Protein 2I49 (pdb70)

Organism: Synechocystis sp. (strain ATCC 27184 / PCC 6803 / Kazusa) (NCBI:txid1111708)

Nearest PDB structures (foldseek):
  2i49-assembly1_A  TM=1.003E+00  e=7.276E-80  Synechocystis sp. PCC 6803
  2g29-assembly1_A  TM=9.569E-01  e=5.045E-44  Synechocystis sp.
  8wm7-assembly1_C  TM=9.060E-01  e=4.551E-26  Nostoc sp. PCC 7120 = FACHB-418
  3un6-assembly1_A  TM=8.554E-01  e=3.656E-11  Staphylococcus aureus subsp. aureus NCTC 8325
  6ssy-assembly2_B  TM=6.780E-01  e=7.700E-11  Escherichia coli K-12

Structure (mmCIF, N/CA/C/O backbone):
data_2I49
#
_entry.id   2I49
#
_cell.length_a   44.660
_cell.length_b   49.680
_cell.length_c   57.570
_cell.angle_alpha   87.57
_cell.angle_beta   81.20
_cell.angle_gamma   75.20
#
_symmetry.space_group_name_H-M   'P 1'
#
loop_
_entity.id
_entity.type
_entity.pdbx_description
1 polymer 'Bicarbonate transporter'
2 water water
#
loop_
_atom_site.group_PDB
_atom_site.id
_atom_site.type_symbol
_atom_site.label_atom_id
_atom_site.label_alt_id
_atom_site.label_comp_id
_atom_site.label_asym_id
_atom_site.label_entity_id
_atom_site.label_seq_id
_atom_site.pdbx_PDB_ins_code
_atom_site.Cartn_x
_atom_site.Cartn_y
_atom_site.Cartn_z
_atom_site.occupancy
_atom_site.B_iso_or_equiv
_atom_site.auth_seq_id
_atom_site.auth_comp_id
_atom_site.auth_asym_id
_atom_site.auth_atom_id
_atom_site.pdbx_PDB_model_num
ATOM 1 N N . MET A 1 32 ? 15.929 5.944 26.698 1.00 21.82 55 MET A N 1
ATOM 2 C CA . MET A 1 32 ? 16.988 6.257 25.702 1.00 21.16 55 MET A CA 1
ATOM 3 C C . MET A 1 32 ? 17.104 5.145 24.668 1.00 19.27 55 MET A C 1
ATOM 4 O O . MET A 1 32 ? 17.428 4.005 25.003 1.00 20.16 55 MET A O 1
ATOM 9 N N . PRO A 1 33 ? 16.820 5.459 23.396 1.00 17.72 56 PRO A N 1
ATOM 10 C CA . PRO A 1 33 ? 16.919 4.439 22.349 1.00 15.83 56 PRO A CA 1
ATOM 11 C C . PRO A 1 33 ? 18.361 3.942 22.288 1.00 14.91 56 PRO A C 1
ATOM 12 O O . PRO A 1 33 ? 19.287 4.685 22.620 1.00 15.74 56 PRO A O 1
ATOM 16 N N . GLU A 1 34 ? 18.554 2.694 21.875 1.00 13.37 57 GLU A N 1
ATOM 17 C CA . GLU A 1 34 ? 19.898 2.130 21.781 1.00 13.83 57 GLU A CA 1
ATOM 18 C C . GLU A 1 34 ? 20.718 2.915 20.764 1.00 13.47 57 GLU A C 1
ATOM 19 O O . GLU A 1 34 ? 21.943 3.019 20.871 1.00 15.00 57 GLU A O 1
ATOM 25 N N . THR A 1 35 ? 20.026 3.460 19.771 1.00 12.74 58 THR A N 1
ATOM 26 C CA . THR A 1 35 ? 20.647 4.251 18.719 1.00 13.14 58 THR A CA 1
ATOM 27 C C . THR A 1 35 ? 19.617 5.263 18.233 1.00 12.80 58 THR A C 1
ATOM 28 O O . THR A 1 35 ? 18.416 4.999 18.270 1.00 13.04 58 THR A O 1
ATOM 32 N N . ALA A 1 36 ? 20.086 6.423 17.790 1.00 12.70 59 ALA A N 1
ATOM 33 C CA . ALA A 1 36 ? 19.191 7.462 17.299 1.00 11.66 59 ALA A CA 1
ATOM 34 C C . ALA A 1 36 ? 19.123 7.437 15.777 1.00 10.87 59 ALA A C 1
ATOM 35 O O . ALA A 1 36 ? 18.390 8.219 15.171 1.00 11.22 59 ALA A O 1
ATOM 37 N N . ASN A 1 37 ? 19.870 6.517 15.173 1.00 10.16 60 ASN A N 1
ATOM 38 C CA . ASN A 1 37 ? 19.945 6.400 13.719 1.00 11.50 60 ASN A CA 1
ATOM 39 C C . ASN A 1 37 ? 19.221 5.208 13.107 1.00 10.46 60 ASN A C 1
ATOM 40 O O . ASN A 1 37 ? 19.165 4.124 13.686 1.00 11.08 60 ASN A O 1
ATOM 45 N N . ILE A 1 38 ? 18.682 5.433 11.914 1.00 10.23 61 ILE A N 1
ATOM 46 C CA . ILE A 1 38 ? 18.016 4.399 11.136 1.00 9.02 61 ILE A CA 1
ATOM 47 C C . ILE A 1 38 ? 17.721 4.990 9.768 1.00 8.90 61 ILE A C 1
ATOM 48 O O . ILE A 1 38 ? 17.464 6.192 9.642 1.00 9.67 61 ILE A O 1
ATOM 53 N N . LYS A 1 39 ? 17.803 4.157 8.739 1.00 8.90 62 LYS A N 1
ATOM 54 C CA . LYS A 1 39 ? 17.509 4.601 7.388 1.00 8.34 62 LYS A CA 1
ATOM 55 C C . LYS A 1 39 ? 16.244 3.874 6.961 1.00 7.31 62 LYS A C 1
ATOM 56 O O . LYS A 1 39 ? 16.210 2.640 6.883 1.00 6.65 62 LYS A O 1
ATOM 62 N N . LEU A 1 40 ? 15.197 4.654 6.719 1.00 6.87 63 LEU A N 1
ATOM 63 C CA . LEU A 1 40 ? 13.902 4.124 6.320 1.00 6.68 63 LEU A CA 1
ATOM 64 C C . LEU A 1 40 ? 13.568 4.555 4.906 1.00 6.40 63 LEU A C 1
ATOM 65 O O . LEU A 1 40 ? 13.619 5.740 4.580 1.00 7.55 63 LEU A O 1
ATOM 70 N N . GLY A 1 41 ? 13.219 3.590 4.065 1.00 5.87 64 GLY A N 1
ATOM 71 C CA . GLY A 1 41 ? 12.879 3.921 2.699 1.00 6.04 64 GLY A CA 1
ATOM 72 C C . GLY A 1 41 ? 11.425 4.307 2.526 1.00 5.87 64 GLY A C 1
ATOM 73 O O . GLY A 1 41 ? 10.557 3.926 3.319 1.00 5.33 64 GLY A O 1
ATOM 74 N N . TYR A 1 42 ? 11.166 5.091 1.488 1.00 5.52 65 TYR A N 1
ATOM 75 C CA . TYR A 1 42 ? 9.812 5.501 1.162 1.00 5.60 65 TYR A CA 1
ATOM 76 C C . TYR A 1 42 ? 9.717 5.660 -0.346 1.00 5.18 65 TYR A C 1
ATOM 77 O O . TYR A 1 42 ? 10.727 5.813 -1.039 1.00 6.16 65 TYR A O 1
ATOM 86 N N . ILE A 1 43 ? 8.491 5.583 -0.845 1.00 6.15 66 ILE A N 1
ATOM 87 C CA . ILE A 1 43 ? 8.192 5.757 -2.257 1.00 6.00 66 ILE A CA 1
ATOM 88 C C . ILE A 1 43 ? 7.382 7.058 -2.238 1.00 7.02 66 ILE A C 1
ATOM 89 O O . ILE A 1 43 ? 6.520 7.238 -1.376 1.00 6.19 66 ILE A O 1
ATOM 94 N N . PRO A 1 44 ? 7.655 7.986 -3.173 1.00 6.83 67 PRO A N 1
ATOM 95 C CA . PRO A 1 44 ? 6.953 9.278 -3.225 1.00 6.51 67 PRO A CA 1
ATOM 96 C C . PRO A 1 44 ? 5.462 9.304 -3.543 1.00 7.05 67 PRO A C 1
ATOM 97 O O . PRO A 1 44 ? 5.041 9.850 -4.564 1.00 8.39 67 PRO A O 1
ATOM 101 N N . ILE A 1 45 ? 4.673 8.732 -2.637 1.00 6.65 68 ILE A N 1
ATOM 102 C CA . ILE A 1 45 ? 3.217 8.673 -2.755 1.00 6.23 68 ILE A CA 1
ATOM 103 C C . ILE A 1 45 ? 2.632 8.991 -1.372 1.00 5.41 68 ILE A C 1
ATOM 104 O O . ILE A 1 45 ? 3.355 8.951 -0.379 1.00 5.83 68 ILE A O 1
ATOM 109 N N . VAL A 1 46 ? 1.335 9.290 -1.295 1.00 6.39 69 VAL A N 1
ATOM 110 C CA . VAL A 1 46 ? 0.733 9.675 -0.012 1.00 6.23 69 VAL A CA 1
ATOM 111 C C . VAL A 1 46 ? 0.911 8.705 1.153 1.00 5.41 69 VAL A C 1
ATOM 112 O O . VAL A 1 46 ? 0.879 9.123 2.312 1.00 5.63 69 VAL A O 1
ATOM 116 N N . GLU A 1 47 ? 1.114 7.425 0.854 1.00 4.94 70 GLU A N 1
ATOM 117 C CA . GLU A 1 47 ? 1.314 6.421 1.896 1.00 5.05 70 GLU A CA 1
ATOM 118 C C . GLU A 1 47 ? 2.562 6.711 2.738 1.00 4.77 70 GLU A C 1
ATOM 119 O O . GLU A 1 47 ? 2.681 6.242 3.870 1.00 5.83 70 GLU A O 1
ATOM 125 N N . ALA A 1 48 ? 3.488 7.483 2.180 1.00 4.70 71 ALA A N 1
ATOM 126 C CA . ALA A 1 48 ? 4.732 7.822 2.869 1.00 5.02 71 ALA A CA 1
ATOM 127 C C . ALA A 1 48 ? 4.597 8.942 3.894 1.00 4.60 71 ALA A C 1
ATOM 128 O O . ALA A 1 48 ? 5.502 9.155 4.698 1.00 5.56 71 ALA A O 1
ATOM 130 N N . ALA A 1 49 ? 3.468 9.645 3.880 1.00 4.93 72 ALA A N 1
ATOM 131 C CA . ALA A 1 49 ? 3.279 10.789 4.770 1.00 4.89 72 ALA A CA 1
ATOM 132 C C . ALA A 1 49 ? 3.721 10.663 6.230 1.00 4.76 72 ALA A C 1
ATOM 133 O O . ALA A 1 49 ? 4.428 11.535 6.731 1.00 5.52 72 ALA A O 1
ATOM 135 N N . PRO A 1 50 ? 3.317 9.593 6.938 1.00 5.04 73 PRO A N 1
ATOM 136 C CA . PRO A 1 50 ? 3.744 9.487 8.340 1.00 5.07 73 PRO A CA 1
ATOM 137 C C . PRO A 1 50 ? 5.256 9.501 8.549 1.00 4.49 73 PRO A C 1
ATOM 138 O O . PRO A 1 50 ? 5.743 10.039 9.541 1.00 5.59 73 PRO A O 1
ATOM 142 N N . LEU A 1 51 ? 6.001 8.900 7.626 1.00 5.03 74 LEU A N 1
ATOM 143 C CA . LEU A 1 51 ? 7.457 8.872 7.749 1.00 5.63 74 LEU A CA 1
ATOM 144 C C . LEU A 1 51 ? 8.043 10.264 7.560 1.00 5.61 74 LEU A C 1
ATOM 145 O O . LEU A 1 51 ? 8.901 10.699 8.326 1.00 6.14 74 LEU A O 1
ATOM 150 N N . ILE A 1 52 ? 7.570 10.961 6.536 1.00 5.15 75 ILE A N 1
ATOM 151 C CA . ILE A 1 52 ? 8.052 12.303 6.238 1.00 5.61 75 ILE A CA 1
ATOM 152 C C . ILE A 1 52 ? 7.662 13.294 7.333 1.00 5.89 75 ILE A C 1
ATOM 153 O O .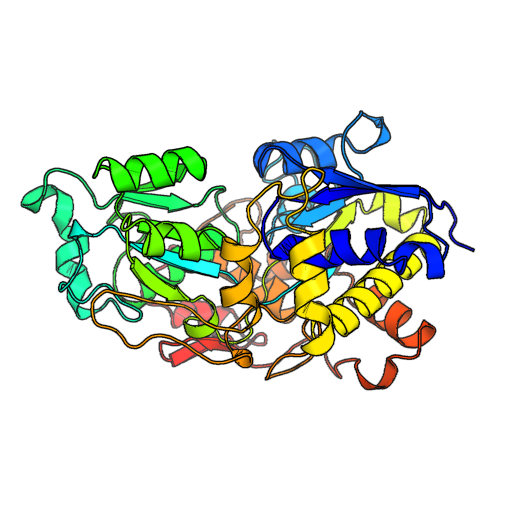 ILE A 1 52 ? 8.487 14.093 7.779 1.00 6.43 75 ILE A O 1
ATOM 158 N N . ILE A 1 53 ? 6.411 13.234 7.775 1.00 5.56 76 ILE A N 1
ATOM 159 C CA . ILE A 1 53 ? 5.928 14.134 8.819 1.00 5.85 76 ILE A CA 1
ATOM 160 C C . ILE A 1 53 ? 6.560 13.835 10.181 1.00 7.00 76 ILE A C 1
ATOM 161 O O . ILE A 1 53 ? 6.879 14.755 10.934 1.00 7.40 76 ILE A O 1
ATOM 166 N N . ALA A 1 54 ? 6.745 12.560 10.508 1.00 6.43 77 ALA A N 1
ATOM 167 C CA . ALA A 1 54 ? 7.365 12.223 11.786 1.00 6.13 77 ALA A CA 1
ATOM 168 C C . ALA A 1 54 ? 8.759 12.845 11.833 1.00 6.38 77 ALA A C 1
ATOM 169 O O . ALA A 1 54 ? 9.214 13.303 12.881 1.00 7.27 77 ALA A O 1
ATOM 171 N N . GLN A 1 55 ? 9.435 12.860 10.690 1.00 5.94 78 GLN A N 1
ATOM 172 C CA . GLN A 1 55 ? 10.769 13.440 10.605 1.00 7.56 78 GLN A CA 1
ATOM 173 C C . GLN A 1 55 ? 10.733 14.969 10.600 1.00 8.11 78 GLN A C 1
ATOM 174 O O . GLN A 1 55 ? 11.306 15.614 11.480 1.00 8.18 78 GLN A O 1
ATOM 180 N N . GLU A 1 56 ? 10.037 15.547 9.626 1.00 8.34 79 GLU A N 1
ATOM 181 C CA . GLU A 1 56 ? 9.981 17.002 9.489 1.00 8.49 79 GLU A CA 1
ATOM 182 C C . GLU A 1 56 ? 9.296 17.802 10.601 1.00 8.83 79 GLU A C 1
ATOM 183 O O . GLU A 1 56 ? 9.658 18.959 10.832 1.00 9.88 79 GLU A O 1
ATOM 189 N N . LYS A 1 57 ? 8.315 17.218 11.285 1.00 7.81 80 LYS A N 1
ATOM 190 C CA . LYS A 1 57 ? 7.632 17.935 12.363 1.00 7.94 80 LYS A CA 1
ATOM 191 C C . LYS A 1 57 ? 8.212 17.623 13.742 1.00 8.67 80 LYS A C 1
ATOM 192 O O . LYS A 1 57 ? 7.660 18.031 14.767 1.00 10.31 80 LYS A O 1
ATOM 198 N N . GLY A 1 58 ? 9.320 16.885 13.758 1.00 8.73 81 GLY A N 1
ATOM 199 C CA . GLY A 1 58 ? 9.998 16.565 15.003 1.00 8.99 81 GLY A CA 1
ATOM 200 C C . GLY A 1 58 ? 9.425 15.489 15.905 1.00 8.73 81 GLY A C 1
ATOM 201 O O . GLY A 1 58 ? 9.824 15.388 17.066 1.00 9.26 81 GLY A O 1
ATOM 202 N N . PHE A 1 59 ? 8.507 14.675 15.400 1.00 7.44 82 PHE A N 1
ATOM 203 C CA . PHE A 1 59 ? 7.934 13.624 16.230 1.00 8.39 82 PHE A CA 1
ATOM 204 C C . PHE A 1 59 ? 8.950 12.519 16.516 1.00 8.69 82 PHE A C 1
ATOM 205 O O . PHE A 1 59 ? 8.965 11.958 17.614 1.00 8.37 82 PHE A O 1
ATOM 213 N N . PHE A 1 60 ? 9.807 12.208 15.545 1.00 8.27 83 PHE A N 1
ATOM 214 C CA . PHE A 1 60 ? 10.834 11.191 15.766 1.00 8.27 83 PHE A CA 1
ATOM 215 C C . PHE A 1 60 ? 11.800 11.724 16.824 1.00 8.52 83 PHE A C 1
ATOM 216 O O . PHE A 1 60 ? 12.152 11.023 17.772 1.00 9.10 83 PHE A O 1
ATOM 224 N N . ALA A 1 61 ? 12.224 12.973 16.649 1.00 9.26 84 ALA A N 1
ATOM 225 C CA . ALA A 1 61 ? 13.160 13.606 17.572 1.00 9.77 84 ALA A CA 1
ATOM 226 C C . ALA A 1 61 ? 12.615 13.670 18.995 1.00 9.80 84 ALA A C 1
ATOM 227 O O . ALA A 1 61 ? 13.368 13.518 19.959 1.00 10.78 84 ALA A O 1
ATOM 229 N N . LYS A 1 62 ? 11.313 13.900 19.128 1.00 10.31 85 LYS A N 1
ATOM 230 C CA . LYS A 1 62 ? 10.678 13.980 20.441 1.00 10.70 85 LYS A CA 1
ATOM 231 C C . LYS A 1 62 ? 10.964 12.740 21.284 1.00 11.96 85 LYS A C 1
ATOM 232 O O . LYS A 1 62 ? 11.095 12.823 22.508 1.00 12.38 85 LYS A O 1
ATOM 238 N N . TYR A 1 63 ? 11.065 11.592 20.624 1.00 10.58 86 TYR A N 1
ATOM 239 C CA . TYR A 1 63 ? 11.319 10.342 21.320 1.00 11.02 86 TYR A CA 1
ATOM 240 C C . TYR A 1 63 ? 12.767 9.868 21.247 1.00 11.78 86 TYR A C 1
ATOM 241 O O . TYR A 1 63 ? 13.065 8.716 21.557 1.00 12.45 86 TYR A O 1
ATOM 250 N N . GLY A 1 64 ? 13.663 10.763 20.838 1.00 11.10 87 GLY A N 1
ATOM 251 C CA . GLY A 1 64 ? 15.075 10.424 20.780 1.00 11.37 87 GLY A CA 1
ATOM 252 C C . GLY A 1 64 ? 15.654 9.991 19.447 1.00 11.05 87 GLY A C 1
ATOM 253 O O . GLY A 1 64 ? 16.868 9.838 19.322 1.00 12.56 87 GLY A O 1
ATOM 254 N N . MET A 1 65 ? 14.808 9.783 18.447 1.00 10.14 88 MET A N 1
ATOM 255 C CA . MET A 1 65 ? 15.303 9.365 17.144 1.00 9.69 88 MET A CA 1
ATOM 256 C C . MET A 1 65 ? 15.598 10.588 16.279 1.00 9.94 88 MET A C 1
ATOM 257 O O . MET A 1 65 ? 14.820 10.964 15.403 1.00 10.56 88 MET A O 1
ATOM 262 N N . THR A 1 66 ? 16.745 11.201 16.551 1.00 10.53 89 THR A N 1
ATOM 263 C CA . THR A 1 66 ? 17.195 12.402 15.858 1.00 10.98 89 THR A CA 1
ATOM 264 C C . THR A 1 66 ? 18.015 12.135 14.601 1.00 10.25 89 THR A C 1
ATOM 265 O O . THR A 1 66 ? 18.366 13.070 13.879 1.00 11.53 89 THR A O 1
ATOM 269 N N . GLY A 1 67 ? 18.326 10.869 14.344 1.00 9.98 90 GLY A N 1
ATOM 270 C CA . GLY A 1 67 ? 19.118 10.532 13.175 1.00 10.59 90 GLY A CA 1
ATOM 271 C C . GLY A 1 67 ? 18.405 9.680 12.144 1.00 10.35 90 GLY A C 1
ATOM 272 O O . GLY A 1 67 ? 19.021 8.820 11.513 1.00 11.27 90 GLY A O 1
ATOM 273 N N . VAL A 1 68 ? 17.111 9.916 11.960 1.00 9.87 91 VAL A N 1
ATOM 274 C CA . VAL A 1 68 ? 16.348 9.153 10.983 1.00 9.74 91 VAL A CA 1
ATOM 275 C C . VAL A 1 68 ? 16.566 9.719 9.587 1.00 9.71 91 VAL A C 1
ATOM 276 O O . VAL A 1 68 ? 16.437 10.925 9.366 1.00 11.55 91 VAL A O 1
ATOM 280 N N . GLU A 1 69 ? 16.917 8.841 8.654 1.00 9.77 92 GLU A N 1
ATOM 281 C CA . GLU A 1 69 ? 17.127 9.236 7.270 1.00 10.04 92 GLU A CA 1
ATOM 282 C C . GLU A 1 69 ? 15.987 8.645 6.451 1.00 9.72 92 GLU A C 1
ATOM 283 O O . GLU A 1 69 ? 15.909 7.431 6.271 1.00 10.64 92 GLU A O 1
ATOM 289 N N . VAL A 1 70 ? 15.090 9.508 5.983 1.00 9.26 93 VAL A N 1
ATOM 290 C CA . VAL A 1 70 ? 13.950 9.086 5.173 1.00 9.45 93 VAL A CA 1
ATOM 291 C C . VAL A 1 70 ? 14.465 9.134 3.735 1.00 10.02 93 VAL A C 1
ATOM 292 O O . VAL A 1 70 ? 14.531 10.197 3.114 1.00 11.03 93 VAL A O 1
ATOM 296 N N . SER A 1 71 ? 14.835 7.960 3.227 1.00 9.12 94 SER A N 1
ATOM 297 C CA . SER A 1 71 ? 15.442 7.796 1.909 1.00 9.37 94 SER A CA 1
ATOM 298 C C . SER A 1 71 ? 14.508 7.374 0.784 1.00 8.30 94 SER A C 1
ATOM 299 O O . SER A 1 71 ? 13.893 6.310 0.843 1.00 7.94 94 SER A O 1
ATOM 302 N N . LYS A 1 72 ? 14.434 8.197 -0.259 1.00 8.14 95 LYS A N 1
ATOM 303 C CA . LYS A 1 72 ? 13.570 7.907 -1.396 1.00 8.08 95 LYS A CA 1
ATOM 304 C C . LYS A 1 72 ? 14.078 6.713 -2.199 1.00 7.93 95 LYS A C 1
ATOM 305 O O . LYS A 1 72 ? 15.244 6.669 -2.605 1.00 9.11 95 LYS A O 1
ATOM 311 N N . GLN A 1 73 ? 13.194 5.748 -2.433 1.00 7.21 96 GLN A N 1
ATOM 312 C CA . GLN A 1 73 ? 13.538 4.556 -3.202 1.00 7.06 96 GLN A CA 1
ATOM 313 C C . GLN A 1 73 ? 13.111 4.793 -4.646 1.00 7.69 96 GLN A C 1
ATOM 314 O O . GLN A 1 73 ? 12.080 5.414 -4.895 1.00 7.89 96 GLN A O 1
ATOM 320 N N . ALA A 1 74 ? 13.904 4.299 -5.593 1.00 7.23 97 ALA A N 1
ATOM 321 C CA . ALA A 1 74 ? 13.615 4.485 -7.014 1.00 8.23 97 ALA A CA 1
ATOM 322 C C . ALA A 1 74 ? 12.349 3.769 -7.468 1.00 7.94 97 ALA A C 1
ATOM 323 O O . ALA A 1 74 ? 11.632 4.249 -8.347 1.00 9.42 97 ALA A O 1
ATOM 325 N N . ASN A 1 75 ? 12.085 2.618 -6.864 1.00 7.48 98 ASN A N 1
ATOM 326 C CA . ASN A 1 75 ? 10.922 1.803 -7.191 1.00 7.85 98 ASN A CA 1
ATOM 327 C C . ASN A 1 75 ? 10.839 0.677 -6.164 1.00 7.04 98 ASN A C 1
ATOM 328 O O . ASN A 1 75 ? 11.707 0.564 -5.299 1.00 6.45 98 ASN A O 1
ATOM 333 N N . TRP A 1 76 ? 9.809 -0.158 -6.251 1.00 7.18 99 TRP A N 1
ATOM 334 C CA . TRP A 1 76 ? 9.653 -1.226 -5.276 1.00 7.19 99 TRP A CA 1
ATOM 335 C C . TRP A 1 76 ? 10.729 -2.304 -5.335 1.00 7.29 99 TRP A C 1
ATOM 336 O O . TRP A 1 76 ? 11.097 -2.863 -4.303 1.00 7.46 99 TRP A O 1
ATOM 347 N N . ALA A 1 77 ? 11.244 -2.584 -6.530 1.00 7.75 100 ALA A N 1
ATOM 348 C CA . ALA A 1 77 ? 12.301 -3.581 -6.673 1.00 7.51 100 ALA A CA 1
ATOM 349 C C . ALA A 1 77 ? 13.548 -3.079 -5.951 1.00 7.95 100 ALA A C 1
ATOM 350 O O . ALA A 1 77 ? 14.245 -3.846 -5.284 1.00 8.43 100 ALA A O 1
ATOM 352 N N . SER A 1 78 ? 13.828 -1.785 -6.089 1.00 7.94 101 SER A N 1
ATOM 353 C CA . SER A 1 78 ? 14.982 -1.177 -5.438 1.00 8.91 101 SER A CA 1
ATOM 354 C C . SER A 1 78 ? 14.804 -1.171 -3.921 1.00 8.98 101 SER A C 1
ATOM 355 O O . SER A 1 78 ? 15.758 -1.400 -3.179 1.00 9.66 101 SER A O 1
ATOM 358 N N . ALA A 1 79 ? 13.585 -0.899 -3.461 1.00 8.59 102 ALA A N 1
ATOM 359 C CA . ALA A 1 79 ? 13.306 -0.892 -2.028 1.00 7.29 102 ALA A CA 1
ATOM 360 C C . ALA A 1 79 ? 13.577 -2.294 -1.484 1.00 6.82 102 ALA A C 1
ATOM 361 O O . ALA A 1 79 ? 14.227 -2.461 -0.452 1.00 6.98 102 ALA A O 1
ATOM 363 N N . ARG A 1 80 ? 13.073 -3.299 -2.193 1.00 6.84 103 ARG A N 1
ATOM 364 C CA . ARG A 1 80 ? 13.267 -4.693 -1.814 1.00 8.98 103 ARG A CA 1
ATOM 365 C C . ARG A 1 80 ? 14.760 -5.004 -1.730 1.00 9.42 103 ARG A C 1
ATOM 366 O O . ARG A 1 80 ? 15.229 -5.563 -0.741 1.00 9.34 103 ARG A O 1
ATOM 374 N N . ASP A 1 81 ? 15.504 -4.632 -2.767 1.00 8.62 104 ASP A N 1
ATOM 375 C CA . ASP A 1 81 ? 16.937 -4.889 -2.784 1.00 9.83 104 ASP A CA 1
ATOM 376 C C . ASP A 1 81 ? 17.649 -4.148 -1.663 1.00 9.19 104 ASP A C 1
ATOM 377 O O . ASP A 1 81 ? 18.510 -4.714 -0.990 1.00 9.36 104 ASP A O 1
ATOM 382 N N . ASN A 1 82 ? 17.293 -2.884 -1.452 1.00 8.03 105 ASN A N 1
ATOM 383 C CA . ASN A 1 82 ? 17.944 -2.108 -0.410 1.00 8.32 105 ASN A CA 1
ATOM 384 C C . ASN A 1 82 ? 17.716 -2.621 1.006 1.00 7.54 105 ASN A C 1
ATOM 385 O O . ASN A 1 82 ? 18.611 -2.513 1.842 1.00 7.54 105 ASN A O 1
ATOM 390 N N . VAL A 1 83 ? 16.540 -3.175 1.300 1.00 7.83 106 VAL A N 1
ATOM 391 C CA . VAL A 1 83 ? 16.326 -3.687 2.651 1.00 7.59 106 VAL A CA 1
ATOM 392 C C . VAL A 1 83 ? 17.043 -5.028 2.825 1.00 8.00 106 VAL A C 1
ATOM 393 O O . VAL A 1 83 ? 17.418 -5.399 3.939 1.00 8.01 106 VAL A O 1
ATOM 397 N N . THR A 1 84 ? 17.260 -5.747 1.725 1.00 9.90 107 THR A N 1
ATOM 398 C CA . THR A 1 84 ? 17.959 -7.028 1.812 1.00 11.31 107 THR A CA 1
ATOM 399 C C . THR A 1 84 ? 19.435 -6.791 2.124 1.00 12.30 107 THR A C 1
ATOM 400 O O . THR A 1 84 ? 20.057 -7.593 2.817 1.00 11.87 107 THR A O 1
ATOM 404 N N . ILE A 1 85 ? 19.995 -5.695 1.615 1.00 11.71 108 ILE A N 1
ATOM 405 C CA . ILE A 1 85 ? 21.399 -5.386 1.877 1.00 12.44 108 ILE A CA 1
ATOM 406 C C . ILE A 1 85 ? 21.556 -4.632 3.194 1.00 12.99 108 ILE A C 1
ATOM 407 O O . ILE A 1 85 ? 22.652 -4.553 3.751 1.00 15.99 108 ILE A O 1
ATOM 412 N N . GLY A 1 86 ? 20.455 -4.076 3.692 1.00 11.20 109 GLY A N 1
ATOM 413 C CA . GLY A 1 86 ? 20.508 -3.350 4.946 1.00 11.11 109 GLY A CA 1
ATOM 414 C C . GLY A 1 86 ? 21.280 -2.051 4.841 1.00 11.13 109 GLY A C 1
ATOM 415 O O . GLY A 1 86 ? 21.942 -1.796 3.836 1.00 11.90 109 GLY A O 1
ATOM 416 N N . SER A 1 87 ? 21.203 -1.229 5.881 1.00 11.69 110 SER A N 1
ATOM 417 C CA . SER A 1 87 ? 21.894 0.053 5.893 1.00 11.50 110 SER A CA 1
ATOM 418 C C . SER A 1 87 ? 23.410 -0.094 5.834 1.00 10.70 110 SER A C 1
ATOM 419 O O . SER A 1 87 ? 24.090 0.669 5.146 1.00 10.67 110 SER A O 1
ATOM 422 N N . GLN A 1 88 ? 23.944 -1.079 6.545 1.00 11.62 111 GLN A N 1
ATOM 423 C CA . GLN A 1 88 ? 25.387 -1.266 6.565 1.00 10.96 111 GLN A CA 1
ATOM 424 C C . GLN A 1 88 ? 25.967 -1.510 5.174 1.00 10.83 111 GLN A C 1
ATOM 425 O O . GLN A 1 88 ? 27.106 -1.128 4.899 1.00 12.07 111 GLN A O 1
ATOM 431 N N . GLY A 1 89 ? 25.181 -2.125 4.294 1.00 9.38 112 GLY A N 1
ATOM 432 C CA . GLY A 1 89 ? 25.641 -2.388 2.940 1.00 9.47 112 GLY A CA 1
ATOM 433 C C . GLY A 1 89 ? 25.313 -1.262 1.977 1.00 9.16 112 GLY A C 1
ATOM 434 O O . GLY A 1 89 ? 25.556 -1.372 0.775 1.00 8.53 112 GLY A O 1
ATOM 435 N N . GLY A 1 90 ? 24.760 -0.172 2.503 1.00 8.09 113 GLY A N 1
ATOM 436 C CA . GLY A 1 90 ? 24.409 0.962 1.665 1.00 8.61 113 GLY A CA 1
ATOM 437 C C . GLY A 1 90 ? 22.926 1.041 1.342 1.00 8.34 113 GLY A C 1
ATOM 438 O O . GLY A 1 90 ? 22.497 1.937 0.614 1.00 10.20 113 GLY A O 1
ATOM 439 N N . GLY A 1 91 ? 22.148 0.107 1.885 1.00 8.82 114 GLY A N 1
ATOM 440 C CA . GLY A 1 91 ? 20.712 0.078 1.644 1.00 8.52 114 GLY A CA 1
ATOM 441 C C . GLY A 1 91 ? 19.898 0.707 2.759 1.00 8.41 114 GLY A C 1
ATOM 442 O O . GLY A 1 91 ? 20.259 1.763 3.266 1.00 8.88 114 GLY A O 1
ATOM 443 N N . ILE A 1 92 ? 18.798 0.062 3.142 1.00 7.59 115 ILE A N 1
ATOM 444 C CA . ILE A 1 92 ? 17.928 0.579 4.201 1.00 7.05 115 ILE A CA 1
ATOM 445 C C . ILE A 1 92 ? 17.643 -0.471 5.282 1.00 6.58 115 ILE A C 1
ATOM 446 O O . ILE A 1 92 ? 17.760 -1.671 5.039 1.00 6.17 115 ILE A O 1
ATOM 451 N N . ASP A 1 93 ? 17.263 -0.008 6.471 1.00 6.84 116 ASP A N 1
ATOM 452 C CA . ASP A 1 93 ? 16.955 -0.890 7.599 1.00 6.73 116 ASP A CA 1
ATOM 453 C C . ASP A 1 93 ? 15.498 -1.338 7.589 1.00 6.06 116 ASP A C 1
ATOM 454 O O . ASP A 1 93 ? 15.134 -2.340 8.208 1.00 6.37 116 ASP A O 1
ATOM 459 N N . GLY A 1 94 ? 14.670 -0.578 6.889 1.00 5.87 117 GLY A N 1
ATOM 460 C CA . GLY A 1 94 ? 13.257 -0.891 6.809 1.00 6.62 117 GLY A CA 1
ATOM 461 C C . GLY A 1 94 ? 12.593 0.268 6.111 1.00 5.78 117 GLY A C 1
ATOM 462 O O . GLY A 1 94 ? 13.255 1.021 5.397 1.00 5.98 117 GLY A O 1
ATOM 463 N N . GLY A 1 95 ? 11.290 0.419 6.307 1.00 5.27 118 GLY A N 1
ATOM 464 C CA . GLY A 1 95 ? 10.594 1.517 5.675 1.00 5.97 118 GLY A CA 1
ATOM 465 C C . GLY A 1 95 ? 9.145 1.227 5.360 1.00 4.39 118 GLY A C 1
ATOM 466 O O . GLY A 1 95 ? 8.477 0.454 6.053 1.00 5.14 118 GLY A O 1
ATOM 467 N N . GLN A 1 96 ? 8.681 1.876 4.298 1.00 4.67 119 GLN A N 1
ATOM 468 C CA . GLN A 1 96 ? 7.323 1.785 3.778 1.00 4.89 119 GLN A CA 1
ATOM 469 C C . GLN A 1 96 ? 7.201 0.570 2.864 1.00 4.89 119 GLN A C 1
ATOM 470 O O . GLN A 1 96 ? 8.064 0.353 2.009 1.00 5.53 119 GLN A O 1
ATOM 476 N N . TRP A 1 97 ? 6.130 -0.206 3.031 1.00 4.54 120 TRP A N 1
ATOM 477 C CA . TRP A 1 97 ? 5.940 -1.395 2.207 1.00 5.01 120 TRP A CA 1
ATOM 478 C C . TRP A 1 97 ? 4.520 -1.718 1.840 1.00 5.43 120 TRP A C 1
ATOM 479 O O . TRP A 1 97 ? 3.585 -1.431 2.586 1.00 5.34 120 TRP A O 1
ATOM 490 N N . GLN A 1 98 ? 4.372 -2.334 0.677 1.00 5.83 121 GLN A N 1
ATOM 491 C CA . GLN A 1 98 ? 3.082 -2.830 0.260 1.00 5.12 121 GLN A CA 1
ATOM 492 C C . GLN A 1 98 ? 3.089 -4.239 0.854 1.00 5.09 121 GLN A C 1
ATOM 493 O O . GLN A 1 98 ? 4.155 -4.840 1.036 1.00 5.87 121 GLN A O 1
ATOM 499 N N . MET A 1 99 ? 1.915 -4.768 1.167 1.00 5.19 122 MET A N 1
ATOM 500 C CA . MET A 1 99 ? 1.821 -6.102 1.747 1.00 4.92 122 MET A CA 1
ATOM 501 C C . MET A 1 99 ? 1.647 -7.156 0.661 1.00 5.31 122 MET A C 1
ATOM 502 O O . MET A 1 99 ? 1.042 -6.892 -0.376 1.00 6.00 122 MET A O 1
ATOM 507 N N . PRO A 1 100 ? 2.183 -8.368 0.878 1.00 4.82 123 PRO A N 1
ATOM 508 C CA . PRO A 1 100 ? 2.938 -8.824 2.050 1.00 4.35 123 PRO A CA 1
ATOM 509 C C . PRO A 1 100 ? 4.455 -8.831 1.812 1.00 5.09 123 PRO A C 1
ATOM 510 O O . PRO A 1 100 ? 5.117 -9.840 2.069 1.00 5.22 123 PRO A O 1
ATOM 514 N N . MET A 1 101 ? 5.013 -7.727 1.321 1.00 4.94 124 MET A N 1
ATOM 515 C CA . MET A 1 101 ? 6.451 -7.690 1.065 1.00 4.75 124 MET A CA 1
ATOM 516 C C . MET A 1 101 ? 7.306 -8.094 2.268 1.00 5.79 124 MET A C 1
ATOM 517 O O . MET A 1 101 ? 8.271 -8.844 2.112 1.00 6.66 124 MET A O 1
ATOM 522 N N . PRO A 1 102 ? 6.972 -7.614 3.480 1.00 5.10 125 PRO A N 1
ATOM 523 C CA . PRO A 1 102 ? 7.801 -8.012 4.625 1.00 5.63 125 PRO A CA 1
ATOM 524 C C . PRO A 1 102 ? 7.832 -9.528 4.806 1.00 5.36 125 PRO A C 1
ATOM 525 O O . PRO A 1 102 ? 8.876 -10.105 5.116 1.00 5.93 125 PRO A O 1
ATOM 529 N N . HIS A 1 103 ? 6.685 -10.168 4.601 1.00 5.91 126 HIS A N 1
ATOM 530 C CA . HIS A 1 103 ? 6.575 -11.614 4.752 1.00 5.69 126 HIS A CA 1
ATOM 531 C C . HIS A 1 103 ? 7.337 -12.355 3.653 1.00 6.02 126 HIS A C 1
ATOM 532 O O . HIS A 1 103 ? 8.010 -13.351 3.921 1.00 6.54 126 HIS A O 1
ATOM 539 N N . LEU A 1 104 ? 7.230 -11.866 2.420 1.00 5.49 127 LEU A N 1
ATOM 540 C CA . LEU A 1 104 ? 7.902 -12.491 1.284 1.00 5.98 127 LEU A CA 1
ATOM 541 C C . LEU A 1 104 ? 9.422 -12.372 1.376 1.00 6.24 127 LEU A C 1
ATOM 542 O O . LEU A 1 104 ? 10.149 -13.269 0.942 1.00 6.99 127 LEU A O 1
ATOM 547 N N . ILE A 1 105 ? 9.901 -11.262 1.927 1.00 5.56 128 ILE A N 1
ATOM 548 C CA . ILE A 1 105 ? 11.337 -11.057 2.090 1.00 6.94 128 ILE A CA 1
ATOM 549 C C . ILE A 1 105 ? 11.835 -11.945 3.237 1.00 6.94 128 ILE A C 1
ATOM 550 O O . ILE A 1 105 ? 12.918 -12.533 3.159 1.00 7.01 128 ILE A O 1
ATOM 555 N N . THR A 1 106 ? 11.026 -12.063 4.287 1.00 6.39 129 THR A N 1
ATOM 556 C CA . THR A 1 106 ? 11.360 -12.896 5.440 1.00 6.49 129 THR A CA 1
ATOM 557 C C . THR A 1 106 ? 11.589 -14.341 4.998 1.00 7.08 129 THR A C 1
ATOM 558 O O . THR A 1 106 ? 12.507 -15.014 5.476 1.00 7.58 129 THR A O 1
ATOM 562 N N . GLU A 1 107 ? 10.754 -14.811 4.077 1.00 6.97 130 GLU A N 1
ATOM 563 C CA . GLU A 1 107 ? 10.847 -16.183 3.589 1.00 7.04 130 GLU A CA 1
ATOM 564 C C . GLU A 1 107 ? 11.730 -16.353 2.355 1.00 8.10 130 GLU A C 1
ATOM 565 O O . GLU A 1 107 ? 11.849 -17.460 1.826 1.00 9.29 130 GLU A O 1
ATOM 571 N N . GLY A 1 108 ? 12.348 -15.262 1.906 1.00 7.67 131 GLY A N 1
ATOM 572 C CA . GLY A 1 108 ? 13.227 -15.315 0.747 1.00 8.74 131 GLY A CA 1
ATOM 573 C C . GLY A 1 108 ? 12.509 -15.600 -0.555 1.00 9.24 131 GLY A C 1
ATOM 574 O O . GLY A 1 108 ? 13.136 -15.908 -1.570 1.00 9.22 131 GLY A O 1
ATOM 575 N N . ILE A 1 109 ? 11.188 -15.478 -0.530 1.00 7.95 132 ILE A N 1
ATOM 576 C CA . ILE A 1 109 ? 10.370 -15.745 -1.702 1.00 8.56 132 ILE A CA 1
ATOM 577 C C . ILE A 1 109 ? 10.630 -14.805 -2.878 1.00 8.66 132 ILE A C 1
ATOM 578 O O . ILE A 1 109 ? 10.660 -15.244 -4.028 1.00 10.35 132 ILE A O 1
ATOM 583 N N . ILE A 1 110 ? 10.823 -13.517 -2.604 1.00 8.18 133 ILE A N 1
ATOM 584 C CA . ILE A 1 110 ? 11.075 -12.569 -3.684 1.00 8.90 133 ILE A CA 1
ATOM 585 C C . ILE A 1 110 ? 12.506 -12.041 -3.704 1.00 9.35 133 ILE A C 1
ATOM 586 O O . ILE A 1 110 ? 12.802 -11.047 -4.369 1.00 11.16 133 ILE A O 1
ATOM 591 N N . THR A 1 111 ? 13.395 -12.725 -2.991 1.00 9.56 134 THR A N 1
ATOM 592 C CA . THR A 1 111 ? 14.800 -12.334 -2.926 1.00 10.63 134 THR A CA 1
ATOM 593 C C . THR A 1 111 ? 15.715 -13.475 -3.372 1.00 11.42 134 THR A C 1
ATOM 594 O O . THR A 1 111 ? 16.858 -13.583 -2.922 1.00 11.81 134 THR A O 1
ATOM 598 N N . ASN A 1 112 ? 15.201 -14.329 -4.250 1.00 11.15 135 ASN A N 1
ATOM 599 C CA . ASN A 1 112 ? 15.959 -15.462 -4.772 1.00 12.88 135 ASN A CA 1
ATOM 600 C C . ASN A 1 112 ? 16.559 -16.341 -3.677 1.00 12.49 135 ASN A C 1
ATOM 601 O O . ASN A 1 112 ? 17.700 -16.795 -3.787 1.00 12.73 135 ASN A O 1
ATOM 606 N N . GLY A 1 113 ? 15.790 -16.578 -2.619 1.00 11.53 136 GLY A N 1
ATOM 607 C CA . GLY A 1 113 ? 16.260 -17.431 -1.542 1.00 11.17 136 GLY A CA 1
ATOM 608 C C . GLY A 1 113 ? 17.012 -16.764 -0.406 1.00 11.55 136 GLY A C 1
ATOM 609 O O . GLY A 1 113 ? 17.385 -17.430 0.561 1.00 12.92 136 GLY A O 1
ATOM 610 N N . ASN A 1 114 ? 17.242 -15.460 -0.514 1.00 11.17 137 ASN A N 1
ATOM 611 C CA . ASN A 1 114 ? 17.949 -14.730 0.531 1.00 12.09 137 ASN A CA 1
ATOM 612 C C . ASN A 1 114 ? 16.942 -14.324 1.606 1.00 10.80 137 ASN A C 1
ATOM 613 O O . ASN A 1 114 ? 16.280 -13.292 1.495 1.00 10.22 137 ASN A O 1
ATOM 618 N N . LYS A 1 115 ? 16.825 -15.145 2.643 1.00 9.83 138 LYS A N 1
ATOM 619 C CA . LYS A 1 115 ? 15.886 -14.870 3.724 1.00 9.48 138 LYS A CA 1
ATOM 620 C C . LYS A 1 115 ? 16.365 -13.761 4.648 1.00 9.36 138 LYS A C 1
ATOM 621 O O . LYS A 1 115 ? 17.403 -13.882 5.297 1.00 10.85 138 LYS A O 1
ATOM 627 N N . VAL A 1 116 ? 15.597 -12.679 4.702 1.00 7.95 139 VAL A N 1
ATOM 628 C CA . VAL A 1 116 ? 15.912 -11.544 5.560 1.00 8.50 139 VAL A CA 1
ATOM 629 C C . VAL A 1 116 ? 14.656 -11.264 6.387 1.00 7.53 139 VAL A C 1
ATOM 630 O O . VAL A 1 116 ? 13.751 -10.552 5.947 1.00 7.49 139 VAL A O 1
ATOM 634 N N . PRO A 1 117 ? 14.579 -11.835 7.599 1.00 7.55 140 PRO A N 1
ATOM 635 C CA . PRO A 1 117 ? 13.415 -11.635 8.469 1.00 7.72 140 PRO A CA 1
ATOM 636 C C . PRO A 1 117 ? 13.084 -10.173 8.735 1.00 6.97 140 PRO A C 1
ATOM 637 O O . PRO A 1 117 ? 13.971 -9.354 8.975 1.00 6.84 140 PRO A O 1
ATOM 641 N N . MET A 1 118 ? 11.792 -9.865 8.698 1.00 6.68 141 MET A N 1
ATOM 642 C CA . MET A 1 118 ? 11.303 -8.515 8.934 1.00 5.87 141 MET A CA 1
ATOM 643 C C . MET A 1 118 ? 10.099 -8.548 9.863 1.00 5.50 141 MET A C 1
ATOM 644 O O . MET A 1 118 ? 9.428 -9.573 9.989 1.00 6.48 141 MET A O 1
ATOM 649 N N . TYR A 1 119 ? 9.841 -7.420 10.517 1.00 6.17 142 TYR A N 1
ATOM 650 C CA . TYR A 1 119 ? 8.701 -7.288 11.418 1.00 5.92 142 TYR A CA 1
ATOM 651 C C . TYR A 1 119 ? 7.766 -6.186 10.944 1.00 5.99 142 TYR A C 1
ATOM 652 O O . TYR A 1 119 ? 8.209 -5.077 10.646 1.00 5.97 142 TYR A O 1
ATOM 661 N N . VAL A 1 120 ? 6.477 -6.503 10.876 1.00 5.74 143 VAL A N 1
ATOM 662 C CA . VAL A 1 120 ? 5.459 -5.524 10.517 1.00 5.78 143 VAL A CA 1
ATOM 663 C C . VAL A 1 120 ? 5.120 -4.855 11.850 1.00 4.98 143 VAL A C 1
ATOM 664 O O . VAL A 1 120 ? 4.727 -5.524 12.813 1.00 5.68 143 VAL A O 1
ATOM 668 N N . LEU A 1 121 ? 5.280 -3.537 11.897 1.00 5.29 144 LEU A N 1
ATOM 669 C CA . LEU A 1 121 ? 5.081 -2.773 13.126 1.00 5.07 144 LEU A CA 1
ATOM 670 C C . LEU A 1 121 ? 3.857 -1.871 13.189 1.00 5.27 144 LEU A C 1
ATOM 671 O O . LEU A 1 121 ? 3.298 -1.649 14.268 1.00 5.56 144 LEU A O 1
ATOM 676 N N . ALA A 1 122 ? 3.443 -1.332 12.050 1.00 5.15 145 ALA A N 1
ATOM 677 C CA . ALA A 1 122 ? 2.287 -0.453 12.041 1.00 4.35 145 ALA A CA 1
ATOM 678 C C . ALA A 1 122 ? 1.780 -0.279 10.637 1.00 5.68 145 ALA A C 1
ATOM 679 O O . ALA A 1 122 ? 2.543 -0.392 9.676 1.00 6.03 145 ALA A O 1
ATOM 681 N N . GLN A 1 123 ? 0.482 -0.030 10.523 1.00 5.28 146 GLN A N 1
ATOM 682 C CA . GLN A 1 123 ? -0.119 0.250 9.236 1.00 4.69 146 GLN A CA 1
ATOM 683 C C . GLN A 1 123 ? 0.032 1.766 9.146 1.00 4.22 146 GLN A C 1
ATOM 684 O O . GLN A 1 123 ? -0.279 2.485 10.098 1.00 5.48 146 GLN A O 1
ATOM 690 N N . LEU A 1 124 ? 0.516 2.256 8.015 1.00 3.80 147 LEU A N 1
ATOM 691 C CA . LEU A 1 124 ? 0.729 3.686 7.850 1.00 4.93 147 LEU A CA 1
ATOM 692 C C . LEU A 1 124 ? -0.499 4.478 7.444 1.00 3.97 147 LEU A C 1
ATOM 693 O O . LEU A 1 124 ? -0.674 5.629 7.859 1.00 5.07 147 LEU A O 1
ATOM 698 N N . ILE A 1 125 ? -1.365 3.841 6.666 1.00 4.56 148 ILE A N 1
ATOM 699 C CA . ILE A 1 125 ? -2.477 4.555 6.074 1.00 3.74 148 ILE A CA 1
ATOM 700 C C . ILE A 1 125 ? -3.519 3.589 5.532 1.00 3.98 148 ILE A C 1
ATOM 701 O O . ILE A 1 125 ? -3.253 2.396 5.378 1.00 4.39 148 ILE A O 1
ATOM 706 N N . THR A 1 126 ? -4.706 4.120 5.263 1.00 4.92 149 THR A N 1
ATOM 707 C CA . THR A 1 126 ? -5.765 3.367 4.606 1.00 5.28 149 THR A CA 1
ATOM 708 C C . THR A 1 126 ? -6.260 4.296 3.502 1.00 4.62 149 THR A C 1
ATOM 709 O O . THR A 1 126 ? -6.258 5.524 3.662 1.00 5.37 149 THR A O 1
ATOM 713 N N . GLN A 1 127 ? -6.637 3.711 2.370 1.00 5.43 150 GLN A N 1
ATOM 714 C CA . GLN A 1 127 ? -7.157 4.459 1.226 1.00 5.25 150 GLN A CA 1
ATOM 715 C C . GLN A 1 127 ? -6.100 5.333 0.542 1.00 7.11 150 GLN A C 1
ATOM 716 O O . GLN A 1 127 ? -4.919 5.244 0.866 1.00 9.25 150 GLN A O 1
ATOM 722 N N . GLY A 1 128 ? -6.510 6.158 -0.414 1.00 5.64 151 GLY A N 1
ATOM 723 C CA . GLY A 1 128 ? -5.545 6.962 -1.146 1.00 6.54 151 GLY A CA 1
ATOM 724 C C . GLY A 1 128 ? -5.102 6.222 -2.405 1.00 6.36 151 GLY A C 1
ATOM 725 O O . GLY A 1 128 ? -4.160 6.642 -3.079 1.00 6.35 151 GLY A O 1
ATOM 726 N N . ASN A 1 129 ? -5.775 5.112 -2.711 1.00 5.13 152 ASN A N 1
ATOM 727 C CA . ASN A 1 129 ? -5.480 4.305 -3.902 1.00 6.07 152 ASN A CA 1
ATOM 728 C C . ASN A 1 129 ? -6.734 4.216 -4.774 1.00 5.83 152 ASN A C 1
ATOM 729 O O . ASN A 1 129 ? -7.853 4.449 -4.308 1.00 6.26 152 ASN A O 1
ATOM 734 N N . GLY A 1 130 ? -6.544 3.868 -6.042 1.00 5.10 153 GLY A N 1
ATOM 735 C CA . GLY A 1 130 ? -7.673 3.754 -6.944 1.00 6.04 153 GLY A CA 1
ATOM 736 C C . GLY A 1 130 ? -7.288 3.181 -8.293 1.00 6.31 153 GLY A C 1
ATOM 737 O O . GLY A 1 130 ? -6.106 3.063 -8.620 1.00 7.60 153 GLY A O 1
ATOM 738 N N . ILE A 1 131 ? -8.300 2.834 -9.079 1.00 5.99 154 ILE A N 1
ATOM 739 C CA . ILE A 1 131 ? -8.101 2.257 -10.401 1.00 7.82 154 ILE A CA 1
ATOM 740 C C . ILE A 1 131 ? -8.433 3.278 -11.486 1.00 6.50 154 ILE A C 1
ATOM 741 O O . ILE A 1 131 ? -9.560 3.781 -11.550 1.00 7.27 154 ILE A O 1
ATOM 746 N N . ALA A 1 132 ? -7.448 3.583 -12.328 1.00 6.70 155 ALA A N 1
ATOM 747 C CA . ALA A 1 132 ? -7.620 4.529 -13.426 1.00 7.23 155 ALA A CA 1
ATOM 748 C C . ALA A 1 132 ? -7.860 3.749 -14.712 1.00 7.32 155 ALA A C 1
ATOM 749 O O . ALA A 1 132 ? -7.294 2.672 -14.910 1.00 7.49 155 ALA A O 1
ATOM 751 N N . VAL A 1 133 ? -8.692 4.301 -15.587 1.00 7.13 156 VAL A N 1
ATOM 752 C CA . VAL A 1 133 ? -9.025 3.650 -16.849 1.00 7.95 156 VAL A CA 1
ATOM 753 C C . VAL A 1 133 ? -8.911 4.643 -18.006 1.00 8.54 156 VAL A C 1
ATOM 754 O O . VAL A 1 133 ? -9.246 5.819 -17.857 1.00 8.74 156 VAL A O 1
ATOM 758 N N . ALA A 1 134 ? -8.428 4.163 -19.150 1.00 8.82 157 ALA A N 1
ATOM 759 C CA . ALA A 1 134 ? -8.243 5.003 -20.333 1.00 9.18 157 ALA A CA 1
ATOM 760 C C . ALA A 1 134 ? -9.566 5.533 -20.887 1.00 10.54 157 ALA A C 1
ATOM 761 O O . ALA A 1 134 ? -10.612 4.901 -20.739 1.00 8.96 157 ALA A O 1
ATOM 763 N N . PRO A 1 135 ? -9.530 6.697 -21.559 1.00 11.26 158 PRO A N 1
ATOM 764 C CA . PRO A 1 135 ? -10.740 7.302 -22.125 1.00 12.08 158 PRO A CA 1
ATOM 765 C C . PRO A 1 135 ? -11.509 6.458 -23.136 1.00 10.85 158 PRO A C 1
ATOM 766 O O . PRO A 1 135 ? -12.723 6.605 -23.262 1.00 11.70 158 PRO A O 1
ATOM 770 N N . MET A 1 136 ? -10.812 5.580 -23.852 1.00 11.53 159 MET A N 1
ATOM 771 C CA . MET A 1 136 ? -11.465 4.736 -24.849 1.00 11.17 159 MET A CA 1
ATOM 772 C C . MET A 1 136 ? -12.572 3.871 -24.246 1.00 11.33 159 MET A C 1
ATOM 773 O O . MET A 1 136 ? -13.448 3.385 -24.963 1.00 11.21 159 MET A O 1
ATOM 778 N N . HIS A 1 137 ? -12.537 3.689 -22.929 1.00 9.46 160 HIS A N 1
ATOM 779 C CA . HIS A 1 137 ? -13.514 2.849 -22.244 1.00 9.33 160 HIS A CA 1
ATOM 780 C C . HIS A 1 137 ? -14.676 3.579 -21.582 1.00 8.57 160 HIS A C 1
ATOM 781 O O . HIS A 1 137 ? -15.489 2.963 -20.889 1.00 9.10 160 HIS A O 1
ATOM 788 N N . GLU A 1 138 ? -14.763 4.886 -21.797 1.00 10.23 161 GLU A N 1
ATOM 789 C CA . GLU A 1 138 ? -15.848 5.664 -21.215 1.00 10.83 161 GLU A CA 1
ATOM 790 C C . GLU A 1 138 ? -17.190 5.235 -21.801 1.00 11.75 161 GLU A C 1
ATOM 791 O O . GLU A 1 138 ? -17.279 4.866 -22.975 1.00 12.41 161 GLU A O 1
ATOM 797 N N . GLY A 1 139 ? -18.226 5.271 -20.969 1.00 10.31 162 GLY A N 1
ATOM 798 C CA . GLY A 1 139 ? -19.560 4.894 -21.409 1.00 12.53 162 GLY A CA 1
ATOM 799 C C . GLY A 1 139 ? -19.771 3.407 -21.624 1.00 13.25 162 GLY A C 1
ATOM 800 O O . GLY A 1 139 ? -20.777 3.003 -22.209 1.00 14.06 162 GLY A O 1
ATOM 801 N N . LYS A 1 140 ? -18.837 2.588 -21.145 1.00 12.52 163 LYS A N 1
ATOM 802 C CA . LYS A 1 140 ? -18.927 1.137 -21.308 1.00 12.46 163 LYS A CA 1
ATOM 803 C C . LYS A 1 140 ? -19.342 0.404 -20.035 1.00 11.72 163 LYS A C 1
ATOM 804 O O . LYS A 1 140 ? -19.485 -0.819 -20.040 1.00 13.04 163 LYS A O 1
ATOM 810 N N . GLY A 1 141 ? -19.529 1.143 -18.947 1.00 12.35 164 GLY A N 1
ATOM 811 C CA . GLY A 1 141 ? -19.911 0.516 -17.694 1.00 11.75 164 GLY A CA 1
ATOM 812 C C . GLY A 1 141 ? -18.713 0.013 -16.905 1.00 10.61 164 GLY A C 1
ATOM 813 O O . GLY A 1 141 ? -18.864 -0.771 -15.966 1.00 11.49 164 GLY A O 1
ATOM 814 N N . VAL A 1 142 ? -17.517 0.449 -17.293 1.00 9.82 165 VAL A N 1
ATOM 815 C CA . VAL A 1 142 ? -16.302 0.045 -16.596 1.00 8.83 165 VAL A CA 1
ATOM 816 C C . VAL A 1 142 ? -16.097 1.008 -15.430 1.00 8.66 165 VAL A C 1
ATOM 817 O O . VAL A 1 142 ? -15.251 1.904 -15.477 1.00 9.25 165 VAL A O 1
ATOM 821 N N . ASN A 1 143 ? -16.902 0.818 -14.388 1.00 9.19 166 ASN A N 1
ATOM 822 C CA . ASN A 1 143 ? -16.844 1.655 -13.198 1.00 8.88 166 ASN A CA 1
ATOM 823 C C . ASN A 1 143 ? -16.508 0.803 -11.975 1.00 8.15 166 ASN A C 1
ATOM 824 O O . ASN A 1 143 ? -15.641 -0.062 -12.072 1.00 8.15 166 ASN A O 1
ATOM 829 N N . LEU A 1 144 ? -17.167 1.020 -10.837 1.00 7.43 167 LEU A N 1
ATOM 830 C CA . LEU A 1 144 ? -16.841 0.220 -9.654 1.00 7.78 167 LEU A CA 1
ATOM 831 C C . LEU A 1 144 ? -17.181 -1.253 -9.870 1.00 7.87 167 LEU A C 1
ATOM 832 O O . LEU A 1 144 ? -16.350 -2.135 -9.633 1.00 7.25 167 LEU A O 1
ATOM 837 N N . ASP A 1 145 ? -18.405 -1.509 -10.320 1.00 7.42 168 ASP A N 1
ATOM 838 C CA . ASP A 1 145 ? -18.878 -2.863 -10.601 1.00 8.20 168 ASP A CA 1
ATOM 839 C C . ASP A 1 145 ? -18.846 -3.033 -12.121 1.00 8.77 168 ASP A C 1
ATOM 840 O O . ASP A 1 145 ? -19.693 -2.486 -12.830 1.00 11.05 168 ASP A O 1
ATOM 845 N N . ILE A 1 146 ? -17.872 -3.788 -12.623 1.00 9.00 169 ILE A N 1
ATOM 846 C CA . ILE A 1 146 ? -17.734 -3.977 -14.067 1.00 8.10 169 ILE A CA 1
ATOM 847 C C . ILE A 1 146 ? -18.472 -5.184 -14.641 1.00 8.54 169 ILE A C 1
ATOM 848 O O . ILE A 1 146 ? -18.259 -5.546 -15.796 1.00 8.88 169 ILE A O 1
ATOM 853 N N . THR A 1 147 ? -19.346 -5.796 -13.847 1.00 8.44 170 THR A N 1
ATOM 854 C CA . THR A 1 147 ? -20.089 -6.974 -14.290 1.00 10.32 170 THR A CA 1
ATOM 855 C C . THR A 1 147 ? -20.660 -6.878 -15.706 1.00 10.46 170 THR A C 1
ATOM 856 O O . THR A 1 147 ? -20.440 -7.769 -16.525 1.00 10.98 170 THR A O 1
ATOM 860 N N . LYS A 1 148 ? -21.387 -5.804 -15.997 1.00 12.41 171 LYS A N 1
ATOM 861 C CA . LYS A 1 148 ? -21.987 -5.637 -17.318 1.00 13.06 171 LYS A CA 1
ATOM 862 C C . LYS A 1 148 ? -20.970 -5.416 -18.436 1.00 13.09 171 LYS A C 1
ATOM 863 O O . LYS A 1 148 ? -21.285 -5.605 -19.612 1.00 13.95 171 LYS A O 1
ATOM 869 N N . ALA A 1 149 ? -19.754 -5.018 -18.076 1.00 11.87 172 ALA A N 1
ATOM 870 C CA . ALA A 1 149 ? -18.714 -4.767 -19.071 1.00 10.14 172 ALA A CA 1
ATOM 871 C C . ALA A 1 149 ? -17.715 -5.915 -19.208 1.00 9.96 172 ALA A C 1
ATOM 872 O O . ALA A 1 149 ? -16.768 -5.828 -19.986 1.00 9.76 172 ALA A O 1
ATOM 874 N N . ALA A 1 150 ? -17.931 -6.994 -18.463 1.00 9.06 173 ALA A N 1
ATOM 875 C CA . ALA A 1 150 ? -17.025 -8.137 -18.494 1.00 9.49 173 ALA A CA 1
ATOM 876 C C . ALA A 1 150 ? -16.766 -8.714 -19.886 1.00 9.83 173 ALA A C 1
ATOM 877 O O . ALA A 1 150 ? -15.616 -8.942 -20.262 1.00 9.78 173 ALA A O 1
ATOM 879 N N . ASP A 1 151 ? -17.826 -8.959 -20.649 1.00 10.84 174 ASP A N 1
ATOM 880 C CA . ASP A 1 151 ? -17.654 -9.518 -21.986 1.00 11.45 174 ASP A CA 1
ATOM 881 C C . ASP A 1 151 ? -16.892 -8.562 -22.898 1.00 10.96 174 ASP A C 1
ATOM 882 O O . ASP A 1 151 ? -16.098 -8.993 -23.732 1.00 11.27 174 ASP A O 1
ATOM 887 N N . TYR A 1 152 ? -17.134 -7.265 -22.730 1.00 10.70 175 TYR A N 1
ATOM 888 C CA . TYR A 1 152 ? -16.450 -6.244 -23.519 1.00 10.31 175 TYR A CA 1
ATOM 889 C C . TYR A 1 152 ? -14.945 -6.339 -23.265 1.00 9.81 175 TYR A C 1
ATOM 890 O O . TYR A 1 152 ? -14.136 -6.322 -24.194 1.00 10.82 175 TYR A O 1
ATOM 899 N N . ILE A 1 153 ? -14.575 -6.449 -21.995 1.00 9.86 176 ILE A N 1
ATOM 900 C CA . ILE A 1 153 ? -13.174 -6.548 -21.615 1.00 8.69 176 ILE A CA 1
ATOM 901 C C . ILE A 1 153 ? -12.542 -7.863 -22.071 1.00 8.53 176 ILE A C 1
ATOM 902 O O . ILE A 1 153 ? -11.438 -7.873 -22.617 1.00 9.54 176 ILE A O 1
ATOM 907 N N . LYS A 1 154 ? -13.248 -8.970 -21.858 1.00 7.73 177 LYS A N 1
ATOM 908 C CA . LYS A 1 154 ? -12.736 -10.285 -22.231 1.00 9.20 177 LYS A CA 1
ATOM 909 C C . LYS A 1 154 ? -12.520 -10.467 -23.733 1.00 9.80 177 LYS A C 1
ATOM 910 O O . LYS A 1 154 ? -11.630 -11.208 -24.149 1.00 10.77 177 LYS A O 1
ATOM 916 N N . GLY A 1 155 ? -13.322 -9.794 -24.548 1.00 10.70 178 GLY A N 1
ATOM 917 C CA . GLY A 1 155 ? -13.166 -9.942 -25.987 1.00 10.41 178 GLY A CA 1
ATOM 918 C C . GLY A 1 155 ? -12.460 -8.787 -26.670 1.00 10.98 178 GLY A C 1
ATOM 919 O O . GLY A 1 155 ? -12.553 -8.632 -27.888 1.00 11.61 178 GLY A O 1
ATOM 920 N N . PHE A 1 156 ? -11.733 -7.989 -25.895 1.00 10.25 179 PHE A N 1
ATOM 921 C CA . PHE A 1 156 ? -11.038 -6.823 -26.428 1.00 9.77 179 PHE A CA 1
ATOM 922 C C . PHE A 1 156 ? -10.055 -7.115 -27.562 1.00 9.95 179 PHE A C 1
ATOM 923 O O . PHE A 1 156 ? -9.893 -6.291 -28.461 1.00 9.71 179 PHE A O 1
ATOM 931 N N . ASN A 1 157 ? -9.395 -8.268 -27.541 1.00 9.98 180 ASN A N 1
ATOM 932 C CA . ASN A 1 157 ? -8.446 -8.564 -28.612 1.00 10.78 180 ASN A CA 1
ATOM 933 C C . ASN A 1 157 ? -9.145 -8.697 -29.960 1.00 11.43 180 ASN A C 1
ATOM 934 O O . ASN A 1 157 ? -8.681 -8.158 -30.969 1.00 13.28 180 ASN A O 1
ATOM 939 N N . LYS A 1 158 ? -10.266 -9.409 -29.978 1.00 11.30 181 LYS A N 1
ATOM 940 C CA . LYS A 1 158 ? -11.011 -9.599 -31.215 1.00 12.12 181 LYS A CA 1
ATOM 941 C C . LYS A 1 158 ? -11.622 -8.296 -31.716 1.00 12.09 181 LYS A C 1
ATOM 942 O O . LYS A 1 158 ? -11.563 -7.991 -32.905 1.00 12.12 181 LYS A O 1
ATOM 948 N N . THR A 1 159 ? -12.202 -7.526 -30.803 1.00 10.41 182 THR A N 1
ATOM 949 C CA . THR A 1 159 ? -12.858 -6.276 -31.167 1.00 10.27 182 THR A CA 1
ATOM 950 C C . THR A 1 159 ? -11.961 -5.053 -31.317 1.00 9.91 182 THR A C 1
ATOM 951 O O . THR A 1 159 ? -12.238 -4.182 -32.142 1.00 9.50 182 THR A O 1
ATOM 955 N N . ASN A 1 160 ? -10.886 -4.987 -30.539 1.00 9.17 183 ASN A N 1
ATOM 956 C CA . ASN A 1 160 ? -10.017 -3.821 -30.587 1.00 8.81 183 ASN A CA 1
ATOM 957 C C . ASN A 1 160 ? -8.550 -4.016 -30.964 1.00 9.10 183 ASN A C 1
ATOM 958 O O . ASN A 1 160 ? -7.789 -3.049 -30.999 1.00 10.47 183 ASN A O 1
ATOM 963 N N . GLY A 1 161 ? -8.145 -5.251 -31.243 1.00 9.33 184 GLY A N 1
ATOM 964 C CA . GLY A 1 161 ? -6.775 -5.484 -31.673 1.00 9.62 184 GLY A CA 1
ATOM 965 C C . GLY A 1 161 ? -5.713 -5.859 -30.660 1.00 9.31 184 GLY A C 1
ATOM 966 O O . GLY A 1 161 ? -4.567 -6.101 -31.036 1.00 11.13 184 GLY A O 1
ATOM 967 N N . ARG A 1 162 ? -6.078 -5.896 -29.384 1.00 9.95 185 ARG A N 1
ATOM 968 C CA . ARG A 1 162 ? -5.137 -6.267 -28.335 1.00 9.70 185 ARG A CA 1
ATOM 969 C C . ARG A 1 162 ? -5.910 -6.707 -27.109 1.00 9.00 185 ARG A C 1
ATOM 970 O O . ARG A 1 162 ? -7.060 -6.316 -26.916 1.00 9.02 185 ARG A O 1
ATOM 978 N N . LYS A 1 163 ? -5.286 -7.537 -26.286 1.00 9.88 186 LYS A N 1
ATOM 979 C CA . LYS A 1 163 ? -5.933 -7.959 -25.057 1.00 9.87 186 LYS A CA 1
ATOM 980 C C . LYS A 1 163 ? -5.971 -6.716 -24.177 1.00 9.94 186 LYS A C 1
ATOM 981 O O . LYS A 1 163 ? -5.073 -5.876 -24.252 1.00 9.77 186 LYS A O 1
ATOM 987 N N . PHE A 1 164 ? -7.021 -6.583 -23.372 1.00 8.44 187 PHE A N 1
ATOM 988 C CA . PHE A 1 164 ? -7.155 -5.447 -22.460 1.00 8.51 187 PHE A CA 1
ATOM 989 C C . PHE A 1 164 ? -5.862 -5.443 -21.640 1.00 8.35 187 PHE A C 1
ATOM 990 O O . PHE A 1 164 ? -5.500 -6.462 -21.050 1.00 8.31 187 PHE A O 1
ATOM 998 N N . LYS A 1 165 ? -5.166 -4.310 -21.613 1.00 7.67 188 LYS A N 1
ATOM 999 C CA . LYS A 1 165 ? -3.893 -4.201 -20.902 1.00 8.80 188 LYS A CA 1
ATOM 1000 C C . LYS A 1 165 ? -3.999 -3.356 -19.637 1.00 8.12 188 LYS A C 1
ATOM 1001 O O . LYS A 1 165 ? -4.417 -2.200 -19.683 1.00 8.55 188 LYS A O 1
ATOM 1007 N N . ALA A 1 166 ? -3.609 -3.939 -18.509 1.00 7.98 189 ALA A N 1
ATOM 1008 C CA . ALA A 1 166 ? -3.664 -3.241 -17.232 1.00 7.79 189 ALA A CA 1
ATOM 1009 C C . ALA A 1 166 ? -2.322 -3.369 -16.535 1.00 6.88 189 ALA A C 1
ATOM 1010 O O . ALA A 1 166 ? -1.582 -4.328 -16.762 1.00 7.92 189 ALA A O 1
ATOM 1012 N N . ALA A 1 167 ? -2.010 -2.407 -15.675 1.00 7.43 190 ALA A N 1
ATOM 1013 C CA . ALA A 1 167 ? -0.738 -2.445 -14.982 1.00 8.14 190 ALA A CA 1
ATOM 1014 C C . ALA A 1 167 ? -0.762 -1.981 -13.536 1.00 8.04 190 ALA A C 1
ATOM 1015 O O . ALA A 1 167 ? -1.660 -1.257 -13.101 1.00 7.52 190 ALA A O 1
ATOM 1017 N N . HIS A 1 168 ? 0.246 -2.445 -12.809 1.00 8.48 191 HIS A N 1
ATOM 1018 C CA . HIS A 1 168 ? 0.502 -2.083 -11.423 1.00 7.30 191 HIS A CA 1
ATOM 1019 C C . HIS A 1 168 ? 2.024 -1.972 -11.457 1.00 7.79 191 HIS A C 1
ATOM 1020 O O . HIS A 1 168 ? 2.636 -2.326 -12.466 1.00 9.45 191 HIS A O 1
ATOM 1027 N N . THR A 1 169 ? 2.649 -1.493 -10.389 1.00 7.99 192 THR A N 1
ATOM 1028 C CA . THR A 1 169 ? 4.099 -1.326 -10.420 1.00 8.88 192 THR A CA 1
ATOM 1029 C C . THR A 1 169 ? 4.939 -2.394 -9.727 1.00 9.25 192 THR A C 1
ATOM 1030 O O . THR A 1 169 ? 6.162 -2.275 -9.666 1.00 10.99 192 THR A O 1
ATOM 1034 N N . PHE A 1 170 ? 4.297 -3.436 -9.212 1.00 7.53 193 PHE A N 1
ATOM 1035 C CA . PHE A 1 170 ? 5.024 -4.515 -8.547 1.00 7.47 193 PHE A CA 1
ATOM 1036 C C . PHE A 1 170 ? 4.078 -5.683 -8.323 1.00 6.97 193 PHE A C 1
ATOM 1037 O O . PHE A 1 170 ? 3.022 -5.531 -7.716 1.00 6.86 193 PHE A O 1
ATOM 1045 N N . PRO A 1 171 ? 4.456 -6.879 -8.788 1.00 6.47 194 PRO A N 1
ATOM 1046 C CA . PRO A 1 171 ? 3.574 -8.032 -8.610 1.00 7.77 194 PRO A CA 1
ATOM 1047 C C . PRO A 1 171 ? 3.416 -8.601 -7.206 1.00 6.10 194 PRO A C 1
ATOM 1048 O O . PRO A 1 171 ? 4.290 -8.464 -6.349 1.00 7.05 194 PRO A O 1
ATOM 1052 N N . ASN A 1 172 ? 2.261 -9.224 -6.990 1.00 6.78 195 ASN A N 1
ATOM 1053 C CA . ASN A 1 172 ? 1.933 -9.924 -5.753 1.00 5.75 195 ASN A CA 1
ATOM 1054 C C . ASN A 1 172 ? 1.741 -9.112 -4.480 1.00 5.88 195 ASN A C 1
ATOM 1055 O O . ASN A 1 172 ? 1.817 -9.662 -3.382 1.00 6.70 195 ASN A O 1
ATOM 1060 N N . VAL A 1 173 ? 1.475 -7.818 -4.615 1.00 5.34 196 VAL A N 1
ATOM 1061 C CA . VAL A 1 173 ? 1.278 -6.969 -3.446 1.00 5.65 196 VAL A CA 1
ATOM 1062 C C . VAL A 1 173 ? 0.055 -6.071 -3.633 1.00 5.62 196 VAL A C 1
ATOM 1063 O O . VAL A 1 173 ? -0.617 -6.141 -4.661 1.00 5.73 196 VAL A O 1
ATOM 1067 N N . ASN A 1 174 ? -0.218 -5.235 -2.633 1.00 5.20 197 ASN A N 1
ATOM 1068 C CA . ASN A 1 174 ? -1.363 -4.317 -2.617 1.00 5.61 197 ASN A CA 1
ATOM 1069 C C . ASN A 1 174 ? -2.036 -3.950 -3.931 1.00 5.09 197 ASN A C 1
ATOM 1070 O O . ASN A 1 174 ? -3.136 -4.407 -4.226 1.00 4.62 197 ASN A O 1
ATOM 1075 N N . GLN A 1 175 ? -1.380 -3.108 -4.720 1.00 5.05 198 GLN A N 1
ATOM 1076 C CA . GLN A 1 175 ? -2.006 -2.636 -5.942 1.00 5.64 198 GLN A CA 1
ATOM 1077 C C . GLN A 1 175 ? -2.343 -3.713 -6.965 1.00 5.00 198 GLN A C 1
ATOM 1078 O O . GLN A 1 175 ? -3.321 -3.576 -7.701 1.00 5.31 198 GLN A O 1
ATOM 1084 N N . ASP A 1 176 ? -1.564 -4.793 -6.987 1.00 5.59 199 ASP A N 1
ATOM 1085 C CA . ASP A 1 176 ? -1.841 -5.929 -7.866 1.00 5.06 199 ASP A CA 1
ATOM 1086 C C . ASP A 1 176 ? -3.161 -6.521 -7.318 1.00 4.91 199 ASP A C 1
ATOM 1087 O O . ASP A 1 176 ? -4.104 -6.767 -8.070 1.00 5.47 199 ASP A O 1
ATOM 1092 N N . PHE A 1 177 ? -3.234 -6.717 -6.001 1.00 4.89 200 PHE A N 1
ATOM 1093 C CA . PHE A 1 177 ? -4.448 -7.255 -5.377 1.00 4.88 200 PHE A CA 1
ATOM 1094 C C . PHE A 1 177 ? -5.705 -6.412 -5.600 1.00 4.24 200 PHE A C 1
ATOM 1095 O O . PHE A 1 177 ? -6.777 -6.955 -5.864 1.00 4.79 200 PHE A O 1
ATOM 1103 N N . TRP A 1 178 ? -5.588 -5.093 -5.469 1.00 4.06 201 TRP A N 1
ATOM 1104 C CA . TRP A 1 178 ? -6.754 -4.227 -5.628 1.00 4.88 201 TRP A CA 1
ATOM 1105 C C . TRP A 1 178 ? -7.376 -4.361 -7.009 1.00 4.35 201 TRP A C 1
ATOM 1106 O O . TRP A 1 178 ? -8.593 -4.533 -7.134 1.00 5.07 201 TRP A O 1
ATOM 1117 N N . ILE A 1 179 ? -6.546 -4.279 -8.047 1.00 5.04 202 ILE A N 1
ATOM 1118 C CA . ILE A 1 179 ? -7.072 -4.358 -9.399 1.00 4.72 202 ILE A CA 1
ATOM 1119 C C . ILE A 1 179 ? -7.541 -5.774 -9.731 1.00 5.46 202 ILE A C 1
ATOM 1120 O O . ILE A 1 179 ? -8.509 -5.946 -10.467 1.00 5.54 202 ILE A O 1
ATOM 1125 N N . ARG A 1 180 ? -6.881 -6.785 -9.170 1.00 5.53 203 ARG A N 1
ATOM 1126 C CA . ARG A 1 180 ? -7.309 -8.166 -9.390 1.00 5.46 203 ARG A CA 1
ATOM 1127 C C . ARG A 1 180 ? -8.683 -8.390 -8.749 1.00 5.34 203 ARG A C 1
ATOM 1128 O O . ARG A 1 180 ? -9.551 -9.030 -9.340 1.00 5.42 203 ARG A O 1
ATOM 1136 N N . TYR A 1 181 ? -8.886 -7.865 -7.541 1.00 4.76 204 TYR A N 1
ATOM 1137 C CA . TYR A 1 181 ? -10.171 -8.037 -6.863 1.00 4.91 204 TYR A CA 1
ATOM 1138 C C . TYR A 1 181 ? -11.275 -7.360 -7.670 1.00 5.31 204 TYR A C 1
ATOM 1139 O O . TYR A 1 181 ? -12.351 -7.925 -7.860 1.00 5.79 204 TYR A O 1
ATOM 1148 N N . TRP A 1 182 ? -10.994 -6.143 -8.128 1.00 4.89 205 TRP A N 1
ATOM 1149 C CA . TRP A 1 182 ? -11.928 -5.352 -8.923 1.00 5.98 205 TRP A CA 1
ATOM 1150 C C . TRP A 1 182 ? -12.301 -6.087 -10.212 1.00 5.51 205 TRP A C 1
ATOM 1151 O O . TRP A 1 182 ? -13.481 -6.217 -10.538 1.00 6.34 205 TRP A O 1
ATOM 1162 N N . PHE A 1 183 ? -11.300 -6.566 -10.947 1.00 5.37 206 PHE A N 1
ATOM 1163 C CA . PHE A 1 183 ? -11.562 -7.301 -12.186 1.00 5.28 206 PHE A CA 1
ATOM 1164 C C . PHE A 1 183 ? -12.400 -8.549 -11.907 1.00 5.82 206 PHE A C 1
ATOM 1165 O O . PHE A 1 183 ? -13.447 -8.762 -12.516 1.00 6.37 206 PHE A O 1
ATOM 1173 N N . ALA A 1 184 ? -11.928 -9.368 -10.973 1.00 5.94 207 ALA A N 1
ATOM 1174 C CA . ALA A 1 184 ? -12.593 -10.624 -10.645 1.00 6.23 207 ALA A CA 1
ATOM 1175 C C . ALA A 1 184 ? -13.993 -10.498 -10.062 1.00 6.31 207 ALA A C 1
ATOM 1176 O O . ALA A 1 184 ? -14.830 -11.369 -10.283 1.00 6.79 207 ALA A O 1
ATOM 1178 N N . ALA A 1 185 ? -14.253 -9.430 -9.315 1.00 4.93 208 ALA A N 1
ATOM 1179 C CA . ALA A 1 185 ? -15.575 -9.236 -8.727 1.00 5.83 208 ALA A CA 1
ATOM 1180 C C . ALA A 1 185 ? -16.609 -9.076 -9.839 1.00 7.70 208 ALA A C 1
ATOM 1181 O O . ALA A 1 185 ? -17.781 -9.424 -9.667 1.00 8.54 208 ALA A O 1
ATOM 1183 N N . GLY A 1 186 ? -16.158 -8.553 -10.978 1.00 7.16 209 GLY A N 1
ATOM 1184 C CA . GLY A 1 186 ? -17.042 -8.340 -12.110 1.00 8.12 209 GLY A CA 1
ATOM 1185 C C . GLY A 1 186 ? -17.022 -9.442 -13.152 1.00 8.66 209 GLY A C 1
ATOM 1186 O O . GLY A 1 186 ? -17.629 -9.298 -14.213 1.00 10.20 209 GLY A O 1
ATOM 1187 N N . GLY A 1 187 ? -16.320 -10.535 -12.871 1.00 8.45 210 GLY A N 1
ATOM 1188 C CA . GLY A 1 187 ? -16.284 -11.638 -13.816 1.00 8.74 210 GLY A CA 1
ATOM 1189 C C . GLY A 1 187 ? -15.126 -11.691 -14.797 1.00 8.42 210 GLY A C 1
ATOM 1190 O O . GLY A 1 187 ? -15.161 -12.472 -15.750 1.00 9.44 210 GLY A O 1
ATOM 1191 N N . VAL A 1 188 ? -14.105 -10.869 -14.582 1.00 7.48 211 VAL A N 1
ATOM 1192 C CA . VAL A 1 188 ? -12.938 -10.860 -15.461 1.00 8.18 211 VAL A CA 1
ATOM 1193 C C . VAL A 1 188 ? -11.758 -11.519 -14.752 1.00 7.25 211 VAL A C 1
ATOM 1194 O O . VAL A 1 188 ? -11.365 -11.097 -13.663 1.00 7.41 211 VAL A O 1
ATOM 1198 N N . ASP A 1 189 ? -11.203 -12.557 -15.370 1.00 7.36 212 ASP A N 1
ATOM 1199 C CA . ASP A 1 189 ? -10.063 -13.273 -14.799 1.00 6.48 212 ASP A CA 1
ATOM 1200 C C . ASP A 1 189 ? -8.814 -12.457 -15.127 1.00 7.32 212 ASP A C 1
ATOM 1201 O O . ASP A 1 189 ? -8.416 -12.356 -16.286 1.00 7.83 212 ASP A O 1
ATOM 1206 N N . PRO A 1 190 ? -8.171 -11.870 -14.107 1.00 6.92 213 PRO A N 1
ATOM 1207 C CA . PRO A 1 190 ? -6.972 -11.056 -14.333 1.00 8.55 213 PRO A CA 1
ATOM 1208 C C . PRO A 1 190 ? -5.745 -11.767 -14.899 1.00 8.55 213 PRO A C 1
ATOM 1209 O O . PRO A 1 190 ? -4.807 -11.113 -15.365 1.00 9.25 213 PRO A O 1
ATOM 1213 N N . ASP A 1 191 ? -5.744 -13.095 -14.871 1.00 8.62 214 ASP A N 1
ATOM 1214 C CA . ASP A 1 191 ? -4.616 -13.847 -15.407 1.00 9.90 214 ASP A CA 1
ATOM 1215 C C . ASP A 1 191 ? -4.865 -14.353 -16.821 1.00 11.45 214 ASP A C 1
ATOM 1216 O O . ASP A 1 191 ? -3.979 -14.294 -17.674 1.00 14.10 214 ASP A O 1
ATOM 1221 N N . THR A 1 192 ? -6.075 -14.834 -17.075 1.00 11.72 215 THR A N 1
ATOM 1222 C CA . THR A 1 192 ? -6.397 -15.393 -18.381 1.00 12.53 215 THR A CA 1
ATOM 1223 C C . THR A 1 192 ? -7.115 -14.493 -19.381 1.00 12.20 215 THR A C 1
ATOM 1224 O O . THR A 1 192 ? -6.933 -14.651 -20.589 1.00 13.80 215 THR A O 1
ATOM 1228 N N . ASP A 1 193 ? -7.914 -13.547 -18.900 1.00 10.29 216 ASP A N 1
ATOM 1229 C CA . ASP A 1 193 ? -8.675 -12.689 -19.805 1.00 9.89 216 ASP A CA 1
ATOM 1230 C C . ASP A 1 193 ? -8.010 -11.397 -20.252 1.00 10.23 216 ASP A C 1
ATOM 1231 O O . ASP A 1 193 ? -8.443 -10.786 -21.230 1.00 10.98 216 ASP A O 1
ATOM 1236 N N . ILE A 1 194 ? -6.970 -10.978 -19.543 1.00 10.25 217 ILE A N 1
ATOM 1237 C CA . ILE A 1 194 ? -6.290 -9.730 -19.864 1.00 10.58 217 ILE A CA 1
ATOM 1238 C C . ILE A 1 194 ? -4.780 -9.866 -19.729 1.00 9.95 217 ILE A C 1
ATOM 1239 O O . ILE A 1 194 ? -4.268 -10.930 -19.386 1.00 10.16 217 ILE A O 1
ATOM 1244 N N . ASP A 1 195 ? -4.078 -8.774 -20.012 1.00 9.46 218 ASP A N 1
ATOM 1245 C CA . ASP A 1 195 ? -2.631 -8.718 -19.878 1.00 10.05 218 ASP A CA 1
ATOM 1246 C C . ASP A 1 195 ? -2.365 -7.812 -18.678 1.00 9.41 218 ASP A C 1
ATOM 1247 O O . ASP A 1 195 ? -2.395 -6.589 -18.807 1.00 11.23 218 ASP A O 1
ATOM 1252 N N . LEU A 1 196 ? -2.139 -8.410 -17.509 1.00 9.26 219 LEU A N 1
ATOM 1253 C CA . LEU A 1 196 ? -1.859 -7.646 -16.292 1.00 9.78 219 LEU A CA 1
ATOM 1254 C C . LEU A 1 196 ? -0.348 -7.657 -16.104 1.00 9.17 219 LEU A C 1
ATOM 1255 O O . LEU A 1 196 ? 0.241 -8.693 -15.790 1.00 11.06 219 LEU A O 1
ATOM 1260 N N . LEU A 1 197 ? 0.270 -6.494 -16.283 1.00 9.49 220 LEU A N 1
ATOM 1261 C CA . LEU A 1 197 ? 1.721 -6.370 -16.217 1.00 10.49 220 LEU A CA 1
ATOM 1262 C C . LEU A 1 197 ? 2.260 -5.453 -15.128 1.00 9.39 220 LEU A C 1
ATOM 1263 O O . LEU A 1 197 ? 1.545 -4.611 -14.584 1.00 10.18 220 LEU A O 1
ATOM 1268 N N . ALA A 1 198 ? 3.547 -5.626 -14.841 1.00 10.64 221 ALA A N 1
ATOM 1269 C CA . ALA A 1 198 ? 4.260 -4.796 -13.880 1.00 9.80 221 ALA A CA 1
ATOM 1270 C C . ALA A 1 198 ? 4.972 -3.777 -14.770 1.00 10.16 221 ALA A C 1
ATOM 1271 O O . ALA A 1 198 ? 5.842 -4.139 -15.567 1.00 11.37 221 ALA A O 1
ATOM 1273 N N . VAL A 1 199 ? 4.588 -2.512 -14.649 1.00 10.20 222 VAL A N 1
ATOM 1274 C CA . VAL A 1 199 ? 5.166 -1.446 -15.466 1.00 10.21 222 VAL A CA 1
ATOM 1275 C C . VAL A 1 199 ? 5.403 -0.202 -14.612 1.00 10.75 222 VAL A C 1
ATOM 1276 O O . VAL A 1 199 ? 4.611 0.102 -13.719 1.00 11.61 222 VAL A O 1
ATOM 1280 N N . PRO A 1 200 ? 6.503 0.529 -14.865 1.00 10.43 223 PRO A N 1
ATOM 1281 C CA . PRO A 1 200 ? 6.763 1.736 -14.074 1.00 11.11 223 PRO A CA 1
ATOM 1282 C C . PRO A 1 200 ? 5.593 2.707 -14.234 1.00 11.16 223 PRO A C 1
ATOM 1283 O O . PRO A 1 200 ? 4.974 2.774 -15.298 1.00 11.23 223 PRO A O 1
ATOM 1287 N N . PRO A 1 201 ? 5.277 3.478 -13.184 1.00 11.98 224 PRO A N 1
ATOM 1288 C CA . PRO A 1 201 ? 4.163 4.431 -13.246 1.00 12.17 224 PRO A CA 1
ATOM 1289 C C . PRO A 1 201 ? 4.183 5.461 -14.379 1.00 12.24 224 PRO A C 1
ATOM 1290 O O . PRO A 1 201 ? 3.186 5.625 -15.081 1.00 11.68 224 PRO A O 1
ATOM 1294 N N . ALA A 1 202 ? 5.304 6.153 -14.563 1.00 13.34 225 ALA A N 1
ATOM 1295 C CA . ALA A 1 202 ? 5.400 7.155 -15.620 1.00 13.50 225 ALA A CA 1
ATOM 1296 C C . ALA A 1 202 ? 5.163 6.518 -16.989 1.00 12.75 225 ALA A C 1
ATOM 1297 O O . ALA A 1 202 ? 4.451 7.070 -17.828 1.00 12.93 225 ALA A O 1
ATOM 1299 N N . GLU A 1 203 ? 5.766 5.352 -17.200 1.00 13.26 226 GLU A N 1
ATOM 1300 C CA . GLU A 1 203 ? 5.630 4.619 -18.455 1.00 12.23 226 GLU A CA 1
ATOM 1301 C C . GLU A 1 203 ? 4.178 4.189 -18.663 1.00 12.35 226 GLU A C 1
ATOM 1302 O O . GLU A 1 203 ? 3.669 4.191 -19.787 1.00 12.41 226 GLU A O 1
ATOM 1308 N N . THR A 1 204 ? 3.517 3.816 -17.572 1.00 11.09 227 THR A N 1
ATOM 1309 C CA . THR A 1 204 ? 2.126 3.389 -17.631 1.00 9.60 227 THR A CA 1
ATOM 1310 C C . THR A 1 204 ? 1.230 4.552 -18.040 1.00 9.21 227 THR A C 1
ATOM 1311 O O . THR A 1 204 ? 0.370 4.406 -18.907 1.00 9.05 227 THR A O 1
ATOM 1315 N N . VAL A 1 205 ? 1.436 5.709 -17.420 1.00 10.62 228 VAL A N 1
ATOM 1316 C CA . VAL A 1 205 ? 0.639 6.886 -17.736 1.00 10.75 228 VAL A CA 1
ATOM 1317 C C . VAL A 1 205 ? 0.881 7.324 -19.181 1.00 10.14 228 VAL A C 1
ATOM 1318 O O . VAL A 1 205 ? -0.052 7.731 -19.878 1.00 10.35 228 VAL A O 1
ATOM 1322 N N . GLN A 1 206 ? 2.129 7.236 -19.631 1.00 11.09 229 GLN A N 1
ATOM 1323 C CA . GLN A 1 206 ? 2.450 7.607 -21.005 1.00 11.98 229 GLN A CA 1
ATOM 1324 C C . GLN A 1 206 ? 1.695 6.653 -21.927 1.00 11.82 229 GLN A C 1
ATOM 1325 O O . GLN A 1 206 ? 1.164 7.059 -22.962 1.00 12.38 229 GLN A O 1
ATOM 1331 N N . GLY A 1 207 ? 1.648 5.381 -21.536 1.00 11.31 230 GLY A N 1
ATOM 1332 C CA . GLY A 1 207 ? 0.942 4.385 -22.322 1.00 10.76 230 GLY A CA 1
ATOM 1333 C C . GLY A 1 207 ? -0.536 4.717 -22.407 1.00 11.13 230 GLY A C 1
ATOM 1334 O O . GLY A 1 207 ? -1.166 4.531 -23.447 1.00 10.57 230 GLY A O 1
ATOM 1335 N N . MET A 1 208 ? -1.101 5.206 -21.307 1.00 10.10 231 MET A N 1
ATOM 1336 C CA . MET A 1 208 ? -2.508 5.577 -21.292 1.00 10.46 231 MET A CA 1
ATOM 1337 C C . MET A 1 208 ? -2.714 6.747 -22.250 1.00 10.36 231 MET A C 1
ATOM 1338 O O . MET A 1 208 ? -3.699 6.795 -22.984 1.00 10.79 231 MET A O 1
ATOM 1343 N N . ARG A 1 209 ? -1.771 7.685 -22.247 1.00 11.46 232 ARG A N 1
ATOM 1344 C CA . ARG A 1 209 ? -1.855 8.846 -23.123 1.00 12.64 232 ARG A CA 1
ATOM 1345 C C . ARG A 1 209 ? -1.718 8.439 -24.588 1.00 12.03 232 ARG A C 1
ATOM 1346 O O . ARG A 1 209 ? -2.368 9.020 -25.458 1.00 13.84 232 ARG A O 1
ATOM 1354 N N . ASN A 1 210 ? -0.876 7.441 -24.854 1.00 12.63 233 ASN A N 1
ATOM 1355 C CA . ASN A 1 210 ? -0.646 6.965 -26.218 1.00 13.32 233 ASN A CA 1
ATOM 1356 C C . ASN A 1 210 ? -1.734 6.017 -26.713 1.00 12.16 233 ASN A C 1
ATOM 1357 O O . ASN A 1 210 ? -1.745 5.640 -27.886 1.00 13.67 233 ASN A O 1
ATOM 1362 N N . GLY A 1 211 ? -2.630 5.617 -25.816 1.00 11.09 234 GLY A N 1
ATOM 1363 C CA . GLY A 1 211 ? -3.707 4.715 -26.190 1.00 9.71 234 GLY A CA 1
ATOM 1364 C C . GLY A 1 211 ? -3.325 3.245 -26.212 1.00 9.03 234 GLY A C 1
ATOM 1365 O O . GLY A 1 211 ? -4.031 2.430 -26.806 1.00 8.86 234 GLY A O 1
ATOM 1366 N N . THR A 1 212 ? -2.222 2.895 -25.556 1.00 8.75 235 THR A N 1
ATOM 1367 C CA . THR A 1 212 ? -1.758 1.509 -25.525 1.00 9.48 235 THR A CA 1
ATOM 1368 C C . THR A 1 212 ? -1.964 0.808 -24.178 1.00 9.16 235 THR A C 1
ATOM 1369 O O . THR A 1 212 ? -1.756 -0.401 -24.071 1.00 10.56 235 THR A O 1
ATOM 1373 N N . MET A 1 213 ? -2.368 1.567 -23.160 1.00 8.99 236 MET A N 1
ATOM 1374 C CA . MET A 1 213 ? -2.609 1.023 -21.819 1.00 8.15 236 MET A CA 1
ATOM 1375 C C . MET A 1 213 ? -4.063 1.292 -21.435 1.00 8.31 236 MET A C 1
ATOM 1376 O O . MET A 1 213 ? -4.531 2.424 -21.526 1.00 8.09 236 MET A O 1
ATOM 1381 N N . ASP A 1 214 ? -4.765 0.258 -20.980 1.00 7.67 237 ASP A N 1
ATOM 1382 C CA . ASP A 1 214 ? -6.179 0.385 -20.643 1.00 8.42 237 ASP A CA 1
ATOM 1383 C C . ASP A 1 214 ? -6.569 0.692 -19.200 1.00 8.40 237 ASP A C 1
ATOM 1384 O O . ASP A 1 214 ? -7.540 1.415 -18.966 1.00 8.57 237 ASP A O 1
ATOM 1389 N N . ALA A 1 215 ? -5.839 0.141 -18.237 1.00 9.56 238 ALA A N 1
ATOM 1390 C CA . ALA A 1 215 ? -6.146 0.387 -16.830 1.00 8.65 238 ALA A CA 1
ATOM 1391 C C . ALA A 1 215 ? -4.858 0.456 -16.024 1.00 8.31 238 ALA A C 1
ATOM 1392 O O . ALA A 1 215 ? -3.842 -0.120 -16.412 1.00 7.91 238 ALA A O 1
ATOM 1394 N N . PHE A 1 216 ? -4.917 1.146 -14.891 1.00 7.97 239 PHE A N 1
ATOM 1395 C CA . PHE A 1 216 ? -3.744 1.352 -14.050 1.00 8.30 239 PHE A CA 1
ATOM 1396 C C . PHE A 1 216 ? -4.146 1.343 -12.574 1.00 7.68 239 PHE A C 1
ATOM 1397 O O . PHE A 1 216 ? -4.967 2.157 -12.146 1.00 7.52 239 PHE A O 1
ATOM 1405 N N . SER A 1 217 ? -3.592 0.406 -11.806 1.00 6.19 240 SER A N 1
ATOM 1406 C CA . SER A 1 217 ? -3.877 0.341 -10.373 1.00 6.94 240 SER A CA 1
ATOM 1407 C C . SER A 1 217 ? -2.857 1.292 -9.778 1.00 6.76 240 SER A C 1
ATOM 1408 O O . SER A 1 217 ? -1.661 0.998 -9.775 1.00 7.67 240 SER A O 1
ATOM 1411 N N . THR A 1 218 ? -3.325 2.425 -9.268 1.00 6.03 241 THR A N 1
ATOM 1412 C CA . THR A 1 218 ? -2.414 3.432 -8.751 1.00 7.96 241 THR A CA 1
ATOM 1413 C C . THR A 1 218 ? -2.911 4.092 -7.463 1.00 6.63 241 THR A C 1
ATOM 1414 O O . THR A 1 218 ? -3.729 3.522 -6.739 1.00 6.10 241 THR A O 1
ATOM 1418 N N . GLY A 1 219 ? -2.399 5.284 -7.174 1.00 6.76 242 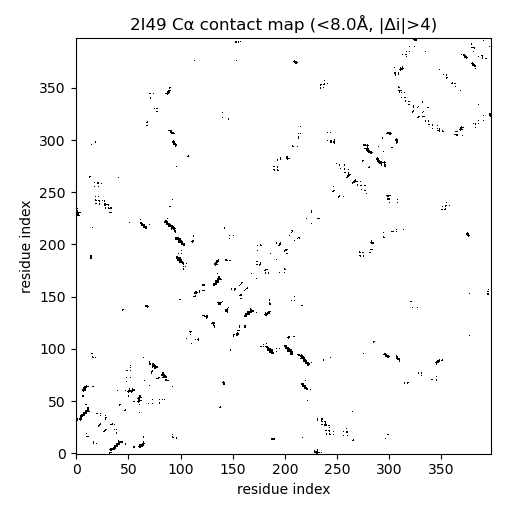GLY A N 1
ATOM 1419 C CA . GLY A 1 219 ? -2.793 5.986 -5.966 1.00 6.77 242 GLY A CA 1
ATOM 1420 C C . GLY A 1 219 ? -2.305 7.417 -5.992 1.00 6.16 242 GLY A C 1
ATOM 1421 O O . GLY A 1 219 ? -1.496 7.790 -6.846 1.00 6.36 242 GLY A O 1
ATOM 1422 N N . ASP A 1 220 ? -2.784 8.217 -5.044 1.00 5.96 243 ASP A N 1
ATOM 1423 C CA . ASP A 1 220 ? -2.419 9.626 -4.972 1.00 7.13 243 ASP A CA 1
ATOM 1424 C C . ASP A 1 220 ? -0.907 9.813 -4.895 1.00 7.39 243 ASP A C 1
ATOM 1425 O O . ASP A 1 220 ? -0.222 9.106 -4.160 1.00 7.61 243 ASP A O 1
ATOM 1430 N N . PRO A 1 221 ? -0.378 10.836 -5.583 1.00 8.51 244 PRO A N 1
ATOM 1431 C CA . PRO A 1 221 ? -1.070 11.834 -6.409 1.00 9.15 244 PRO A CA 1
ATOM 1432 C C . PRO A 1 221 ? -1.405 11.539 -7.872 1.00 9.96 244 PRO A C 1
ATOM 1433 O O . PRO A 1 221 ? -1.788 12.458 -8.598 1.00 11.74 244 PRO A O 1
ATOM 1437 N N . TRP A 1 222 ? -1.294 10.294 -8.318 1.00 9.15 245 TRP A N 1
ATOM 1438 C CA . TRP A 1 222 ? -1.569 10.005 -9.725 1.00 11.44 245 TRP A CA 1
ATOM 1439 C C . TRP A 1 222 ? -2.988 10.264 -10.241 1.00 11.97 245 TRP A C 1
ATOM 1440 O O . TRP A 1 222 ? -3.158 10.844 -11.316 1.00 13.31 245 TRP A O 1
ATOM 1451 N N . PRO A 1 223 ? -4.027 9.848 -9.495 1.00 11.59 246 PRO A N 1
ATOM 1452 C CA . PRO A 1 223 ? -5.394 10.087 -9.976 1.00 11.06 246 PRO A CA 1
ATOM 1453 C C . PRO A 1 223 ? -5.698 11.536 -10.355 1.00 12.68 246 PRO A C 1
ATOM 1454 O O . PRO A 1 223 ? -6.311 11.793 -11.393 1.00 12.47 246 PRO A O 1
ATOM 1458 N N . TYR A 1 224 ? -5.276 12.483 -9.521 1.00 13.34 247 TYR A N 1
ATOM 1459 C CA . TYR A 1 224 ? -5.531 13.892 -9.809 1.00 13.04 247 TYR A CA 1
ATOM 1460 C C . TYR A 1 224 ? -4.970 14.284 -11.173 1.00 12.48 247 TYR A C 1
ATOM 1461 O O . TYR A 1 224 ? -5.654 14.928 -11.973 1.00 13.49 247 TYR A O 1
ATOM 1470 N N . ARG A 1 225 ? -3.726 13.897 -11.436 1.00 12.46 248 ARG A N 1
ATOM 1471 C CA . ARG A 1 225 ? -3.084 14.225 -12.706 1.00 13.49 248 ARG A CA 1
ATOM 1472 C C . ARG A 1 225 ? -3.743 13.536 -13.890 1.00 13.62 248 ARG A C 1
ATOM 1473 O O . ARG A 1 225 ? -3.979 14.153 -14.927 1.00 14.53 248 ARG A O 1
ATOM 1481 N N . ILE A 1 226 ? -4.031 12.250 -13.738 1.00 12.88 249 ILE A N 1
ATOM 1482 C CA . ILE A 1 226 ? -4.654 11.484 -14.805 1.00 12.38 249 ILE A CA 1
ATOM 1483 C C . ILE A 1 226 ? -5.980 12.103 -15.246 1.00 12.63 249 ILE A C 1
ATOM 1484 O O . ILE A 1 226 ? -6.254 12.210 -16.442 1.00 11.94 249 ILE A O 1
ATOM 1489 N N . VAL A 1 227 ? -6.793 12.527 -14.286 1.00 11.44 250 VAL A N 1
ATOM 1490 C CA . VAL A 1 227 ? -8.088 13.118 -14.603 1.00 12.65 250 VAL A CA 1
ATOM 1491 C C . VAL A 1 227 ? -8.013 14.567 -15.088 1.00 13.54 250 VAL A C 1
ATOM 1492 O O . VAL A 1 227 ? -8.628 14.920 -16.094 1.00 13.79 250 VAL A O 1
ATOM 1496 N N . THR A 1 228 ? -7.258 15.404 -14.386 1.00 13.54 251 THR A N 1
ATOM 1497 C CA . THR A 1 228 ? -7.154 16.808 -14.772 1.00 14.20 251 THR A CA 1
ATOM 1498 C C . THR A 1 228 ? -6.440 17.023 -16.106 1.00 14.41 251 THR A C 1
ATOM 1499 O O . THR A 1 228 ? -6.677 18.022 -16.787 1.00 16.31 251 THR A O 1
ATOM 1503 N N . GLU A 1 229 ? -5.576 16.089 -16.484 1.00 14.38 252 GLU A N 1
ATOM 1504 C CA . GLU A 1 229 ? -4.851 16.203 -17.744 1.00 14.88 252 GLU A CA 1
ATOM 1505 C C . GLU A 1 229 ? -5.547 15.410 -18.849 1.00 14.07 252 GLU A C 1
ATOM 1506 O O . GLU A 1 229 ? -5.006 15.226 -19.943 1.00 15.79 252 GLU A O 1
ATOM 1512 N N . ASN A 1 230 ? -6.759 14.952 -18.545 1.00 15.01 253 ASN A N 1
ATOM 1513 C CA . ASN A 1 230 ? -7.582 14.190 -19.481 1.00 14.54 253 ASN A CA 1
ATOM 1514 C C . ASN A 1 230 ? -6.902 12.946 -20.040 1.00 14.43 253 ASN A C 1
ATOM 1515 O O . ASN A 1 230 ? -7.087 12.597 -21.207 1.00 15.59 253 ASN A O 1
ATOM 1520 N N . ILE A 1 231 ? -6.119 12.277 -19.202 1.00 13.24 254 ILE A N 1
ATOM 1521 C CA . ILE A 1 231 ? -5.422 11.062 -19.604 1.00 12.55 254 ILE A CA 1
ATOM 1522 C C . ILE A 1 231 ? -6.330 9.854 -19.375 1.00 11.33 254 ILE A C 1
ATOM 1523 O O . ILE A 1 231 ? -6.184 8.824 -20.033 1.00 11.13 254 ILE A O 1
ATOM 1528 N N . GLY A 1 232 ? -7.269 9.994 -18.442 1.00 10.11 255 GLY A N 1
ATOM 1529 C CA . GLY A 1 232 ? -8.194 8.914 -18.135 1.00 10.90 255 GLY A CA 1
ATOM 1530 C C . GLY A 1 232 ? -9.179 9.300 -17.044 1.00 9.67 255 GLY A C 1
ATOM 1531 O O . GLY A 1 232 ? -9.271 10.469 -16.670 1.00 10.89 255 GLY A O 1
ATOM 1532 N N . TYR A 1 233 ? -9.926 8.325 -16.536 1.00 9.03 256 TYR A N 1
ATOM 1533 C CA . TYR A 1 233 ? -10.891 8.580 -15.471 1.00 8.31 256 TYR A CA 1
ATOM 1534 C C . TYR A 1 233 ? -10.686 7.546 -14.369 1.00 8.10 256 TYR A C 1
ATOM 1535 O O . TYR A 1 233 ? -9.906 6.609 -14.535 1.00 8.19 256 TYR A O 1
ATOM 1544 N N . MET A 1 234 ? -11.365 7.718 -13.240 1.00 8.00 257 MET A N 1
ATOM 1545 C CA . MET A 1 234 ? -11.229 6.769 -12.140 1.00 7.73 257 MET A CA 1
ATOM 1546 C C . MET A 1 234 ? -12.433 5.840 -12.072 1.00 7.09 257 MET A C 1
ATOM 1547 O O . MET A 1 234 ? -13.555 6.284 -11.826 1.00 8.93 257 MET A O 1
ATOM 1552 N N . ALA A 1 235 ? -12.199 4.551 -12.299 1.00 7.02 258 ALA A N 1
ATOM 1553 C CA . ALA A 1 235 ? -13.270 3.564 -12.245 1.00 7.27 258 ALA A CA 1
ATOM 1554 C C . ALA A 1 235 ? -13.767 3.440 -10.808 1.00 7.05 258 ALA A C 1
ATOM 1555 O O . ALA A 1 235 ? -14.958 3.250 -10.557 1.00 8.02 258 ALA A O 1
ATOM 1557 N N . GLY A 1 236 ? -12.842 3.548 -9.861 1.00 7.00 259 GLY A N 1
ATOM 1558 C CA . GLY A 1 236 ? -13.221 3.449 -8.467 1.00 7.76 259 GLY A CA 1
ATOM 1559 C C . GLY A 1 2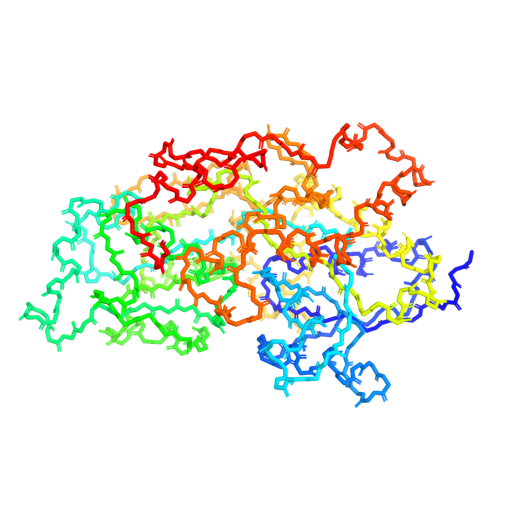36 ? -12.037 3.624 -7.545 1.00 7.28 259 GLY A C 1
ATOM 1560 O O . GLY A 1 236 ? -10.886 3.452 -7.950 1.00 7.71 259 GLY A O 1
ATOM 1561 N N . LEU A 1 237 ? -12.326 3.986 -6.302 1.00 6.14 260 LEU A N 1
ATOM 1562 C CA . LEU A 1 237 ? -11.293 4.164 -5.295 1.00 5.84 260 LEU A CA 1
ATOM 1563 C C . LEU A 1 237 ? -11.249 2.904 -4.451 1.00 5.07 260 LEU A C 1
ATOM 1564 O O . LEU A 1 237 ? -12.256 2.212 -4.311 1.00 5.67 260 LEU A O 1
ATOM 1569 N N . THR A 1 238 ? -10.091 2.595 -3.879 1.00 5.49 261 THR A N 1
ATOM 1570 C CA . THR A 1 238 ? -10.032 1.425 -3.023 1.00 4.88 261 THR A CA 1
ATOM 1571 C C . THR A 1 238 ? -10.935 1.694 -1.806 1.00 6.16 261 THR A C 1
ATOM 1572 O O . THR A 1 238 ? -11.421 0.764 -1.164 1.00 6.23 261 THR A O 1
ATOM 1576 N N . ALA A 1 239 ? -11.178 2.973 -1.512 1.00 5.77 262 ALA A N 1
ATOM 1577 C CA . ALA A 1 239 ? -12.063 3.358 -0.409 1.00 6.28 262 ALA A CA 1
ATOM 1578 C C . ALA A 1 239 ? -13.479 2.845 -0.687 1.00 5.06 262 ALA A C 1
ATOM 1579 O O . ALA A 1 239 ? -14.290 2.696 0.229 1.00 8.41 262 ALA A O 1
ATOM 1581 N N . GLN A 1 240 ? -13.774 2.591 -1.959 1.00 5.37 263 GLN A N 1
ATOM 1582 C CA . GLN A 1 240 ? -15.075 2.066 -2.361 1.00 6.62 263 GLN A CA 1
ATOM 1583 C C . GLN A 1 240 ? -15.030 0.537 -2.429 1.00 6.40 263 GLN A C 1
ATOM 1584 O O . GLN A 1 240 ? -15.978 -0.135 -2.029 1.00 8.01 263 GLN A O 1
ATOM 1590 N N . ILE A 1 241 ? -13.924 -0.006 -2.931 1.00 5.94 264 ILE A N 1
ATOM 1591 C CA . ILE A 1 241 ? -13.765 -1.455 -3.057 1.00 5.45 264 ILE A CA 1
ATOM 1592 C C . ILE A 1 241 ? -13.799 -2.151 -1.696 1.00 5.57 264 ILE A C 1
ATOM 1593 O O . ILE A 1 241 ? -14.466 -3.174 -1.522 1.00 5.83 264 ILE A O 1
ATOM 1598 N N . TRP A 1 242 ? -13.088 -1.583 -0.729 1.00 5.96 265 TRP A N 1
ATOM 1599 C CA . TRP A 1 242 ? -13.017 -2.148 0.616 1.00 5.32 265 TRP A CA 1
ATOM 1600 C C . TRP A 1 242 ? -12.806 -0.963 1.549 1.00 5.73 265 TRP A C 1
ATOM 1601 O O . TRP A 1 242 ? -11.673 -0.572 1.828 1.00 5.42 265 TRP A O 1
ATOM 1612 N N . PRO A 1 243 ? -13.905 -0.367 2.041 1.00 5.38 266 PRO A N 1
ATOM 1613 C CA . PRO A 1 243 ? -13.788 0.786 2.935 1.00 5.74 266 PRO A CA 1
ATOM 1614 C C . PRO A 1 243 ? -12.844 0.565 4.102 1.00 5.04 266 PRO A C 1
ATOM 1615 O O . PRO A 1 243 ? -12.940 -0.435 4.809 1.00 5.05 266 PRO A O 1
ATOM 1619 N N . TYR A 1 244 ? -11.927 1.508 4.290 1.00 4.92 267 TYR A N 1
ATOM 1620 C CA . TYR A 1 244 ? -10.973 1.462 5.392 1.00 4.80 267 TYR A CA 1
ATOM 1621 C C . TYR A 1 244 ? -10.107 0.202 5.374 1.00 5.13 267 TYR A C 1
ATOM 1622 O O . TYR A 1 244 ? -9.729 -0.332 6.414 1.00 4.97 267 TYR A O 1
ATOM 1631 N N . HIS A 1 245 ? -9.786 -0.251 4.170 1.00 5.18 268 HIS A N 1
ATOM 1632 C CA . HIS A 1 245 ? -8.965 -1.439 3.963 1.00 5.47 268 HIS A CA 1
ATOM 1633 C C . HIS A 1 245 ? -7.524 -1.271 4.443 1.00 5.18 268 HIS A C 1
ATOM 1634 O O . HIS A 1 245 ? -7.004 -0.156 4.509 1.00 4.88 268 HIS A O 1
ATOM 1641 N N . PRO A 1 246 ? -6.860 -2.385 4.798 1.00 5.45 269 PRO A N 1
ATOM 1642 C CA . PRO A 1 246 ? -5.464 -2.270 5.235 1.00 5.46 269 PRO A CA 1
ATOM 1643 C C . PRO A 1 246 ? -4.675 -1.866 3.983 1.00 4.58 269 PRO A C 1
ATOM 1644 O O . PRO A 1 246 ? -5.025 -2.277 2.875 1.00 5.11 269 PRO A O 1
ATOM 1648 N N . GLU A 1 247 ? -3.630 -1.061 4.136 1.00 4.61 270 GLU A N 1
ATOM 1649 C CA . GLU A 1 247 ? -2.870 -0.645 2.964 1.00 5.56 270 GLU A CA 1
ATOM 1650 C C . GLU A 1 247 ? -1.353 -0.744 3.120 1.00 4.25 270 GLU A C 1
ATOM 1651 O O . GLU A 1 247 ? -0.803 -1.841 3.091 1.00 5.66 270 GLU A O 1
ATOM 1657 N N . GLU A 1 248 ? -0.690 0.400 3.288 1.00 5.15 271 GLU A N 1
ATOM 1658 C CA . GLU A 1 248 ? 0.767 0.461 3.416 1.00 5.41 271 GLU A CA 1
ATOM 1659 C C . GLU A 1 248 ? 1.199 0.278 4.853 1.00 4.54 271 GLU A C 1
ATOM 1660 O O . GLU A 1 248 ? 0.507 0.716 5.765 1.00 5.68 271 GLU A O 1
ATOM 1666 N N . TYR A 1 249 ? 2.365 -0.331 5.050 1.00 4.64 272 TYR A N 1
ATOM 1667 C CA . TYR A 1 249 ? 2.868 -0.586 6.392 1.00 5.35 272 TYR A CA 1
ATOM 1668 C C . TYR A 1 249 ? 4.326 -0.238 6.628 1.00 4.29 272 TYR A C 1
ATOM 1669 O O . TYR A 1 249 ? 5.142 -0.185 5.705 1.00 5.18 272 TYR A O 1
ATOM 1678 N N . LEU A 1 250 ? 4.636 -0.024 7.900 1.00 4.80 273 LEU A N 1
ATOM 1679 C CA . LEU A 1 250 ? 5.995 0.216 8.332 1.00 5.02 273 LEU A CA 1
ATOM 1680 C C . LEU A 1 250 ? 6.512 -1.159 8.751 1.00 4.27 273 LEU A C 1
ATOM 1681 O O . LEU A 1 250 ? 5.858 -1.864 9.526 1.00 5.27 273 LEU A O 1
ATOM 1686 N N . ALA A 1 251 ? 7.668 -1.549 8.222 1.00 4.95 274 ALA A N 1
ATOM 1687 C CA . ALA A 1 251 ? 8.290 -2.821 8.578 1.00 5.23 274 ALA A CA 1
ATOM 1688 C C . ALA A 1 251 ? 9.788 -2.590 8.621 1.00 5.11 274 ALA A C 1
ATOM 1689 O O . ALA A 1 251 ? 10.341 -1.871 7.788 1.00 5.18 274 ALA A O 1
ATOM 1691 N N . ILE A 1 252 ? 10.440 -3.200 9.601 1.00 5.60 275 ILE A N 1
ATOM 1692 C CA . ILE A 1 252 ? 11.877 -3.052 9.769 1.00 5.98 275 ILE A CA 1
ATOM 1693 C C . ILE A 1 252 ? 12.505 -4.432 9.924 1.00 5.45 275 ILE A C 1
ATOM 1694 O O . ILE A 1 252 ? 11.857 -5.357 10.416 1.00 5.67 275 ILE A O 1
ATOM 1699 N N . ARG A 1 253 ? 13.755 -4.573 9.491 1.00 6.12 276 ARG A N 1
ATOM 1700 C CA . ARG A 1 253 ? 14.462 -5.848 9.604 1.00 6.02 276 ARG A CA 1
ATOM 1701 C C . ARG A 1 253 ? 14.419 -6.349 11.044 1.00 6.39 276 ARG A C 1
ATOM 1702 O O . ARG A 1 253 ? 14.585 -5.573 11.988 1.00 6.37 276 ARG A O 1
ATOM 1710 N N . ALA A 1 254 ? 14.206 -7.650 11.206 1.00 5.82 277 ALA A N 1
ATOM 1711 C CA . ALA A 1 254 ? 14.137 -8.246 12.529 1.00 7.97 277 ALA A CA 1
ATOM 1712 C C . ALA A 1 254 ? 15.460 -8.140 13.277 1.00 8.02 277 ALA A C 1
ATOM 1713 O O . ALA A 1 254 ? 15.465 -7.961 14.495 1.00 8.17 277 ALA A O 1
ATOM 1715 N N . ASP A 1 255 ? 16.586 -8.248 12.574 1.00 8.02 278 ASP A N 1
ATOM 1716 C CA . ASP A 1 255 ? 17.851 -8.147 13.289 1.00 9.39 278 ASP A CA 1
ATOM 1717 C C . ASP A 1 255 ? 18.036 -6.754 13.885 1.00 9.14 278 ASP A C 1
ATOM 1718 O O . ASP A 1 255 ? 18.570 -6.616 14.986 1.00 10.57 278 ASP A O 1
ATOM 1723 N N . TRP A 1 256 ? 17.560 -5.726 13.187 1.00 8.84 279 TRP A N 1
ATOM 1724 C CA . TRP A 1 256 ? 17.666 -4.359 13.692 1.00 8.27 279 TRP A CA 1
ATOM 1725 C C . TRP A 1 256 ? 16.740 -4.175 14.900 1.00 8.78 279 TRP A C 1
ATOM 1726 O O . TRP A 1 256 ? 17.150 -3.632 15.927 1.00 8.04 279 TRP A O 1
ATOM 1737 N N . VAL A 1 257 ? 15.492 -4.626 14.779 1.00 7.56 280 VAL A N 1
ATOM 1738 C CA . VAL A 1 257 ? 14.532 -4.492 15.874 1.00 7.98 280 VAL A CA 1
ATOM 1739 C C . VAL A 1 257 ? 14.952 -5.282 17.112 1.00 8.32 280 VAL A C 1
ATOM 1740 O O . VAL A 1 257 ? 14.868 -4.775 18.231 1.00 9.18 280 VAL A O 1
ATOM 1744 N N . ASP A 1 258 ? 15.404 -6.519 16.918 1.00 8.14 281 ASP A N 1
ATOM 1745 C CA . ASP A 1 258 ? 15.832 -7.339 18.048 1.00 9.18 281 ASP A CA 1
ATOM 1746 C C . ASP A 1 258 ? 16.983 -6.674 18.799 1.00 9.76 281 ASP A C 1
ATOM 1747 O O . ASP A 1 258 ? 17.059 -6.744 20.026 1.00 10.83 281 ASP A O 1
ATOM 1752 N N . LYS A 1 259 ? 17.879 -6.035 18.054 1.00 9.71 282 LYS A N 1
ATOM 1753 C CA . LYS A 1 259 ? 19.029 -5.359 18.642 1.00 10.63 282 LYS A CA 1
ATOM 1754 C C . LYS A 1 259 ? 18.653 -4.021 19.277 1.00 11.47 282 LYS A C 1
ATOM 1755 O O . LYS A 1 259 ? 19.232 -3.623 20.287 1.00 12.07 282 LYS A O 1
ATOM 1761 N N . ASN A 1 260 ? 17.674 -3.339 18.687 1.00 10.82 283 ASN A N 1
ATOM 1762 C CA . ASN A 1 260 ? 17.244 -2.027 19.166 1.00 10.27 283 ASN A CA 1
ATOM 1763 C C . ASN A 1 260 ? 15.749 -1.954 19.500 1.00 11.00 283 ASN A C 1
ATOM 1764 O O . ASN A 1 260 ? 15.000 -1.215 18.858 1.00 10.11 283 ASN A O 1
ATOM 1769 N N . PRO A 1 261 ? 15.297 -2.698 20.523 1.00 10.42 284 PRO A N 1
ATOM 1770 C CA . PRO A 1 261 ? 13.879 -2.686 20.902 1.00 10.88 284 PRO A CA 1
ATOM 1771 C C . PRO A 1 261 ? 13.338 -1.332 21.368 1.00 10.44 284 PRO A C 1
ATOM 1772 O O . PRO A 1 261 ? 12.209 -0.968 21.042 1.00 10.79 284 PRO A O 1
ATOM 1776 N N . LYS A 1 262 ? 14.131 -0.590 22.135 1.00 10.59 285 LYS A N 1
ATOM 1777 C CA . LYS A 1 262 ? 13.696 0.716 22.619 1.00 11.02 285 LYS A CA 1
ATOM 1778 C C . LYS A 1 262 ? 13.571 1.708 21.463 1.00 10.57 285 LYS A C 1
ATOM 1779 O O . LYS A 1 262 ? 12.606 2.473 21.391 1.00 10.63 285 LYS A O 1
ATOM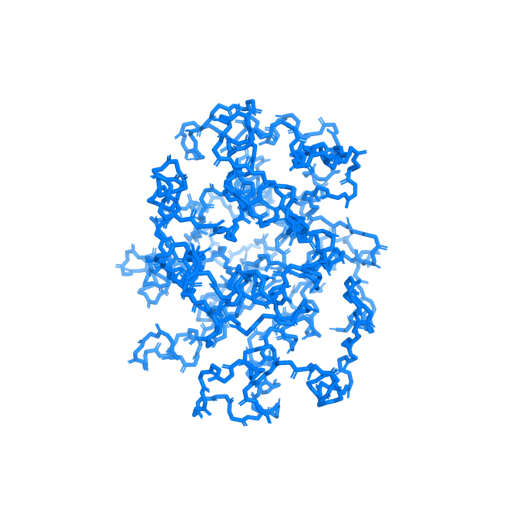 1785 N N . ALA A 1 263 ? 14.552 1.697 20.565 1.00 9.03 286 ALA A N 1
ATOM 1786 C CA . ALA A 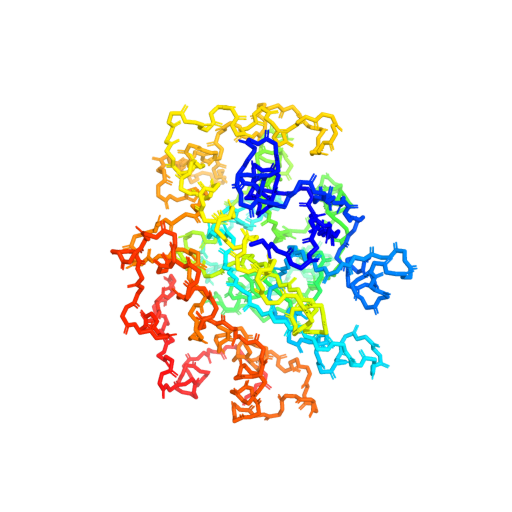1 263 ? 14.539 2.588 19.411 1.00 8.80 286 ALA A CA 1
ATOM 1787 C C . ALA A 1 263 ? 13.329 2.271 18.539 1.00 8.37 286 ALA A C 1
ATOM 1788 O O . ALA A 1 263 ? 12.692 3.171 17.995 1.00 7.20 286 ALA A O 1
ATOM 1790 N N . THR A 1 264 ? 13.013 0.987 18.412 1.00 7.25 287 THR A N 1
ATOM 1791 C CA . THR A 1 264 ? 11.871 0.573 17.609 1.00 7.92 287 THR A CA 1
ATOM 1792 C C . THR A 1 264 ? 10.583 1.175 18.171 1.00 7.77 287 THR A C 1
ATOM 1793 O O . THR A 1 264 ? 9.775 1.723 17.423 1.00 7.31 287 THR A O 1
ATOM 1797 N N . LYS A 1 265 ? 10.388 1.080 19.484 1.00 7.57 288 LYS A N 1
ATOM 1798 C CA . LYS A 1 265 ? 9.188 1.644 20.096 1.00 7.68 288 LYS A CA 1
ATOM 1799 C C . LYS A 1 265 ? 9.164 3.170 19.984 1.00 7.99 288 LYS A C 1
ATOM 1800 O O . LYS A 1 265 ? 8.097 3.774 19.863 1.00 7.78 288 LYS A O 1
ATOM 1806 N N . ALA A 1 266 ? 10.341 3.789 20.008 1.00 7.83 289 ALA A N 1
ATOM 1807 C CA . ALA A 1 266 ? 10.437 5.241 19.880 1.00 8.56 289 ALA A CA 1
ATOM 1808 C C . ALA A 1 266 ? 9.950 5.653 18.493 1.00 7.35 289 ALA A C 1
ATOM 1809 O O . ALA A 1 266 ? 9.205 6.621 18.347 1.00 8.16 289 ALA A O 1
ATOM 1811 N N . LEU A 1 267 ? 10.384 4.917 17.474 1.00 7.79 290 LEU A N 1
ATOM 1812 C CA . LEU A 1 267 ? 9.976 5.202 16.104 1.00 7.30 290 LEU A CA 1
ATOM 1813 C C . LEU A 1 267 ? 8.462 5.046 15.985 1.00 6.58 290 LEU A C 1
ATOM 1814 O O . LEU A 1 267 ? 7.800 5.859 15.342 1.00 6.58 290 LEU A O 1
ATOM 1819 N N . LEU A 1 268 ? 7.916 4.004 16.608 1.00 6.34 291 LEU A N 1
ATOM 1820 C CA . LEU A 1 268 ? 6.474 3.774 16.567 1.00 6.74 291 LEU A CA 1
ATOM 1821 C C . LEU A 1 268 ? 5.702 4.945 17.170 1.00 6.54 291 LEU A C 1
ATOM 1822 O O . LEU A 1 268 ? 4.694 5.380 16.617 1.00 6.36 291 LEU A O 1
ATOM 1827 N N . LYS A 1 269 ? 6.171 5.458 18.303 1.00 7.22 292 LYS A N 1
ATOM 1828 C CA . LYS A 1 269 ? 5.501 6.586 18.946 1.00 7.05 292 LYS A CA 1
ATOM 1829 C C . LYS A 1 269 ? 5.544 7.820 18.047 1.00 6.09 292 LYS A C 1
ATOM 1830 O O . LYS A 1 269 ? 4.560 8.553 17.941 1.00 7.05 292 LYS A O 1
ATOM 1836 N N . GLY A 1 270 ? 6.685 8.045 17.400 1.00 5.99 293 GLY A N 1
ATOM 1837 C CA . GLY A 1 270 ? 6.812 9.181 16.503 1.00 7.70 293 GLY A CA 1
ATOM 1838 C C . GLY A 1 270 ? 5.828 9.060 15.354 1.00 7.19 293 GLY A C 1
ATOM 1839 O O . GLY A 1 270 ? 5.188 10.036 14.961 1.00 7.66 293 GLY A O 1
ATOM 1840 N N . ILE A 1 271 ? 5.708 7.851 14.812 1.00 6.25 294 ILE A N 1
ATOM 1841 C CA . ILE A 1 271 ? 4.784 7.590 13.713 1.00 6.86 294 ILE A CA 1
ATOM 1842 C C . ILE A 1 271 ? 3.339 7.802 14.177 1.00 5.83 294 ILE A C 1
ATOM 1843 O O . ILE A 1 271 ? 2.553 8.444 13.483 1.00 5.87 294 ILE A O 1
ATOM 1848 N N . MET A 1 272 ? 2.990 7.273 15.350 1.00 5.79 295 MET A N 1
ATOM 1849 C CA . MET A 1 272 ? 1.636 7.435 15.883 1.00 6.92 295 MET A CA 1
ATOM 1850 C C . MET A 1 272 ? 1.258 8.904 16.030 1.00 6.29 295 MET A C 1
ATOM 1851 O O . MET A 1 272 ? 0.158 9.311 15.657 1.00 6.82 295 MET A O 1
ATOM 1856 N N . GLU A 1 273 ? 2.160 9.702 16.592 1.00 6.75 296 GLU A N 1
ATOM 1857 C CA . GLU A 1 273 ? 1.865 11.116 16.756 1.00 7.43 296 GLU A CA 1
ATOM 1858 C C . GLU A 1 273 ? 1.728 11.803 15.406 1.00 7.12 296 GLU A C 1
ATOM 1859 O O . GLU A 1 273 ? 0.860 12.654 15.228 1.00 7.51 296 GLU A O 1
ATOM 1865 N N . ALA A 1 274 ? 2.570 11.425 14.449 1.00 6.37 297 ALA A N 1
ATOM 1866 C CA . ALA A 1 274 ? 2.496 12.013 13.119 1.00 5.81 297 ALA A CA 1
ATOM 1867 C C . ALA A 1 274 ? 1.155 11.675 12.469 1.00 5.96 297 ALA A C 1
ATOM 1868 O O . ALA A 1 274 ? 0.547 12.520 11.813 1.00 6.54 297 ALA A O 1
ATOM 1870 N N . GLN A 1 275 ? 0.694 10.440 12.653 1.00 5.27 298 GLN A N 1
ATOM 1871 C CA . GLN A 1 275 ? -0.579 10.010 12.080 1.00 5.41 298 GLN A CA 1
ATOM 1872 C C . GLN A 1 275 ? -1.735 10.803 12.691 1.00 5.21 298 GLN A C 1
ATOM 1873 O O . GLN A 1 275 ? -2.633 11.256 11.983 1.00 5.47 298 GLN A O 1
ATOM 1879 N N . GLN A 1 276 ? -1.705 10.967 14.009 1.00 5.71 299 GLN A N 1
ATOM 1880 C CA . GLN A 1 276 ? -2.731 11.734 14.701 1.00 7.11 299 GLN A CA 1
ATOM 1881 C C . GLN A 1 276 ? -2.738 13.165 14.171 1.00 6.45 299 GLN A C 1
ATOM 1882 O O . GLN A 1 276 ? -3.796 13.736 13.917 1.00 7.68 299 GLN A O 1
ATOM 1888 N N . TRP A 1 277 ? -1.547 13.735 14.009 1.00 6.12 300 TRP A N 1
ATOM 1889 C CA . TRP A 1 277 ? -1.392 15.109 13.534 1.00 6.92 300 TRP A CA 1
ATOM 1890 C C . TRP A 1 277 ? -1.916 15.273 12.110 1.00 6.83 300 TRP A C 1
ATOM 1891 O O . TRP A 1 277 ? -2.633 16.232 11.806 1.00 6.59 300 TRP A O 1
ATOM 1902 N N . ILE A 1 278 ? -1.561 14.333 11.239 1.00 6.36 301 ILE A N 1
ATOM 1903 C CA . ILE A 1 278 ? -1.988 14.378 9.847 1.00 6.25 301 ILE A CA 1
ATOM 1904 C C . ILE A 1 278 ? -3.504 14.318 9.690 1.00 5.94 301 ILE A C 1
ATOM 1905 O O . ILE A 1 278 ? -4.056 14.949 8.792 1.00 5.70 301 ILE A O 1
ATOM 1910 N N . ASP A 1 279 ? -4.177 13.566 10.557 1.00 6.10 302 ASP A N 1
ATOM 1911 C CA . ASP A 1 279 ? -5.627 13.432 10.445 1.00 7.11 302 ASP A CA 1
ATOM 1912 C C . ASP A 1 279 ? -6.458 14.616 10.935 1.00 8.25 302 ASP A C 1
ATOM 1913 O O . ASP A 1 279 ? -7.675 14.632 10.762 1.00 9.42 302 ASP A O 1
ATOM 1918 N N . ASP A 1 280 ? -5.813 15.603 11.547 1.00 8.44 303 ASP A N 1
ATOM 1919 C CA . ASP A 1 280 ? -6.527 16.797 11.986 1.00 10.03 303 ASP A CA 1
ATOM 1920 C C . ASP A 1 280 ? -6.566 17.679 10.738 1.00 9.46 303 ASP A C 1
ATOM 1921 O O . ASP A 1 280 ? -5.524 18.117 10.254 1.00 8.41 303 ASP A O 1
ATOM 1926 N N . PRO A 1 281 ? -7.763 17.942 10.193 1.00 9.33 304 PRO A N 1
ATOM 1927 C CA . PRO A 1 281 ? -7.895 18.773 8.991 1.00 9.76 304 PRO A CA 1
ATOM 1928 C C . PRO A 1 281 ? -7.106 20.084 9.017 1.00 9.42 304 PRO A C 1
ATOM 1929 O O . PRO A 1 281 ? -6.596 20.538 7.989 1.00 8.48 304 PRO A O 1
ATOM 1933 N N . LYS A 1 282 ? -7.005 20.694 10.190 1.00 8.94 305 LYS A N 1
ATOM 1934 C CA . LYS A 1 282 ? -6.289 21.955 10.316 1.00 10.27 305 LYS A CA 1
ATOM 1935 C C . LYS A 1 282 ? -4.821 21.861 9.907 1.00 9.53 305 LYS A C 1
ATOM 1936 O O . LYS A 1 282 ? -4.235 22.846 9.456 1.00 9.57 305 LYS A O 1
ATOM 1942 N N . ASN A 1 283 ? -4.232 20.678 10.055 1.00 7.88 306 ASN A N 1
ATOM 1943 C CA . ASN A 1 283 ? -2.825 20.477 9.720 1.00 7.38 306 ASN A CA 1
ATOM 1944 C C . ASN A 1 283 ? -2.561 19.982 8.308 1.00 6.45 306 ASN A C 1
ATOM 1945 O O . ASN A 1 283 ? -1.408 19.940 7.875 1.00 6.56 306 ASN A O 1
ATOM 1950 N N . ARG A 1 284 ? -3.603 19.612 7.578 1.00 6.77 307 ARG A N 1
ATOM 1951 C CA . ARG A 1 284 ? -3.361 19.075 6.252 1.00 6.29 307 ARG A CA 1
ATOM 1952 C C . ARG A 1 284 ? -2.738 20.024 5.228 1.00 7.59 307 ARG A C 1
ATOM 1953 O O . ARG A 1 284 ? -1.995 19.578 4.355 1.00 7.27 307 ARG A O 1
ATOM 1961 N N . PRO A 1 285 ? -3.020 21.338 5.309 1.00 7.41 308 PRO A N 1
ATOM 1962 C CA . PRO A 1 285 ? -2.360 22.178 4.304 1.00 6.31 308 PRO A CA 1
ATOM 1963 C C . PRO A 1 285 ? -0.835 22.080 4.489 1.00 6.47 308 PRO A C 1
ATOM 1964 O O . PRO A 1 285 ? -0.081 21.983 3.518 1.00 7.48 308 PRO A O 1
ATOM 1968 N N . GLU A 1 286 ? -0.382 22.086 5.739 1.00 5.66 309 GLU A N 1
ATOM 1969 C CA . GLU A 1 286 ? 1.049 21.984 5.994 1.00 5.79 309 GLU A CA 1
ATOM 1970 C C . GLU A 1 286 ? 1.574 20.599 5.605 1.00 5.50 309 GLU A C 1
ATOM 1971 O O . GLU A 1 286 ? 2.687 20.475 5.094 1.00 5.89 309 GLU A O 1
ATOM 1977 N N . VAL A 1 287 ? 0.783 19.556 5.844 1.00 5.75 310 VAL A N 1
ATOM 1978 C CA . VAL A 1 287 ? 1.207 18.208 5.467 1.00 6.79 310 VAL A CA 1
ATOM 1979 C C . VAL A 1 287 ? 1.487 18.176 3.963 1.00 6.68 310 VAL A C 1
ATOM 1980 O O . VAL A 1 287 ? 2.529 17.687 3.518 1.00 6.84 310 VAL A O 1
ATOM 1984 N N . VAL A 1 288 ? 0.548 18.706 3.186 1.00 6.05 311 VAL A N 1
ATOM 1985 C CA . VAL A 1 288 ? 0.686 18.749 1.735 1.00 6.86 311 VAL A CA 1
ATOM 1986 C C . VAL A 1 288 ? 1.920 19.551 1.310 1.00 6.63 311 VAL A C 1
ATOM 1987 O O . VAL A 1 288 ? 2.690 19.121 0.448 1.00 7.23 311 VAL A O 1
ATOM 1991 N N . GLN A 1 289 ? 2.115 20.712 1.925 1.00 6.35 312 GLN A N 1
ATOM 1992 C CA . GLN A 1 289 ? 3.253 21.555 1.585 1.00 5.66 312 GLN A CA 1
ATOM 1993 C C . GLN A 1 289 ? 4.575 20.826 1.831 1.00 6.13 312 GLN A C 1
ATOM 1994 O O . GLN A 1 289 ? 5.489 20.879 1.006 1.00 7.33 312 GLN A O 1
ATOM 2000 N N . ILE A 1 290 ? 4.675 20.140 2.965 1.00 6.28 313 ILE A N 1
ATOM 2001 C CA . ILE A 1 290 ? 5.898 19.422 3.302 1.00 6.45 313 ILE A CA 1
ATOM 2002 C C . ILE A 1 290 ? 6.214 18.241 2.385 1.00 7.32 313 ILE A C 1
ATOM 2003 O O . ILE A 1 290 ? 7.316 18.151 1.839 1.00 7.44 313 ILE A O 1
ATOM 2008 N N . VAL A 1 291 ? 5.259 17.339 2.191 1.00 6.81 314 VAL A N 1
ATOM 2009 C CA . VAL A 1 291 ? 5.543 16.180 1.350 1.00 7.05 314 VAL A CA 1
ATOM 2010 C C . VAL A 1 291 ? 5.755 16.514 -0.124 1.00 8.15 314 VAL A C 1
ATOM 2011 O O . VAL A 1 291 ? 6.449 15.784 -0.829 1.00 9.17 314 VAL A O 1
ATOM 2015 N N A SER A 1 292 ? 5.176 17.621 -0.581 0.50 8.41 315 SER A N 1
ATOM 2016 N N B SER A 1 292 ? 5.176 17.621 -0.581 0.50 8.41 315 SER A N 1
ATOM 2017 C CA A SER A 1 292 ? 5.308 18.031 -1.979 0.50 8.88 315 SER A CA 1
ATOM 2018 C CA B SER A 1 292 ? 5.308 18.031 -1.979 0.50 8.88 315 SER A CA 1
ATOM 2019 C C A SER A 1 292 ? 6.634 18.733 -2.275 0.50 8.75 315 SER A C 1
ATOM 2020 C C B SER A 1 292 ? 6.634 18.733 -2.275 0.50 8.75 315 SER A C 1
ATOM 2021 O O A SER A 1 292 ? 6.985 18.945 -3.437 0.50 8.55 315 SER A O 1
ATOM 2022 O O B SER A 1 292 ? 6.985 18.945 -3.437 0.50 8.55 315 SER A O 1
ATOM 2027 N N . GLY A 1 293 ? 7.368 19.086 -1.224 1.00 8.06 316 GLY A N 1
ATOM 2028 C CA . GLY A 1 293 ? 8.638 19.777 -1.392 1.00 9.23 316 GLY A CA 1
ATOM 2029 C C . GLY A 1 293 ? 9.681 19.127 -2.284 1.00 10.04 316 GLY A C 1
ATOM 2030 O O . GLY A 1 293 ? 9.669 17.916 -2.501 1.00 9.27 316 GLY A O 1
ATOM 2031 N N . ARG A 1 294 ? 10.601 19.948 -2.787 1.00 10.31 317 ARG A N 1
ATOM 2032 C CA . ARG A 1 294 ? 11.674 19.500 -3.670 1.00 11.86 317 ARG A CA 1
ATOM 2033 C C . ARG A 1 294 ? 12.492 18.346 -3.098 1.00 12.17 317 ARG A C 1
ATOM 2034 O O . ARG A 1 294 ? 12.942 17.474 -3.844 1.00 13.45 317 ARG A O 1
ATOM 2042 N N . ASN A 1 295 ? 12.691 18.333 -1.784 1.00 12.07 318 ASN A N 1
ATOM 2043 C CA . ASN A 1 295 ? 13.474 17.265 -1.176 1.00 12.90 318 ASN A CA 1
ATOM 2044 C C . ASN A 1 295 ? 12.682 16.005 -0.856 1.00 12.05 318 ASN A C 1
ATOM 2045 O O . ASN A 1 295 ? 13.222 15.053 -0.290 1.00 13.50 318 ASN A O 1
ATOM 2050 N N . TYR A 1 296 ? 11.402 16.005 -1.214 1.00 10.25 319 TYR A N 1
ATOM 2051 C CA . TYR A 1 296 ? 10.560 14.831 -1.021 1.00 9.53 319 TYR A CA 1
ATOM 2052 C C . TYR A 1 296 ? 9.873 14.488 -2.342 1.00 9.44 319 TYR A C 1
ATOM 2053 O O . TYR A 1 296 ? 10.563 14.124 -3.295 1.00 10.51 319 TYR A O 1
ATOM 2062 N N . PHE A 1 297 ? 8.551 14.608 -2.438 1.00 8.38 320 PHE A N 1
ATOM 2063 C CA . PHE A 1 297 ? 7.874 14.265 -3.693 1.00 10.35 320 PHE A CA 1
ATOM 2064 C C . PHE A 1 297 ? 8.306 15.154 -4.865 1.00 11.31 320 PHE A C 1
ATOM 2065 O O . PHE A 1 297 ? 8.381 14.694 -6.006 1.00 12.05 320 PHE A O 1
ATOM 2073 N N . ASN A 1 298 ? 8.569 16.427 -4.581 1.00 11.73 321 ASN A N 1
ATOM 2074 C CA . ASN A 1 298 ? 8.979 17.391 -5.604 1.00 12.18 321 ASN A CA 1
ATOM 2075 C C . ASN A 1 298 ? 7.885 17.558 -6.660 1.00 12.14 321 ASN A C 1
ATOM 2076 O O . ASN A 1 298 ? 8.134 17.385 -7.856 1.00 13.09 321 ASN A O 1
ATOM 2081 N N . VAL A 1 299 ? 6.676 17.887 -6.211 1.00 11.39 322 VAL A N 1
ATOM 2082 C CA . VAL A 1 299 ? 5.539 18.081 -7.109 1.00 11.90 322 VAL A CA 1
ATOM 2083 C C . VAL A 1 299 ? 4.717 19.295 -6.672 1.00 11.91 322 VAL A C 1
ATOM 2084 O O . VAL A 1 299 ? 4.816 19.736 -5.530 1.00 11.34 322 VAL A O 1
ATOM 2088 N N . PRO A 1 300 ? 3.903 19.858 -7.580 1.00 11.28 323 PRO A N 1
ATOM 2089 C CA . PRO A 1 300 ? 3.081 21.023 -7.225 1.00 11.13 323 PRO A CA 1
ATOM 2090 C C . PRO A 1 300 ? 2.052 20.628 -6.165 1.00 11.12 323 PRO A C 1
ATOM 2091 O O . PRO A 1 300 ? 1.406 19.589 -6.286 1.00 10.42 323 PRO A O 1
ATOM 2095 N N . THR A 1 301 ? 1.893 21.448 -5.130 1.00 9.90 324 THR A N 1
ATOM 2096 C CA . THR A 1 301 ? 0.938 21.125 -4.072 1.00 10.57 324 THR A CA 1
ATOM 2097 C C . THR A 1 301 ? -0.479 20.953 -4.598 1.00 10.58 324 THR A C 1
ATOM 2098 O O . THR A 1 301 ? -1.273 20.200 -4.033 1.00 11.10 324 THR A O 1
ATOM 2102 N N . THR A 1 302 ? -0.798 21.644 -5.686 1.00 11.03 325 THR A N 1
ATOM 2103 C CA . THR A 1 302 ? -2.136 21.563 -6.247 1.00 12.74 325 THR A CA 1
ATOM 2104 C C . THR A 1 302 ? -2.593 20.137 -6.550 1.00 11.94 325 THR A C 1
ATOM 2105 O O . THR A 1 302 ? -3.777 19.831 -6.416 1.00 14.32 325 THR A O 1
ATOM 2109 N N . ILE A 1 303 ? -1.674 19.257 -6.936 1.00 12.98 326 ILE A N 1
ATOM 2110 C CA . ILE A 1 303 ? -2.078 17.890 -7.255 1.00 12.74 326 ILE A CA 1
ATOM 2111 C C . ILE A 1 303 ? -2.344 17.018 -6.031 1.00 12.89 326 ILE A C 1
ATOM 2112 O O . ILE A 1 303 ? -2.779 15.874 -6.171 1.00 15.55 326 ILE A O 1
ATOM 2117 N N . LEU A 1 304 ? -2.096 17.555 -4.838 1.00 10.61 327 LEU A N 1
ATOM 2118 C CA . LEU A 1 304 ? -2.322 16.814 -3.597 1.00 10.15 327 LEU A CA 1
ATOM 2119 C C . LEU A 1 304 ? -3.371 17.446 -2.687 1.00 9.73 327 LEU A C 1
ATOM 2120 O O . LEU A 1 304 ? -3.917 16.784 -1.805 1.00 9.60 327 LEU A O 1
ATOM 2125 N N . GLU A 1 305 ? -3.659 18.726 -2.894 1.00 8.72 328 GLU A N 1
ATOM 2126 C CA . GLU A 1 305 ? -4.629 19.416 -2.054 1.00 9.51 328 GLU A CA 1
ATOM 2127 C C . GLU A 1 305 ? -6.015 18.777 -2.037 1.00 9.25 328 GLU A C 1
ATOM 2128 O O . GLU A 1 305 ? -6.599 18.578 -0.969 1.00 9.77 328 GLU A O 1
ATOM 2134 N N . SER A 1 306 ? -6.530 18.443 -3.217 1.00 9.38 329 SER A N 1
ATOM 2135 C CA . SER A 1 306 ? -7.854 17.835 -3.340 1.00 11.73 329 SER A CA 1
ATOM 2136 C C . SER A 1 306 ? -8.025 16.513 -2.597 1.00 11.10 329 SER A C 1
ATOM 2137 O O . SER A 1 306 ? -8.920 16.377 -1.763 1.00 9.15 329 SER A O 1
ATOM 2140 N N . PRO A 1 307 ? -7.176 15.516 -2.892 1.00 11.34 330 PRO A N 1
ATOM 2141 C CA . PRO A 1 307 ? -7.297 14.221 -2.213 1.00 10.94 330 PRO A CA 1
ATOM 2142 C C . PRO A 1 307 ? -7.207 14.295 -0.696 1.00 10.72 330 PRO A C 1
ATOM 2143 O O . PRO A 1 307 ? -7.834 13.501 0.003 1.00 9.73 330 PRO A O 1
ATOM 2147 N N . PHE A 1 308 ? -6.426 15.240 -0.181 1.00 9.22 331 PHE A N 1
ATOM 2148 C CA . PHE A 1 308 ? -6.298 15.369 1.263 1.00 9.38 331 PHE A CA 1
ATOM 2149 C C . PHE A 1 308 ? -7.547 15.953 1.911 1.00 10.27 331 PHE A C 1
ATOM 2150 O O . PHE A 1 308 ? -7.599 16.162 3.123 1.00 10.14 331 PHE A O 1
ATOM 2158 N N . LYS A 1 309 ? -8.560 16.205 1.088 1.00 9.83 332 LYS A N 1
ATOM 2159 C CA . LYS A 1 309 ? -9.845 16.705 1.566 1.00 10.59 332 LYS A CA 1
ATOM 2160 C C . LYS A 1 309 ? -10.885 15.645 1.213 1.00 10.14 332 LYS A C 1
ATOM 2161 O O . LYS A 1 309 ? -12.075 15.816 1.467 1.00 12.42 332 LYS A O 1
ATOM 2167 N N . GLY A 1 310 ? -10.423 14.546 0.623 1.00 8.20 333 GLY A N 1
ATOM 2168 C CA . GLY A 1 310 ? -11.331 13.485 0.226 1.00 8.43 333 GLY A CA 1
ATOM 2169 C C . GLY A 1 310 ? -12.133 13.897 -0.993 1.00 8.34 333 GLY A C 1
ATOM 2170 O O . GLY A 1 310 ? -13.263 13.446 -1.188 1.00 8.38 333 GLY A O 1
ATOM 2171 N N . GLN A 1 311 ? -11.547 14.762 -1.815 1.00 7.82 334 GLN A N 1
ATOM 2172 C CA . GLN A 1 311 ? -12.209 15.241 -3.023 1.00 8.62 334 GLN A CA 1
ATOM 2173 C C . GLN A 1 311 ? -11.568 14.635 -4.264 1.00 8.94 334 GLN A C 1
ATOM 2174 O O . GLN A 1 311 ? -10.372 14.806 -4.520 1.00 8.57 334 GLN A O 1
ATOM 2180 N N . TYR A 1 312 ? -12.378 13.911 -5.028 1.00 7.90 335 TYR A N 1
ATOM 2181 C CA . TYR A 1 312 ? -11.914 13.256 -6.242 1.00 8.36 335 TYR A CA 1
ATOM 2182 C C . TYR A 1 312 ? -12.892 13.434 -7.387 1.00 9.33 335 TYR A C 1
ATOM 2183 O O . TYR A 1 312 ? -14.093 13.212 -7.225 1.00 9.89 335 TYR A O 1
ATOM 2192 N N . THR A 1 313 ? -12.380 13.841 -8.541 1.00 9.83 336 THR A N 1
ATOM 2193 C CA . THR A 1 313 ? -13.222 13.946 -9.720 1.00 9.91 336 THR A CA 1
ATOM 2194 C C . THR A 1 313 ? -13.066 12.543 -10.302 1.00 9.83 336 THR A C 1
ATOM 2195 O O . THR A 1 313 ? -11.950 12.107 -10.598 1.00 8.76 336 THR A O 1
ATOM 2199 N N . MET A 1 314 ? -14.176 11.825 -10.434 1.00 9.17 337 MET A N 1
ATOM 2200 C CA . MET A 1 314 ? -14.135 10.456 -10.931 1.00 9.82 337 MET A CA 1
ATOM 2201 C C . MET A 1 314 ? -14.265 10.317 -12.445 1.00 9.40 337 MET A C 1
ATOM 2202 O O . MET A 1 314 ? -13.672 9.421 -13.043 1.00 9.01 337 MET A O 1
ATOM 2207 N N . GLY A 1 315 ? -15.044 11.193 -13.068 1.00 9.84 338 GLY A N 1
ATOM 2208 C CA . GLY A 1 315 ? -15.199 11.117 -14.510 1.00 10.15 338 GLY A CA 1
ATOM 2209 C C . GLY A 1 315 ? -16.160 10.046 -14.990 1.00 9.80 338 GLY A C 1
ATOM 2210 O O . GLY A 1 315 ? -16.853 9.412 -14.195 1.00 9.70 338 GLY A O 1
ATOM 2211 N N . ASP A 1 316 ? -16.174 9.842 -16.305 1.00 10.91 339 ASP A N 1
ATOM 2212 C CA . ASP A 1 316 ? -17.056 8.883 -16.965 1.00 11.23 339 ASP A CA 1
ATOM 2213 C C . ASP A 1 316 ? -18.507 9.111 -16.559 1.00 12.48 339 ASP A C 1
ATOM 2214 O O . ASP A 1 316 ? -19.269 8.162 -16.372 1.00 13.21 339 ASP A O 1
ATOM 2219 N N . GLY A 1 317 ? -18.871 10.382 -16.410 1.00 12.99 340 GLY A N 1
ATOM 2220 C CA . GLY A 1 317 ? -20.232 10.742 -16.053 1.00 14.59 340 GLY A CA 1
ATOM 2221 C C . GLY A 1 317 ? -20.675 10.405 -14.643 1.00 14.81 340 GLY A C 1
ATOM 2222 O O . GLY A 1 317 ? -21.851 10.559 -14.308 1.00 17.01 340 GLY A O 1
ATOM 2223 N N . GLN A 1 318 ? -19.747 9.947 -13.811 1.00 14.39 341 GLN A N 1
ATOM 2224 C CA . GLN A 1 318 ? -20.076 9.595 -12.436 1.00 13.91 341 GLN A CA 1
ATOM 2225 C C . GLN A 1 318 ? -19.894 10.802 -11.522 1.00 14.05 341 GLN A C 1
ATOM 2226 O O . GLN A 1 318 ? -19.086 11.686 -11.801 1.00 14.30 341 GLN A O 1
ATOM 2232 N N . PRO A 1 319 ? -20.651 10.857 -10.415 1.00 14.32 342 PRO A N 1
ATOM 2233 C CA . PRO A 1 319 ? -20.526 11.988 -9.497 1.00 14.11 342 PRO A CA 1
ATOM 2234 C C . PRO A 1 319 ? -19.161 12.068 -8.826 1.00 13.68 342 PRO A C 1
ATOM 2235 O O . PRO A 1 319 ? -18.517 11.050 -8.568 1.00 14.52 342 PRO A O 1
ATOM 2239 N N . ALA A 1 320 ? -18.719 13.290 -8.559 1.00 12.49 343 ALA A N 1
ATOM 2240 C CA . ALA A 1 320 ? -17.442 13.497 -7.901 1.00 12.38 343 ALA A CA 1
ATOM 2241 C C . ALA A 1 320 ? -17.600 13.096 -6.444 1.00 12.08 343 ALA A C 1
ATOM 2242 O O . ALA A 1 320 ? -18.714 13.057 -5.917 1.00 12.71 343 ALA A O 1
ATOM 2244 N N . ILE A 1 321 ? -16.486 12.779 -5.799 1.00 11.39 344 ILE A N 1
ATOM 2245 C CA . ILE A 1 321 ? -16.512 12.405 -4.396 1.00 11.31 344 ILE A CA 1
ATOM 2246 C C . ILE A 1 321 ? -16.004 13.591 -3.586 1.00 11.23 344 ILE A C 1
ATOM 2247 O O . ILE A 1 321 ? -15.025 14.237 -3.960 1.00 10.15 344 ILE A O 1
ATOM 2252 N N . ASP A 1 322 ? -16.703 13.894 -2.499 1.00 10.38 345 ASP A N 1
ATOM 2253 C CA . ASP A 1 322 ? -16.343 14.996 -1.613 1.00 10.71 345 ASP A CA 1
ATOM 2254 C C . ASP A 1 322 ? -16.680 14.504 -0.213 1.00 11.93 345 ASP A C 1
ATOM 2255 O O . ASP A 1 322 ? -17.719 14.849 0.353 1.00 12.99 345 ASP A O 1
ATOM 2260 N N . ASP A 1 323 ? -15.787 13.692 0.340 1.00 10.55 346 ASP A N 1
ATOM 2261 C CA . ASP A 1 323 ? -15.995 13.094 1.650 1.00 9.90 346 ASP A CA 1
ATOM 2262 C C . ASP A 1 323 ? -14.644 12.809 2.297 1.00 8.76 346 ASP A C 1
ATOM 2263 O O . ASP A 1 323 ? -13.877 11.979 1.807 1.00 8.17 346 ASP A O 1
ATOM 2268 N N . PHE A 1 324 ? -14.358 13.498 3.394 1.00 8.43 347 PHE A N 1
ATOM 2269 C CA . PHE A 1 324 ? -13.103 13.318 4.117 1.00 8.50 347 PHE A CA 1
ATOM 2270 C C . PHE A 1 324 ? -12.859 11.836 4.430 1.00 7.85 347 PHE A C 1
ATOM 2271 O O . PHE A 1 324 ? -11.723 11.358 4.380 1.00 8.33 347 PHE A O 1
ATOM 2279 N N . GLN A 1 325 ? -13.931 11.115 4.746 1.00 7.87 348 GLN A N 1
ATOM 2280 C CA . GLN A 1 325 ? -13.843 9.696 5.084 1.00 9.22 348 GLN A CA 1
ATOM 2281 C C . GLN A 1 325 ? -13.421 8.797 3.931 1.00 8.53 348 GLN A C 1
ATOM 2282 O O . GLN A 1 325 ? -13.075 7.633 4.149 1.00 8.50 348 GLN A O 1
ATOM 2288 N N . LYS A 1 326 ? -13.467 9.317 2.709 1.00 7.40 349 LYS A N 1
ATOM 2289 C CA . LYS A 1 326 ? -13.077 8.524 1.550 1.00 7.78 349 LYS A CA 1
ATOM 2290 C C . LYS A 1 326 ? -11.674 8.851 1.060 1.00 6.75 349 LYS A C 1
ATOM 2291 O O . LYS A 1 326 ? -11.196 8.263 0.093 1.00 7.32 349 LYS A O 1
ATOM 2297 N N . GLY A 1 327 ? -11.014 9.790 1.729 1.00 6.26 350 GLY A N 1
ATOM 2298 C CA . GLY A 1 327 ? -9.656 10.136 1.352 1.00 5.66 350 GLY A CA 1
ATOM 2299 C C . GLY A 1 327 ? -8.688 9.335 2.201 1.00 6.13 350 GLY A C 1
ATOM 2300 O O . GLY A 1 327 ? -9.103 8.430 2.931 1.00 6.11 350 GLY A O 1
ATOM 2301 N N . PRO A 1 328 ? -7.384 9.631 2.126 1.00 4.58 351 PRO A N 1
ATOM 2302 C CA . PRO A 1 328 ? -6.426 8.882 2.938 1.00 5.13 351 PRO A CA 1
ATOM 2303 C C . PRO A 1 328 ? -6.643 9.187 4.416 1.00 6.45 351 PRO A C 1
ATOM 2304 O O . PRO A 1 328 ? -6.914 10.333 4.781 1.00 6.30 351 PRO A O 1
ATOM 2308 N N . LEU A 1 329 ? -6.547 8.160 5.254 1.00 5.03 352 LEU A N 1
ATOM 2309 C CA . LEU A 1 329 ? -6.706 8.317 6.697 1.00 4.82 352 LEU A CA 1
ATOM 2310 C C . LEU A 1 329 ? -5.498 7.626 7.309 1.00 5.16 352 LEU A C 1
ATOM 2311 O O . LEU A 1 329 ? -5.098 6.544 6.865 1.00 6.14 352 LEU A O 1
ATOM 2316 N N . TYR A 1 330 ? -4.932 8.237 8.340 1.00 5.55 353 TYR A N 1
ATOM 2317 C CA . TYR A 1 330 ? -3.720 7.714 8.940 1.00 6.24 353 TYR A CA 1
ATOM 2318 C C . TYR A 1 330 ? -3.784 7.265 10.396 1.00 6.03 353 TYR A C 1
ATOM 2319 O O . TYR A 1 330 ? -2.914 6.519 10.838 1.00 5.85 353 TYR A O 1
ATOM 2328 N N . TRP A 1 331 ? -4.799 7.700 11.139 1.00 6.18 354 TRP A N 1
ATOM 2329 C CA . TRP A 1 331 ? -4.903 7.337 12.554 1.00 7.06 354 TRP A CA 1
ATOM 2330 C C . TRP A 1 331 ? -6.167 6.557 12.909 1.00 7.35 354 TRP A C 1
ATOM 2331 O O . TRP A 1 331 ? -6.091 5.453 13.448 1.00 8.94 354 TRP A O 1
ATOM 2342 N N . LYS A 1 332 ? -7.330 7.132 12.629 1.00 8.25 355 LYS A N 1
ATOM 2343 C CA . LYS A 1 332 ? -8.580 6.442 12.916 1.00 8.89 355 LYS A CA 1
ATOM 2344 C C . LYS A 1 332 ? -9.498 6.464 11.706 1.00 8.53 355 LYS A C 1
ATOM 2345 O O . LYS A 1 332 ? -9.547 7.447 10.968 1.00 9.70 355 LYS A O 1
ATOM 2351 N N . ASP A 1 333 ? -10.202 5.360 11.489 1.00 8.04 356 ASP A N 1
ATOM 2352 C CA . ASP A 1 333 ? -11.130 5.280 10.377 1.00 8.49 356 ASP A CA 1
ATOM 2353 C C . ASP A 1 333 ? -12.523 4.949 10.908 1.00 8.61 356 ASP A C 1
ATOM 2354 O O . ASP A 1 333 ? -12.743 4.944 12.121 1.00 9.83 356 ASP A O 1
ATOM 2359 N N . GLY A 1 334 ? -13.462 4.677 10.009 1.00 7.31 357 GLY A N 1
ATOM 2360 C CA . GLY A 1 334 ? -14.821 4.391 10.438 1.00 9.31 357 GLY A CA 1
ATOM 2361 C C . GLY A 1 334 ? -15.053 3.084 11.174 1.00 10.54 357 GLY A C 1
ATOM 2362 O O . GLY A 1 334 ? -16.122 2.887 11.751 1.00 12.03 357 GLY A O 1
ATOM 2363 N N . ILE A 1 335 ? -14.066 2.193 11.169 1.00 9.94 358 ILE A N 1
ATOM 2364 C CA . ILE A 1 335 ? -14.201 0.893 11.825 1.00 11.35 358 ILE A CA 1
ATOM 2365 C C . ILE A 1 335 ? -13.368 0.773 13.092 1.00 12.84 358 ILE A C 1
ATOM 2366 O O . ILE A 1 335 ? -13.882 0.414 14.154 1.00 14.62 358 ILE A O 1
ATOM 2371 N N . GLY A 1 336 ? -12.078 1.064 12.973 1.00 13.41 359 GLY A N 1
ATOM 2372 C CA . GLY A 1 336 ? -11.195 0.980 14.120 1.00 12.95 359 GLY A CA 1
ATOM 2373 C C . GLY A 1 336 ? -10.002 1.907 13.997 1.00 12.21 359 GLY A C 1
ATOM 2374 O O . GLY A 1 336 ? -10.088 2.988 13.408 1.00 11.67 359 GLY A O 1
ATOM 2375 N N . ASN A 1 337 ? -8.881 1.488 14.568 1.00 11.33 360 ASN A N 1
ATOM 2376 C CA . ASN A 1 337 ? -7.667 2.284 14.508 1.00 9.93 360 ASN A CA 1
ATOM 2377 C C . ASN A 1 337 ? -6.917 1.889 13.246 1.00 9.66 360 ASN A C 1
ATOM 2378 O O . ASN A 1 337 ? -6.763 0.704 12.947 1.00 11.77 360 ASN A O 1
ATOM 2383 N N . VAL A 1 338 ? -6.459 2.886 12.498 1.00 6.78 361 VAL A N 1
ATOM 2384 C CA . VAL A 1 338 ? -5.736 2.635 11.257 1.00 6.21 361 VAL A CA 1
ATOM 2385 C C . VAL A 1 338 ? -4.344 2.070 11.490 1.00 5.77 361 VAL A C 1
ATOM 2386 O O . VAL A 1 338 ? -3.959 1.073 10.889 1.00 6.12 361 VAL A O 1
ATOM 2390 N N . SER A 1 339 ? -3.604 2.724 12.376 1.00 5.43 362 SER A N 1
ATOM 2391 C CA . SER A 1 339 ? -2.225 2.373 12.682 1.00 5.35 362 SER A CA 1
ATOM 2392 C C . SER A 1 339 ? -1.990 0.968 13.242 1.00 4.93 362 SER A C 1
ATOM 2393 O O . SER A 1 339 ? -1.027 0.297 12.854 1.00 5.10 362 SER A O 1
ATOM 2396 N N . TYR A 1 340 ? -2.851 0.518 14.151 1.00 5.25 363 TYR A N 1
ATOM 2397 C CA . TYR A 1 340 ? -2.698 -0.814 14.731 1.00 4.61 363 TYR A CA 1
ATOM 2398 C C . TYR A 1 340 ? -2.695 -1.858 13.616 1.00 4.96 363 TYR A C 1
ATOM 2399 O O . TYR A 1 340 ? -3.596 -1.883 12.785 1.00 5.04 363 TYR A O 1
ATOM 2408 N N . PRO A 1 341 ? -1.677 -2.732 13.580 1.00 5.25 364 PRO A N 1
ATOM 2409 C CA . PRO A 1 341 ? -1.633 -3.750 12.525 1.00 5.71 364 PRO A CA 1
ATOM 2410 C C . PRO A 1 341 ? -2.385 -5.025 12.900 1.00 5.29 364 PRO A C 1
ATOM 2411 O O . PRO A 1 341 ? -1.820 -5.920 13.531 1.00 5.56 364 PRO A O 1
ATOM 2415 N N . TYR A 1 342 ? -3.655 -5.109 12.512 1.00 5.26 365 TYR A N 1
ATOM 2416 C CA . TYR A 1 342 ? -4.457 -6.290 12.830 1.00 4.68 365 TYR A CA 1
ATOM 2417 C C . TYR A 1 342 ? -3.921 -7.528 12.119 1.00 5.88 365 TYR A C 1
ATOM 2418 O O . TYR A 1 342 ? -3.716 -7.518 10.904 1.00 4.97 365 TYR A O 1
ATOM 2427 N N . LYS A 1 343 ? -3.707 -8.603 12.868 1.00 5.81 366 LYS A N 1
ATOM 2428 C CA . LYS A 1 343 ? -3.215 -9.829 12.265 1.00 5.60 366 LYS A CA 1
ATOM 2429 C C . LYS A 1 343 ? -4.224 -10.370 11.264 1.00 5.35 366 LYS A C 1
ATOM 2430 O O . LYS A 1 343 ? -3.855 -11.076 10.327 1.00 5.78 366 LYS A O 1
ATOM 2436 N N . SER A 1 344 ? -5.500 -10.044 11.455 1.00 4.71 367 SER A N 1
ATOM 2437 C CA . SER A 1 344 ? -6.515 -10.502 10.522 1.00 5.26 367 SER A CA 1
ATOM 2438 C C . SER A 1 344 ? -6.274 -9.904 9.135 1.00 4.46 367 SER A C 1
ATOM 2439 O O . SER A 1 344 ? -6.677 -10.491 8.129 1.00 5.38 367 SER A O 1
ATOM 2442 N N . HIS A 1 345 ? -5.623 -8.742 9.074 1.00 4.60 368 HIS A N 1
ATOM 2443 C CA . HIS A 1 345 ? -5.332 -8.130 7.778 1.00 5.05 368 HIS A CA 1
ATOM 2444 C C . HIS A 1 345 ? -4.130 -8.834 7.123 1.00 5.08 368 HIS A C 1
ATOM 2445 O O . HIS A 1 345 ? -4.139 -9.067 5.916 1.00 5.18 368 HIS A O 1
ATOM 2452 N N . ASP A 1 346 ? -3.102 -9.180 7.902 1.00 5.14 369 ASP A N 1
ATOM 2453 C CA . ASP A 1 346 ? -1.965 -9.924 7.343 1.00 5.06 369 ASP A CA 1
ATOM 2454 C C . ASP A 1 346 ? -2.552 -11.200 6.741 1.00 5.79 369 ASP A C 1
ATOM 2455 O O . ASP A 1 346 ? -2.162 -11.639 5.653 1.00 5.78 369 ASP A O 1
ATOM 2460 N N . LEU A 1 347 ? -3.489 -11.802 7.472 1.00 4.47 370 LEU A N 1
ATOM 2461 C CA . LEU A 1 347 ? -4.117 -13.036 7.020 1.00 3.90 370 LEU A CA 1
ATOM 2462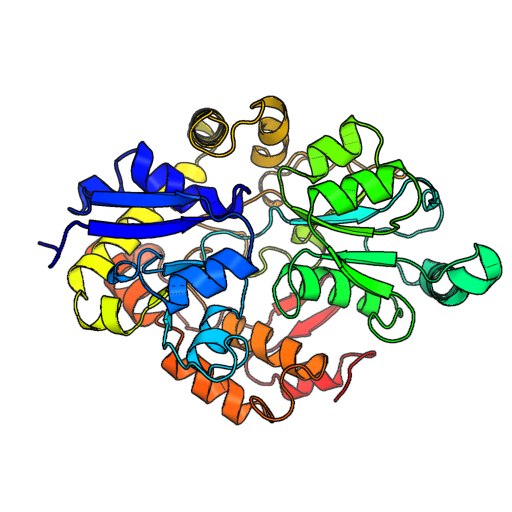 C C . LEU A 1 347 ? -4.824 -12.837 5.690 1.00 5.21 370 LEU A C 1
ATOM 2463 O O . LEU A 1 347 ? -4.738 -13.696 4.814 1.00 5.32 370 LEU A O 1
ATOM 2468 N N . TRP A 1 348 ? -5.523 -11.718 5.526 1.00 4.97 371 TRP A N 1
ATOM 2469 C CA . TRP A 1 348 ? -6.194 -11.489 4.254 1.00 4.11 371 TRP A CA 1
ATOM 2470 C C . TRP A 1 348 ? -5.162 -11.425 3.124 1.00 5.07 371 TRP A C 1
ATOM 2471 O O . TRP A 1 348 ? -5.347 -12.049 2.088 1.00 5.31 371 TRP A O 1
ATOM 2482 N N . PHE A 1 349 ? -4.070 -10.684 3.312 1.00 4.73 372 PHE A N 1
ATOM 2483 C CA . PHE A 1 349 ? -3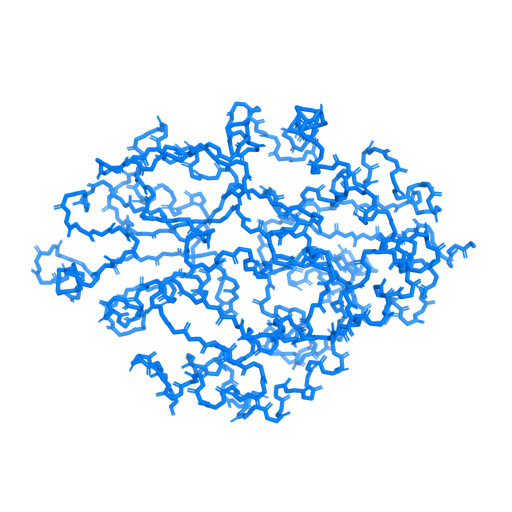.066 -10.587 2.248 1.00 4.88 372 PHE A CA 1
ATOM 2484 C C . PHE A 1 349 ? -2.492 -11.944 1.847 1.00 4.71 372 PHE A C 1
ATOM 2485 O O . PHE A 1 349 ? -2.278 -12.200 0.659 1.00 5.08 372 PHE A O 1
ATOM 2493 N N . LEU A 1 350 ? -2.231 -12.816 2.818 1.00 4.54 373 LEU A N 1
ATOM 2494 C CA . LEU A 1 350 ? -1.695 -14.132 2.480 1.00 4.09 373 LEU A CA 1
ATOM 2495 C C . LEU A 1 350 ? -2.788 -15.035 1.912 1.00 5.06 373 LEU A C 1
ATOM 2496 O O . LEU A 1 350 ? -2.511 -15.886 1.067 1.00 5.42 373 LEU A O 1
ATOM 2501 N N . THR A 1 351 ? -4.026 -14.844 2.365 1.00 4.83 374 THR A N 1
ATOM 2502 C CA . THR A 1 351 ? -5.146 -15.622 1.848 1.00 4.52 374 THR A CA 1
ATOM 2503 C C . THR A 1 351 ? -5.373 -15.238 0.380 1.00 5.16 374 THR A C 1
ATOM 2504 O O . THR A 1 351 ? -5.619 -16.101 -0.462 1.00 5.27 374 THR A O 1
ATOM 2508 N N . GLU A 1 352 ? -5.277 -13.946 0.076 1.00 4.92 375 GLU A N 1
ATOM 2509 C CA . GLU A 1 352 ? -5.462 -13.478 -1.295 1.00 4.53 375 GLU A CA 1
ATOM 2510 C C . GLU A 1 352 ? -4.277 -13.939 -2.163 1.00 5.18 375 GLU A C 1
ATOM 2511 O O . GLU A 1 352 ? -4.424 -14.141 -3.369 1.00 5.07 375 GLU A O 1
ATOM 2517 N N . SER A 1 353 ? -3.102 -14.094 -1.556 1.00 4.49 376 SER A N 1
ATOM 2518 C CA . SER A 1 353 ? -1.937 -14.586 -2.294 1.00 4.93 376 SER A CA 1
ATOM 2519 C C . SER A 1 353 ? -2.244 -16.020 -2.720 1.00 5.35 376 SER A C 1
ATOM 2520 O O . SER A 1 353 ? -1.981 -16.417 -3.859 1.00 5.92 376 SER A O 1
ATOM 2523 N N . ILE A 1 354 ? -2.802 -16.793 -1.792 1.00 5.49 377 ILE A N 1
ATOM 2524 C CA . ILE A 1 354 ? -3.174 -18.175 -2.062 1.00 5.71 377 ILE A CA 1
ATOM 2525 C C . ILE A 1 354 ? -4.278 -18.192 -3.124 1.00 5.52 377 ILE A C 1
ATOM 2526 O O . ILE A 1 354 ? -4.284 -19.045 -4.012 1.00 6.31 377 ILE A O 1
ATOM 2531 N N . ARG A 1 355 ? -5.206 -17.242 -3.040 1.00 5.56 378 ARG A N 1
ATOM 2532 C CA . ARG A 1 355 ? -6.290 -17.154 -4.012 1.00 4.97 378 ARG A CA 1
ATOM 2533 C C . ARG A 1 355 ? -5.750 -17.157 -5.442 1.00 5.31 378 ARG A C 1
ATOM 2534 O O . ARG A 1 355 ? -6.271 -17.855 -6.310 1.00 5.92 378 ARG A O 1
ATOM 2542 N N . TRP A 1 356 ? -4.702 -16.377 -5.684 1.00 5.40 379 TRP A N 1
ATOM 2543 C CA . TRP A 1 356 ? -4.134 -16.266 -7.025 1.00 6.11 379 TRP A CA 1
ATOM 2544 C C . TRP A 1 356 ? -3.009 -17.247 -7.352 1.00 6.52 379 TRP A C 1
ATOM 2545 O O . TRP A 1 356 ? -2.371 -17.143 -8.400 1.00 6.80 379 TRP A O 1
ATOM 2556 N N . GLY A 1 357 ? -2.776 -18.207 -6.466 1.00 6.01 380 GLY A N 1
ATOM 2557 C CA . GLY A 1 357 ? -1.733 -19.186 -6.715 1.00 7.88 380 GLY A CA 1
ATOM 2558 C C . GLY A 1 357 ? -0.329 -18.625 -6.648 1.00 8.79 380 GLY A C 1
ATOM 2559 O O . GLY A 1 357 ? 0.587 -19.172 -7.263 1.00 9.86 380 GLY A O 1
ATOM 2560 N N . PHE A 1 358 ? -0.147 -17.532 -5.914 1.00 7.90 381 PHE A N 1
ATOM 2561 C CA . PHE A 1 358 ? 1.177 -16.939 -5.778 1.00 8.42 381 PHE A CA 1
ATOM 2562 C C . PHE A 1 358 ? 2.011 -17.761 -4.799 1.00 8.29 381 PHE A C 1
ATOM 2563 O O . PHE A 1 358 ? 1.502 -18.223 -3.777 1.00 10.37 381 PHE A O 1
ATOM 2571 N N . HIS A 1 359 ? 3.289 -17.945 -5.115 1.00 8.85 382 HIS A N 1
ATOM 2572 C CA . HIS A 1 359 ? 4.199 -18.662 -4.224 1.00 9.33 382 HIS A CA 1
ATOM 2573 C C . HIS A 1 359 ? 3.639 -20.026 -3.820 1.00 10.43 382 HIS A C 1
ATOM 2574 O O . HIS A 1 359 ? 3.581 -20.359 -2.636 1.00 9.67 382 HIS A O 1
ATOM 2581 N N . LYS A 1 360 ? 3.249 -20.814 -4.818 1.00 11.27 383 LYS A N 1
ATOM 2582 C CA . LYS A 1 360 ? 2.656 -22.134 -4.605 1.00 13.65 383 LYS A CA 1
ATOM 2583 C C . LYS A 1 360 ? 3.412 -23.079 -3.680 1.00 13.45 383 LYS A C 1
ATOM 2584 O O . LYS A 1 360 ? 2.799 -23.787 -2.880 1.00 14.33 383 LYS A O 1
ATOM 2590 N N . ASN A 1 361 ? 4.734 -23.109 -3.797 1.00 12.81 384 ASN A N 1
ATOM 2591 C CA . ASN A 1 361 ? 5.538 -23.995 -2.964 1.00 13.52 384 ASN A CA 1
ATOM 2592 C C . ASN A 1 361 ? 5.823 -23.427 -1.579 1.00 12.53 384 ASN A C 1
ATOM 2593 O O . ASN A 1 361 ? 5.784 -24.150 -0.583 1.00 12.53 384 ASN A O 1
ATOM 2598 N N . ALA A 1 362 ? 6.098 -22.128 -1.516 1.00 11.52 385 ALA A N 1
ATOM 2599 C CA . ALA A 1 362 ? 6.413 -21.476 -0.250 1.00 11.19 385 ALA A CA 1
ATOM 2600 C C . ALA A 1 362 ? 5.219 -21.308 0.688 1.00 11.16 385 ALA A C 1
ATOM 2601 O O . ALA A 1 362 ? 5.357 -21.437 1.902 1.00 11.56 385 ALA A O 1
ATOM 2603 N N . ILE A 1 363 ? 4.051 -21.010 0.132 1.00 9.87 386 ILE A N 1
ATOM 2604 C CA . ILE A 1 363 ? 2.851 -20.833 0.947 1.00 9.57 386 ILE A CA 1
ATOM 2605 C C . ILE A 1 363 ? 1.764 -21.728 0.363 1.00 10.84 386 ILE A C 1
ATOM 2606 O O . ILE A 1 363 ? 0.838 -21.257 -0.296 1.00 9.62 386 ILE A O 1
ATOM 2611 N N . PRO A 1 364 ? 1.870 -23.046 0.605 1.00 10.76 387 PRO A N 1
ATOM 2612 C CA . PRO A 1 364 ? 0.929 -24.058 0.115 1.00 10.79 387 PRO A CA 1
ATOM 2613 C C . PRO A 1 364 ? -0.388 -24.211 0.869 1.00 10.65 387 PRO A C 1
ATOM 2614 O O . PRO A 1 364 ? -1.293 -24.893 0.392 1.00 12.32 387 PRO A O 1
ATOM 2618 N N . ASP A 1 365 ? -0.498 -23.600 2.042 1.00 9.81 388 ASP A N 1
ATOM 2619 C CA . ASP A 1 365 ? -1.730 -23.696 2.817 1.00 8.47 388 ASP A CA 1
ATOM 2620 C C . ASP A 1 365 ? -1.887 -22.558 3.816 1.00 8.13 388 ASP A C 1
ATOM 2621 O O . ASP A 1 365 ? -0.949 -21.798 4.067 1.00 7.39 388 ASP A O 1
ATOM 2626 N N . LEU A 1 366 ? -3.086 -22.442 4.377 1.00 7.90 389 LEU A N 1
ATOM 2627 C CA . LEU A 1 366 ? -3.389 -21.382 5.328 1.00 7.87 389 LEU A CA 1
ATOM 2628 C C . LEU A 1 366 ? -2.660 -21.540 6.653 1.00 8.95 389 LEU A C 1
ATOM 2629 O O . LEU A 1 366 ? -2.393 -20.553 7.337 1.00 8.78 389 LEU A O 1
ATOM 2634 N N . ASP A 1 367 ? -2.335 -22.775 7.019 1.00 8.43 390 ASP A N 1
ATOM 2635 C CA . ASP A 1 367 ? -1.611 -23.013 8.259 1.00 9.21 390 ASP A CA 1
ATOM 2636 C C . ASP A 1 367 ? -0.224 -22.381 8.146 1.00 8.51 390 ASP A C 1
ATOM 2637 O O . ASP A 1 367 ? 0.248 -21.721 9.075 1.00 10.07 390 ASP A O 1
ATOM 2642 N N . THR A 1 368 ? 0.424 -22.591 7.003 1.00 8.73 391 THR A N 1
ATOM 2643 C CA . THR A 1 368 ? 1.750 -22.035 6.757 1.00 8.11 391 THR A CA 1
ATOM 2644 C C . THR A 1 368 ? 1.662 -20.511 6.763 1.00 7.69 391 THR A C 1
ATOM 2645 O O . THR A 1 368 ? 2.535 -19.832 7.299 1.00 8.32 391 THR A O 1
ATOM 2649 N N . ALA A 1 369 ? 0.599 -19.978 6.171 1.00 7.16 392 ALA A N 1
ATOM 2650 C CA . ALA A 1 369 ? 0.404 -18.536 6.137 1.00 7.29 392 ALA A CA 1
ATOM 2651 C C . ALA A 1 369 ? 0.334 -17.984 7.562 1.00 7.13 392 ALA A C 1
ATOM 2652 O O . ALA A 1 369 ? 0.971 -16.979 7.876 1.00 7.31 392 ALA A O 1
ATOM 2654 N N . GLN A 1 370 ? -0.428 -18.643 8.430 1.00 6.69 393 GLN A N 1
ATOM 2655 C CA . GLN A 1 370 ? -0.553 -18.172 9.805 1.00 8.21 393 GLN A CA 1
ATOM 2656 C C . GLN A 1 370 ? 0.783 -18.237 10.536 1.00 7.72 393 GLN A C 1
ATOM 2657 O O . GLN A 1 370 ? 1.098 -17.360 11.337 1.00 7.91 393 GLN A O 1
ATOM 2663 N N . LYS A 1 371 ? 1.570 -19.275 10.261 1.00 6.95 394 LYS A N 1
ATOM 2664 C CA . LYS A 1 371 ? 2.875 -19.414 10.897 1.00 7.69 394 LYS A CA 1
ATOM 2665 C C . LYS A 1 371 ? 3.788 -18.256 10.494 1.00 6.82 394 LYS A C 1
ATOM 2666 O O . LYS A 1 371 ? 4.517 -17.720 11.323 1.00 8.31 394 LYS A O 1
ATOM 2672 N N . ILE A 1 372 ? 3.744 -17.867 9.224 1.00 6.26 395 ILE A N 1
ATOM 2673 C CA . ILE A 1 372 ? 4.561 -16.753 8.750 1.00 7.89 395 ILE A CA 1
ATOM 2674 C C . ILE A 1 372 ? 4.099 -15.459 9.417 1.00 7.07 395 ILE A C 1
ATOM 2675 O O . ILE A 1 372 ? 4.912 -14.643 9.847 1.00 7.17 395 ILE A O 1
ATOM 2680 N N . ILE A 1 373 ? 2.786 -15.281 9.511 1.00 6.36 396 ILE A N 1
ATOM 2681 C CA . ILE A 1 373 ? 2.223 -14.088 10.128 1.00 7.19 396 ILE A CA 1
ATOM 2682 C C . ILE A 1 373 ? 2.619 -13.979 11.593 1.00 7.38 396 ILE A C 1
ATOM 2683 O O . ILE A 1 373 ? 2.951 -12.895 12.073 1.00 7.27 396 ILE A O 1
ATOM 2688 N N . ASP A 1 374 ? 2.595 -15.100 12.308 1.00 6.98 397 ASP A N 1
ATOM 2689 C CA . ASP A 1 374 ? 2.961 -15.070 13.715 1.00 9.09 397 ASP A CA 1
ATOM 2690 C C . ASP A 1 374 ? 4.426 -14.700 13.943 1.00 8.82 397 ASP A C 1
ATOM 2691 O O . ASP A 1 374 ? 4.783 -14.227 15.021 1.00 9.14 397 ASP A O 1
ATOM 2696 N N . LYS A 1 375 ? 5.273 -14.898 12.938 1.00 7.87 398 LYS A N 1
ATOM 2697 C CA . LYS A 1 375 ? 6.684 -14.546 13.082 1.00 9.77 398 LYS A CA 1
ATOM 2698 C C . LYS A 1 375 ? 6.970 -13.125 12.584 1.00 8.92 398 LYS A C 1
ATOM 2699 O O . LYS A 1 375 ? 7.926 -12.490 13.025 1.00 8.86 398 LYS A O 1
ATOM 2705 N N . VAL A 1 376 ? 6.129 -12.631 11.677 1.00 6.49 399 VAL A N 1
ATOM 2706 C CA . VAL A 1 376 ? 6.310 -11.308 11.080 1.00 6.63 399 VAL A CA 1
ATOM 2707 C C . VAL A 1 376 ? 5.535 -10.159 11.734 1.00 5.76 399 VAL A C 1
ATOM 2708 O O . VAL A 1 376 ? 6.096 -9.090 11.968 1.00 6.71 399 VAL A O 1
ATOM 2712 N N . ASN A 1 377 ? 4.258 -10.370 12.033 1.00 5.97 400 ASN A N 1
ATOM 2713 C CA . ASN A 1 377 ? 3.452 -9.311 12.633 1.00 5.34 400 ASN A CA 1
ATOM 2714 C C . ASN A 1 377 ? 3.799 -9.093 14.104 1.00 6.23 400 ASN A C 1
ATOM 2715 O O . ASN A 1 377 ? 3.729 -10.019 14.914 1.00 7.58 400 ASN A O 1
ATOM 2720 N N . ARG A 1 378 ? 4.180 -7.863 14.443 1.00 6.09 401 ARG A N 1
ATOM 2721 C CA . ARG A 1 378 ? 4.537 -7.526 15.817 1.00 5.84 401 ARG A CA 1
ATOM 2722 C C . ARG A 1 378 ? 3.586 -6.499 16.420 1.00 6.84 401 ARG A C 1
ATOM 2723 O O . ARG A 1 378 ? 4.003 -5.468 16.958 1.00 6.35 401 ARG A O 1
ATOM 2731 N N . GLU A 1 379 ? 2.295 -6.799 16.326 1.00 6.41 402 GLU A N 1
ATOM 2732 C CA . GLU A 1 379 ? 1.258 -5.934 16.874 1.00 6.08 402 GLU A CA 1
ATOM 2733 C C . GLU A 1 379 ? 1.494 -5.704 18.365 1.00 6.36 402 GLU A C 1
ATOM 2734 O O . GLU A 1 379 ? 1.074 -4.685 18.922 1.00 6.69 402 GLU A O 1
ATOM 2740 N N . ASP A 1 380 ? 2.166 -6.651 19.011 1.00 6.31 403 ASP A N 1
ATOM 2741 C CA . ASP A 1 380 ? 2.446 -6.526 20.434 1.00 6.55 403 ASP A CA 1
ATOM 2742 C C . ASP A 1 380 ? 3.322 -5.309 20.706 1.00 6.65 403 ASP A C 1
ATOM 2743 O O . ASP A 1 380 ? 3.177 -4.660 21.745 1.00 7.01 403 ASP A O 1
ATOM 2748 N N . LEU A 1 381 ? 4.230 -4.999 19.782 1.00 6.11 404 LEU A N 1
ATOM 2749 C CA . LEU A 1 381 ? 5.101 -3.837 19.946 1.00 6.50 404 LEU A CA 1
ATOM 2750 C C . LEU A 1 381 ? 4.305 -2.550 19.745 1.00 6.50 404 LEU A C 1
ATOM 2751 O O . LEU A 1 381 ? 4.601 -1.528 20.365 1.00 6.68 404 LEU A O 1
ATOM 2756 N N . TRP A 1 382 ? 3.298 -2.592 18.877 1.00 6.55 405 TRP A N 1
ATOM 2757 C CA . TRP A 1 382 ? 2.458 -1.418 18.660 1.00 6.08 405 TRP A CA 1
ATOM 2758 C C . TRP A 1 382 ? 1.702 -1.160 19.969 1.00 6.41 405 TRP A C 1
ATOM 2759 O O . TRP A 1 382 ? 1.645 -0.024 20.447 1.00 7.08 405 TRP A O 1
ATOM 2770 N N . ARG A 1 383 ? 1.125 -2.215 20.548 1.00 6.20 406 ARG A N 1
ATOM 2771 C CA . ARG A 1 383 ? 0.391 -2.084 21.808 1.00 6.11 406 ARG A CA 1
ATOM 2772 C C . ARG A 1 383 ? 1.292 -1.525 22.896 1.00 6.67 406 ARG A C 1
ATOM 2773 O O . ARG A 1 383 ? 0.911 -0.605 23.622 1.00 7.55 406 ARG A O 1
ATOM 2781 N N . GLU A 1 384 ? 2.492 -2.085 23.004 1.00 6.61 407 GLU A N 1
ATOM 2782 C CA . GLU A 1 384 ? 3.435 -1.652 24.024 1.00 7.21 407 GLU A CA 1
ATOM 2783 C C . GLU A 1 384 ? 3.818 -0.182 23.854 1.00 6.98 407 GLU A C 1
ATOM 2784 O O . GLU A 1 384 ? 3.811 0.577 24.824 1.00 8.03 407 GLU A O 1
ATOM 2790 N N . ALA A 1 385 ? 4.142 0.225 22.629 1.00 6.81 408 ALA A N 1
ATOM 2791 C CA . ALA A 1 385 ? 4.511 1.615 22.368 1.00 7.55 408 ALA A CA 1
ATOM 2792 C C . ALA A 1 385 ? 3.343 2.559 22.659 1.00 7.81 408 ALA A C 1
ATOM 2793 O O . ALA A 1 385 ? 3.529 3.622 23.253 1.00 7.69 408 ALA A O 1
ATOM 2795 N N . ALA A 1 386 ? 2.141 2.174 22.240 1.00 7.25 409 ALA A N 1
ATOM 2796 C CA . ALA A 1 386 ? 0.958 2.999 22.472 1.00 7.97 409 ALA A CA 1
ATOM 2797 C C . ALA A 1 386 ? 0.709 3.172 23.969 1.00 8.40 409 ALA A C 1
ATOM 2798 O O . ALA A 1 386 ? 0.350 4.258 24.431 1.00 9.13 409 ALA A O 1
ATOM 2800 N N . THR A 1 387 ? 0.896 2.098 24.728 1.00 7.99 410 THR A N 1
ATOM 2801 C CA . THR A 1 387 ? 0.699 2.147 26.172 1.00 8.75 410 THR A CA 1
ATOM 2802 C C . THR A 1 387 ? 1.697 3.104 26.813 1.00 9.65 410 THR A C 1
ATOM 2803 O O . THR A 1 387 ? 1.316 3.971 27.602 1.00 9.73 410 THR A O 1
ATOM 2807 N N . GLU A 1 388 ? 2.971 2.950 26.465 1.00 8.10 411 GLU A N 1
ATOM 2808 C CA . GLU A 1 388 ? 4.022 3.803 27.010 1.00 8.72 411 GLU A CA 1
ATOM 2809 C C . GLU A 1 388 ? 3.793 5.277 26.686 1.00 10.29 411 GLU A C 1
ATOM 2810 O O . GLU A 1 388 ? 4.065 6.150 27.512 1.00 10.50 411 GLU A O 1
ATOM 2816 N N . ALA A 1 389 ? 3.290 5.548 25.484 1.00 10.22 412 ALA A N 1
ATOM 2817 C CA . ALA A 1 389 ? 3.051 6.916 25.033 1.00 10.74 412 ALA A CA 1
ATOM 2818 C C . ALA A 1 389 ? 1.774 7.547 25.578 1.00 11.05 412 ALA A C 1
ATOM 2819 O O . ALA A 1 389 ? 1.554 8.748 25.410 1.00 12.88 412 ALA A O 1
ATOM 2821 N N . GLY A 1 390 ? 0.932 6.744 26.221 1.00 12.79 413 GLY A N 1
ATOM 2822 C CA . GLY A 1 390 ? -0.303 7.271 26.775 1.00 12.47 413 GLY A CA 1
ATOM 2823 C C . GLY A 1 390 ? -1.475 7.261 25.812 1.00 11.57 413 GLY A C 1
ATOM 2824 O O . GLY A 1 390 ? -2.381 8.087 25.926 1.00 12.66 413 GLY A O 1
ATOM 2825 N N . PHE A 1 391 ? -1.466 6.332 24.860 1.00 10.94 414 PHE A N 1
ATOM 2826 C CA . PHE A 1 391 ? -2.555 6.227 23.891 1.00 10.15 414 PHE A CA 1
ATOM 2827 C C . PHE A 1 391 ? -3.374 4.960 24.140 1.00 10.96 414 PHE A C 1
ATOM 2828 O O . PHE A 1 391 ? -3.927 4.379 23.207 1.00 9.29 414 PHE A O 1
ATOM 2836 N N . THR A 1 392 ? -3.463 4.536 25.397 1.00 10.86 415 THR A N 1
ATOM 2837 C CA . THR A 1 392 ? -4.204 3.323 25.735 1.00 11.64 415 THR A CA 1
ATOM 2838 C C . THR A 1 392 ? -5.662 3.341 25.274 1.00 11.00 415 THR A C 1
ATOM 2839 O O . THR A 1 392 ? -6.223 2.300 24.937 1.00 11.38 415 THR A O 1
ATOM 2843 N N . ALA A 1 393 ? -6.276 4.519 25.248 1.00 11.77 416 ALA A N 1
ATOM 2844 C CA . ALA A 1 393 ? -7.669 4.625 24.828 1.00 13.17 416 ALA A CA 1
ATOM 2845 C C . ALA A 1 393 ? -7.866 4.274 23.355 1.00 13.39 416 ALA A C 1
ATOM 2846 O O . ALA A 1 393 ? -8.985 3.996 22.927 1.00 14.44 416 ALA A O 1
ATOM 2848 N N . ASP A 1 394 ? -6.780 4.280 22.588 1.00 12.10 417 ASP A N 1
ATOM 2849 C CA . ASP A 1 394 ? -6.844 3.980 21.157 1.00 12.52 417 ASP A CA 1
ATOM 2850 C C . ASP A 1 394 ? -6.448 2.556 20.783 1.00 11.94 417 ASP A C 1
ATOM 2851 O O . ASP A 1 394 ? -6.468 2.195 19.606 1.00 12.88 417 ASP A O 1
ATOM 2856 N N . ILE A 1 395 ? -6.092 1.744 21.769 1.00 9.73 418 ILE A N 1
ATOM 2857 C CA . ILE A 1 395 ? -5.676 0.375 21.486 1.00 9.39 418 ILE A CA 1
ATOM 2858 C C . ILE A 1 395 ? -6.857 -0.564 21.251 1.00 9.69 418 ILE A C 1
ATOM 2859 O O . ILE A 1 395 ? -7.734 -0.695 22.108 1.00 10.12 418 ILE A O 1
ATOM 2864 N N . PRO A 1 396 ? -6.905 -1.219 20.076 1.00 7.73 419 PRO A N 1
ATOM 2865 C CA . PRO A 1 396 ? -8.002 -2.146 19.774 1.00 8.27 419 PRO A CA 1
ATOM 2866 C C . PRO A 1 396 ? -8.028 -3.295 20.779 1.00 9.33 419 PRO A C 1
ATOM 2867 O O . PRO A 1 396 ? -6.990 -3.695 21.299 1.00 9.29 419 PRO A O 1
ATOM 2871 N N . SER A 1 397 ? -9.213 -3.838 21.033 1.00 10.99 420 SER A N 1
ATOM 2872 C CA . SER A 1 397 ? -9.362 -4.920 22.001 1.00 12.87 420 SER A CA 1
ATOM 2873 C C . SER A 1 397 ? -8.987 -6.307 21.489 1.00 13.17 420 SER A C 1
ATOM 2874 O O . SER A 1 397 ? -8.911 -7.255 22.270 1.00 15.65 420 SER A O 1
ATOM 2877 N N . SER A 1 398 ? -8.732 -6.427 20.190 1.00 12.07 421 SER A N 1
ATOM 2878 C CA . SER A 1 398 ? -8.409 -7.724 19.599 1.00 11.51 421 SER A CA 1
ATOM 2879 C C . SER A 1 398 ? -7.374 -7.627 18.480 1.00 9.51 421 SER A C 1
ATOM 2880 O O . SER A 1 398 ? -7.106 -6.540 17.975 1.00 8.90 421 SER A O 1
ATOM 2883 N N . THR A 1 399 ? -6.787 -8.762 18.103 1.00 7.83 422 THR A N 1
ATOM 2884 C CA . THR A 1 399 ? -5.817 -8.786 17.009 1.00 8.21 422 THR A CA 1
ATOM 2885 C C . THR A 1 399 ? -6.585 -8.930 15.699 1.00 8.07 422 THR A C 1
ATOM 2886 O O . THR A 1 399 ? -5.996 -8.947 14.614 1.00 7.58 422 THR A O 1
ATOM 2890 N N . SER A 1 400 ? -7.905 -9.037 15.809 1.00 6.82 423 SER A N 1
ATOM 2891 C CA . SER A 1 400 ? -8.766 -9.159 14.639 1.00 6.61 423 SER A CA 1
ATOM 2892 C C . SER A 1 400 ? -9.755 -8.006 14.588 1.00 7.58 423 SER A C 1
ATOM 2893 O O . SER A 1 400 ? -10.301 -7.602 15.619 1.00 8.19 423 SER A O 1
ATOM 2896 N N . ARG A 1 401 ? -9.985 -7.470 13.394 1.00 7.14 424 ARG A N 1
ATOM 2897 C CA . ARG A 1 401 ? -10.940 -6.381 13.246 1.00 6.51 424 ARG A CA 1
ATOM 2898 C C . ARG A 1 401 ? -12.312 -6.972 12.927 1.00 7.46 424 ARG A C 1
ATOM 2899 O O . ARG A 1 401 ? -13.264 -6.248 12.643 1.00 9.20 424 ARG A O 1
ATOM 2907 N N . GLY A 1 402 ? -12.402 -8.298 12.981 1.00 8.09 425 GLY A N 1
ATOM 2908 C CA . GLY A 1 402 ? -13.663 -8.965 12.719 1.00 7.36 425 GLY A CA 1
ATOM 2909 C C . GLY A 1 402 ? -13.925 -9.226 11.251 1.00 7.53 425 GLY A C 1
ATOM 2910 O O . GLY A 1 402 ? -13.025 -9.140 10.414 1.00 6.47 425 GLY A O 1
ATOM 2911 N N . VAL A 1 403 ? -15.173 -9.545 10.934 1.00 7.06 426 VAL A N 1
ATOM 2912 C CA . VAL A 1 403 ? -15.561 -9.823 9.561 1.00 6.47 426 VAL A CA 1
ATOM 2913 C C . VAL A 1 403 ? -15.414 -8.575 8.693 1.00 6.36 426 VAL A C 1
ATOM 2914 O O . VAL A 1 403 ? -15.890 -7.495 9.053 1.00 7.17 426 VAL A O 1
ATOM 2918 N N . GLU A 1 404 ? -14.738 -8.732 7.557 1.00 5.91 427 GLU A N 1
ATOM 2919 C CA . GLU A 1 404 ? -14.508 -7.636 6.617 1.00 6.05 427 GLU A CA 1
ATOM 2920 C C . GLU A 1 404 ? -15.493 -7.759 5.464 1.00 7.35 427 GLU A C 1
ATOM 2921 O O . GLU A 1 404 ? -15.783 -8.863 5.005 1.00 7.33 427 GLU A O 1
ATOM 2927 N N . THR A 1 405 ? -15.991 -6.626 4.985 1.00 7.80 428 THR A N 1
ATOM 2928 C CA . THR A 1 405 ? -16.962 -6.635 3.900 1.00 10.15 428 THR A CA 1
ATOM 2929 C C . THR A 1 405 ? -16.519 -5.838 2.682 1.00 7.89 428 THR A C 1
ATOM 2930 O O . THR A 1 405 ? -16.197 -4.651 2.785 1.00 8.35 428 THR A O 1
ATOM 2934 N N . PHE A 1 406 ? -16.507 -6.502 1.529 1.00 5.77 429 PHE A N 1
ATOM 2935 C CA . PHE A 1 406 ? -16.126 -5.871 0.274 1.00 6.66 429 PHE A CA 1
ATOM 2936 C C . PHE A 1 406 ? -17.348 -5.279 -0.424 1.00 5.99 429 PHE A C 1
ATOM 2937 O O . PHE A 1 406 ? -18.488 -5.629 -0.105 1.00 6.78 429 PHE A O 1
ATOM 2945 N N . PHE A 1 407 ? -17.103 -4.398 -1.389 1.00 5.43 430 PHE A N 1
ATOM 2946 C CA . PHE A 1 407 ? -18.177 -3.721 -2.111 1.00 5.28 430 PHE A CA 1
ATOM 2947 C C . PHE A 1 407 ? -19.144 -4.648 -2.831 1.00 6.30 430 PHE A C 1
ATOM 2948 O O . PHE A 1 407 ? -20.278 -4.255 -3.116 1.00 7.12 430 PHE A O 1
ATOM 2956 N N . ASP A 1 408 ? -18.712 -5.871 -3.122 1.00 5.04 431 ASP A N 1
ATOM 2957 C CA . ASP A 1 408 ? -19.570 -6.808 -3.835 1.00 6.50 431 ASP A CA 1
ATOM 2958 C C . ASP A 1 408 ? -20.315 -7.804 -2.952 1.00 7.64 431 ASP A C 1
ATOM 2959 O O . ASP A 1 408 ? -20.876 -8.778 -3.447 1.00 10.54 431 ASP A O 1
ATOM 2964 N N . GLY A 1 409 ? -20.329 -7.551 -1.646 1.00 7.71 432 GLY A N 1
ATOM 2965 C CA . GLY A 1 409 ? -21.053 -8.429 -0.741 1.00 8.51 432 GLY A CA 1
ATOM 2966 C C . GLY A 1 409 ? -20.269 -9.578 -0.141 1.00 8.38 432 GLY A C 1
ATOM 2967 O O . GLY A 1 409 ? -20.715 -10.200 0.825 1.00 8.95 432 GLY A O 1
ATOM 2968 N N . ILE A 1 410 ? -19.109 -9.872 -0.714 1.00 7.50 433 ILE A N 1
ATOM 2969 C CA . ILE A 1 410 ? -18.264 -10.945 -0.211 1.00 6.75 433 ILE A CA 1
ATOM 2970 C C . ILE A 1 410 ? -17.725 -10.537 1.156 1.00 6.12 433 ILE A C 1
ATOM 2971 O O . ILE A 1 410 ? -17.377 -9.375 1.372 1.00 7.19 433 ILE A O 1
ATOM 2976 N N . THR A 1 411 ? -17.678 -11.483 2.087 1.00 5.71 434 THR A N 1
ATOM 2977 C CA . THR A 1 411 ? -17.149 -11.197 3.409 1.00 6.42 434 THR A CA 1
ATOM 2978 C C . THR A 1 411 ? -15.958 -12.097 3.711 1.00 5.93 434 THR A C 1
ATOM 2979 O O . THR A 1 411 ? -15.885 -13.242 3.254 1.00 5.37 434 THR A O 1
ATOM 2983 N N . PHE A 1 412 ? -15.013 -11.557 4.469 1.00 6.44 435 PHE A N 1
ATOM 2984 C CA . PHE A 1 412 ? -13.832 -12.296 4.876 1.00 5.49 435 PHE A CA 1
ATOM 2985 C C . PHE A 1 412 ? -13.889 -12.402 6.392 1.00 5.86 435 PHE A C 1
ATOM 2986 O O . PHE A 1 412 ? -13.746 -11.402 7.100 1.00 6.31 435 PHE A O 1
ATOM 2994 N N . ASP A 1 413 ? -14.155 -13.607 6.882 1.00 5.66 436 ASP A N 1
ATOM 2995 C CA . ASP A 1 413 ? -14.193 -13.857 8.316 1.00 6.35 436 ASP A CA 1
ATOM 2996 C C . ASP A 1 413 ? -12.808 -14.406 8.635 1.00 6.45 436 ASP A C 1
ATOM 2997 O O . ASP A 1 413 ? -12.447 -15.490 8.180 1.00 6.33 436 ASP A O 1
ATOM 3002 N N . PRO A 1 414 ? -12.006 -13.657 9.408 1.00 6.65 437 PRO A N 1
ATOM 3003 C CA . PRO A 1 414 ? -10.657 -14.111 9.760 1.00 7.43 437 PRO A CA 1
ATOM 3004 C C . PRO A 1 414 ? -10.650 -15.482 10.430 1.00 7.30 437 PRO A C 1
ATOM 3005 O O . PRO A 1 414 ? -9.649 -16.196 10.387 1.00 7.98 437 PRO A O 1
ATOM 3009 N N . ALA A 1 415 ? -11.769 -15.845 11.049 1.00 7.42 438 ALA A N 1
ATOM 3010 C CA . ALA A 1 415 ? -11.880 -17.134 11.724 1.00 8.54 438 ALA A CA 1
ATOM 3011 C C . ALA A 1 415 ? -12.046 -18.289 10.738 1.00 8.72 438 ALA A C 1
ATOM 3012 O O . ALA A 1 415 ? -11.883 -19.453 11.110 1.00 10.91 438 ALA A O 1
ATOM 3014 N N . ASN A 1 416 ? -12.364 -17.976 9.484 1.00 8.52 439 ASN A N 1
ATOM 3015 C CA . ASN A 1 416 ? -12.551 -19.018 8.475 1.00 8.57 439 ASN A CA 1
ATOM 3016 C C . ASN A 1 416 ? -12.179 -18.536 7.072 1.00 7.32 439 ASN A C 1
ATOM 3017 O O . ASN A 1 416 ? -13.046 -18.290 6.231 1.00 6.14 439 ASN A O 1
ATOM 3022 N N . PRO A 1 417 ? -10.873 -18.383 6.806 1.00 6.69 440 PRO A N 1
ATOM 3023 C CA . PRO A 1 417 ? -10.420 -17.929 5.486 1.00 6.96 440 PRO A CA 1
ATOM 3024 C C . PRO A 1 417 ? -10.787 -18.917 4.380 1.00 6.16 440 PRO A C 1
ATOM 3025 O O . PRO A 1 417 ? -10.918 -18.532 3.221 1.00 6.54 440 PRO A O 1
ATOM 3029 N N . SER A 1 418 ? -10.944 -20.189 4.738 1.00 5.61 441 SER A N 1
ATOM 3030 C CA . SER A 1 418 ? -11.309 -21.207 3.757 1.00 6.36 441 SER A CA 1
ATOM 3031 C C . SER A 1 418 ? -12.672 -20.870 3.161 1.00 5.74 441 SER A C 1
ATOM 3032 O O . SER A 1 418 ? -12.870 -20.969 1.949 1.00 6.71 441 SER A O 1
ATOM 3035 N N . ALA A 1 419 ? -13.610 -20.464 4.016 1.00 6.66 442 ALA A N 1
ATOM 3036 C CA . ALA A 1 419 ? -14.946 -20.111 3.554 1.00 6.49 442 ALA A CA 1
ATOM 3037 C C . ALA A 1 419 ? -14.884 -18.899 2.624 1.00 5.80 442 ALA A C 1
ATOM 3038 O O . ALA A 1 419 ? -15.623 -18.823 1.646 1.00 6.59 442 ALA A O 1
ATOM 3040 N N . TYR A 1 420 ? -14.003 -17.949 2.931 1.00 6.50 443 TYR A N 1
ATOM 3041 C CA . TYR A 1 420 ? -13.839 -16.766 2.086 1.00 5.80 443 TYR A CA 1
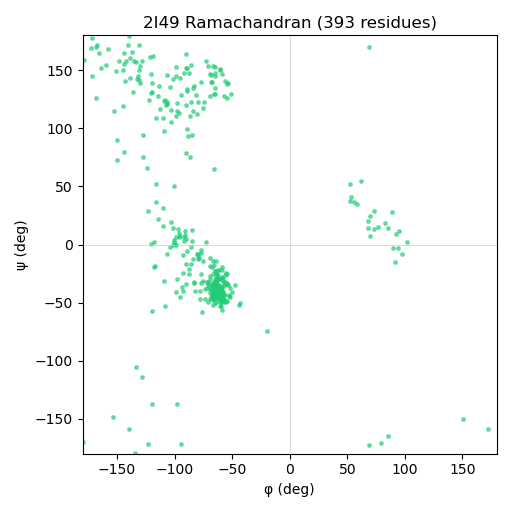ATOM 3042 C C . TYR A 1 420 ? -13.393 -17.208 0.691 1.00 5.04 443 TYR A C 1
ATOM 3043 O O . TYR A 1 420 ? -14.009 -16.855 -0.314 1.00 5.77 443 TYR A O 1
ATOM 3052 N N . LEU A 1 421 ? -12.324 -17.996 0.631 1.00 4.83 444 LEU A N 1
ATOM 3053 C CA . LEU A 1 421 ? -11.820 -18.457 -0.658 1.00 5.28 444 LEU A CA 1
ATOM 3054 C C . LEU A 1 421 ? -12.878 -19.200 -1.462 1.00 5.68 444 LEU A C 1
ATOM 3055 O O . LEU A 1 421 ? -13.029 -18.975 -2.662 1.00 6.18 444 LEU A O 1
ATOM 3060 N N . GLN A 1 422 ? -13.625 -20.072 -0.796 1.00 5.59 445 GLN A N 1
ATOM 3061 C CA . GLN A 1 422 ? -14.647 -20.847 -1.480 1.00 5.92 445 GLN A CA 1
ATOM 3062 C C . GLN A 1 422 ? -15.846 -20.020 -1.950 1.00 6.28 445 GLN A C 1
ATOM 3063 O O . GLN A 1 422 ? -16.586 -20.444 -2.836 1.00 8.64 445 GLN A O 1
ATOM 3069 N N . SER A 1 423 ? -16.016 -18.824 -1.387 1.00 6.58 446 SER A N 1
ATOM 3070 C CA . SER A 1 423 ? -17.121 -17.952 -1.786 1.00 6.67 446 SER A CA 1
ATOM 3071 C C . SER A 1 423 ? -16.768 -17.127 -3.027 1.00 5.71 446 SER A C 1
ATOM 3072 O O . SER A 1 423 ? -17.644 -16.518 -3.638 1.00 7.11 446 SER A O 1
ATOM 3075 N N . LEU A 1 424 ? -15.491 -17.114 -3.400 1.00 6.40 447 LEU A N 1
ATOM 3076 C CA . LEU A 1 424 ? -15.028 -16.350 -4.559 1.00 6.92 447 LEU A CA 1
ATOM 3077 C C . LEU A 1 424 ? -15.228 -17.118 -5.860 1.00 7.17 447 LEU A C 1
ATOM 3078 O O . LEU A 1 424 ? -14.933 -18.304 -5.941 1.00 9.27 447 LEU A O 1
ATOM 3083 N N . ALA A 1 425 ? -15.713 -16.424 -6.883 1.00 7.49 448 ALA A N 1
ATOM 3084 C CA . ALA A 1 425 ? -15.965 -17.040 -8.180 1.00 7.84 448 ALA A CA 1
ATOM 3085 C C . ALA A 1 425 ? -14.693 -17.345 -8.974 1.00 7.23 448 ALA A C 1
ATOM 3086 O O . ALA A 1 425 ? -14.533 -18.445 -9.508 1.00 8.40 448 ALA A O 1
ATOM 3088 N N . ILE A 1 426 ? -13.789 -16.374 -9.049 1.00 7.27 449 ILE A N 1
ATOM 3089 C CA . ILE A 1 426 ? -12.548 -16.538 -9.799 1.00 7.15 449 ILE A CA 1
ATOM 3090 C C . ILE A 1 426 ? -11.349 -16.651 -8.865 1.00 5.97 449 ILE A C 1
ATOM 3091 O O . ILE A 1 426 ? -11.111 -15.776 -8.031 1.00 6.78 449 ILE A O 1
ATOM 3096 N N . LYS A 1 427 ? -10.605 -17.743 -9.009 1.00 7.32 450 LYS A N 1
ATOM 3097 C CA . LYS A 1 427 ? -9.429 -18.002 -8.186 1.00 7.33 450 LYS A CA 1
ATOM 3098 C C . LYS A 1 427 ? -8.620 -19.149 -8.787 1.00 7.83 450 LYS A C 1
ATOM 3099 O O . LYS A 1 427 ? -9.071 -19.807 -9.727 1.00 9.87 450 LYS A O 1
ATOM 3105 N N . LYS A 1 428 ? -7.433 -19.394 -8.243 1.00 7.73 451 LYS A N 1
ATOM 3106 C CA . LYS A 1 428 ? -6.567 -20.454 -8.751 1.00 9.31 451 LYS A CA 1
ATOM 3107 C C . LYS A 1 428 ? -6.363 -21.588 -7.756 1.00 10.89 451 LYS A C 1
ATOM 3108 O O . LYS A 1 428 ? -5.389 -22.334 -7.845 1.00 15.25 451 LYS A O 1
ATOM 3114 N N . VAL A 1 429 ? -7.293 -21.717 -6.816 1.00 9.89 452 VAL A N 1
ATOM 3115 C CA . VAL A 1 429 ? -7.230 -22.762 -5.803 1.00 10.90 452 VAL A CA 1
ATOM 3116 C C . VAL A 1 429 ? -8.596 -23.446 -5.701 1.00 10.97 452 VAL A C 1
ATOM 3117 O O . VAL A 1 429 ? -8.707 -24.478 -5.005 1.00 11.30 452 VAL A O 1
#

Radius of gyration: 20.07 Å; Cα contacts (8 Å, |Δi|>4): 855; chains: 1; bounding box: 48×46×59 Å

Solvent-accessible surface area: 14751 Å² total; per-residue (Å²): 196,18,69,41,34,90,7,46,1,2,3,17,46,21,1,1,0,0,0,0,0,0,0,53,88,77,29,28,0,48,131,46,28,1,99,21,9,108,24,36,103,8,88,74,9,38,32,2,51,66,39,0,26,87,6,42,188,56,56,1,3,8,0,0,4,1,4,0,0,0,0,2,1,0,6,38,5,43,30,19,156,56,78,133,10,72,1,28,0,0,0,6,0,0,0,2,3,3,0,0,0,0,0,53,83,0,86,71,103,31,0,29,44,87,0,76,199,2,11,117,53,0,98,10,6,78,169,101,82,64,58,102,0,53,0,0,5,34,18,54,28,0,0,16,2,0,5,0,16,4,1,0,6,33,3,35,0,18,1,65,88,31,6,55,30,78,57,18,76,47,67,108,0,16,97,9,3,143,93,24,64,10,0,0,2,1,5,3,1,12,53,2,58,94,0,22,71,74,115,14,9,3,2,6,0,4,2,4,49,4,4,54,36,1,0,0,1,0,0,0,0,41,7,83,31,4,93,163,8,59,102,0,0,29,7,1,0,27,0,0,0,24,0,0,53,51,0,24,65,84,180,31,10,92,72,0,5,114,35,1,5,27,195,134,26,12,82,43,92,33,76,17,0,76,31,2,3,118,0,66,15,84,9,22,24,83,85,111,70,21,108,52,59,75,71,0,0,3,0,13,119,20,54,93,23,8,1,0,0,0,11,50,5,2,0,15,0,0,0,0,0,0,18,6,9,18,25,34,153,146,44,5,83,66,40,85,35,0,64,129,7,0,79,104,0,3,57,20,60,15,0,61,74,0,0,82,90,27,58,32,94,102,37,37,20,123,49,55,40,32,31,90,4,80,7,52,58,58,35,67,0,56,22,94,66,17,49,52,3,11,138,61,10,101,28,55,86,112

Sequence (398 aa):
MPETANIKLGYIPIVEAAPLIIAQEKGFFAKYGMTGVEVSKQANWASARDNVTIGSQGGGIDGGQWQMPMPHLITEGIITNGNKVPMYVLAQLITQGNGIAVAPMHEGKGVNLDITKAADYIKGFNKTNGRKFKAAHTFPNVNQDFWIRYWFAAGGVDPDTDIDLLAVPPAETVQGMRNGTMDAFSTGDPWPYRIVTENIGYMAGLTAQIWPYHPEEYLAIRADWVDKNPKATKALLKGIMEAQQWIDDPKNRPEVVQIVSSGRNYFNVPTTILESPFKGQYTMGDGQPAIDDFQKGPLYWKDGIGNVSYPYKSHDLWFLTESIRWGFHKNAIPDLDTAQKIIDKVNREDLWREAATEAGFTADIPSSTSRGVETFFDGITFDPANPSAYLQSLAIKKV

B-factor: mean 10.38, std 5.0, range [2.13, 34.63]

CATH classification: 3.40.190.10 (+1 more: 3.40.190.10)

InterPro domains:
  IPR006311 Twin-arginine translocation pathway, signal sequence [PS51318] (1-35)
  IPR044527 Nitrate/bicarbonate ABC transporter substrate-binding domain [cd13553] (60-297)

Secondary structure (DSSP, 8-state):
--S-SEEEEEE-SSGGGHHHHHHHHTTHHHHTT--EEEEEEPSSHHHHHHHHHHTGGGTS-SEEEE-TTHHHHHHTTTTTTT----EEEEEE--B--EEEEE-GGGTTTT-SS--GGGHHHHHTHHHHHSS--EEEESSTTSHHHHHHHHHHHHTT--TTTTSEEEE--HHHHHHHHHHT---EEEEETTHHHHHHHTTS-EEEEEHHHHSTT----EEEEEHHHHHH-HHHHHHHHHHHHHHHHHHTSGGGHHHHHHHHHSTTTT-S-THHHHTGGGTEE--BTTBPPEE-GGGS-BSSB-SSSBSSS--HHHHHHHHHHHHHTTTTTTTS-SHHHHHHHHHHHB-HHHHHHHHHHHT-GGG--SSS----EE-TTS-EE-TT-HHHHHHH-SS---

Foldseek 3Di:
DWPDLAFEAEDELFPLQLLVLLLQVVVLLVVLRNVHYHYHYAPADVRLLVQCLCDVVNPGGQWYKDFPPSQLCLCCCNPVVRSHFHKAFAWFFWFWQWFKWFAPVCFPQCLAQQCQSNQVVQQCCCVVPPARQAEEEADPLGDLNLLVCLSQQLNPHHCPPRGHYYRDDPVVQLVCLQVVNHTMYTGGPLPQLCCVVVVSTFTRDIVCLFFNLAGTMTIMGTPVVCVVTVSSVLSSLSSSQVSLVQLQPVVCVVVSLVSCCDPVHSVHDSVSVPQLCQVWGDGDSPDDTTGHNQNHMHGAAHPQAGRTQQQLLNLLVSLLVCVQACHPCPCDVDSVSSSVSSVSHYPSVSSCVSCVVSVNNVRDDPHSHSAWTATNSGQIAGSVCSVVSSVVRDHGDD